Protein AF-0000000080302347 (afdb_homodimer)

Radius of gyration: 34.02 Å; Cα contacts (8 Å, |Δi|>4): 1189; chains: 2; bounding box: 83×107×114 Å

InterPro domains:
  IPR006115 6-phosphogluconate dehydrogenase, NADP-binding [PF03446] (30-168)
  IPR008927 6-phosphogluconate dehydrogenase-like, C-terminal domain superfamily [SSF48179] (193-297)
  IPR013328 6-phosphogluconate dehydrogenase, domain 2 [G3DSA:1.10.1040.10] (201-314)
  IPR015814 Phosphogluconate dehydrogenase, NAD-binding, putative, C-terminal [PF09130] (221-287)
  IPR036291 NAD(P)-binding domain superfamily [SSF51735] (30-187)
  IPR051265 HIBADH-related NP60 subfamily [PTHR43580] (25-243)

Foldseek 3Di:
DCPDDPDPPPPPPPPPPPPPPPPPPPAWAEEEEDCPPQNLLQLLLLVVLPRDHYAYEYPCCPPPPVVVVVVVSCVNSVHHYDPDLLRRQLVGQEYEYADEQVCLQVSLLVSQVNHAANGEYEYAHLHALVSQVNSQVSNPPRNYWYKQKYFQDDCVPCRQQGAMEIETDCQVVVCVNRVSSRHNYHYDYDHGRPRSNVRVVVCVCVVLVVVVLVLQLVLCVLVVCNVVVVVVVVVLCVPDPNQQSVFVCLLLLLLCLQVVLVVLVVVQVSCVVSVGDCVSSVVSSVVSVVSPVLCSNVVVVSDGDPGNVVVCVSVD/DPPDDDDPPPPPPPPPPPPPPPPPPPAWAEEEEDCPPQNLLQLLLLVVLPRDHYAYEYPCCPPPPVVVVVVVSCVNSVHHYDPDLLRRQLVGQEYEYADEQVCLQVSLLVNQVNHAANGEYEYAHLHALVSQVNSQVSNPPRNYWYKQKYFQDDCVPCRQQGAMEIETDCQVVVCVNRVSSRHNYHYDYDHGRPRSNVRVVVCVCVVLVVVVLVLQLVLCVLVVCNVVVVVVVVVLCVPDPNQQSVFVCLLLLLLCLQVVLVVLVVVQVSCVVSVGDCVSSVVSSVVSVVSPVLCSNVVVVSDGDPGNVVVCVSVD

Structure (mmCIF, N/CA/C/O backbone):
data_AF-0000000080302347-model_v1
#
loop_
_entity.id
_entity.type
_entity.pdbx_description
1 polymer '3-hydroxyisobutyrate dehydrogenase'
#
loop_
_atom_site.group_PDB
_atom_site.id
_atom_site.type_symbol
_atom_site.label_atom_id
_atom_site.label_alt_id
_atom_site.label_comp_id
_atom_site.label_asym_id
_atom_site.label_entity_id
_atom_site.label_seq_id
_atom_site.pdbx_PDB_ins_code
_atom_site.Cartn_x
_atom_site.Cartn_y
_atom_site.Cartn_z
_atom_site.occupancy
_atom_site.B_iso_or_equiv
_atom_site.auth_seq_id
_atom_site.auth_comp_id
_atom_site.auth_asym_id
_atom_site.auth_atom_id
_atom_site.pdbx_PDB_model_num
ATOM 1 N N . MET A 1 1 ? -49.906 62.062 -44.156 1 25.72 1 MET A N 1
ATOM 2 C CA . MET A 1 1 ? -49.75 62.625 -42.812 1 25.72 1 MET A CA 1
ATOM 3 C C . MET A 1 1 ? -48.531 61.969 -42.094 1 25.72 1 MET A C 1
ATOM 5 O O . MET A 1 1 ? -48.406 60.75 -42.094 1 25.72 1 MET A O 1
ATOM 9 N N . SER A 1 2 ? -47.438 62.781 -42.094 1 23.97 2 SER A N 1
ATOM 10 C CA . SER A 1 2 ? -46 62.656 -41.812 1 23.97 2 SER A CA 1
ATOM 11 C C . SER A 1 2 ? -45.781 62.312 -40.344 1 23.97 2 SER A C 1
ATOM 13 O O . SER A 1 2 ? -46.062 63.125 -39.438 1 23.97 2 SER A O 1
ATOM 15 N N . ALA A 1 3 ? -46.188 61.031 -40 1 27.58 3 ALA A N 1
ATOM 16 C CA . ALA A 1 3 ? -46.188 60.469 -38.625 1 27.58 3 ALA A CA 1
ATOM 17 C C . ALA A 1 3 ? -44.844 60.719 -37.938 1 27.58 3 ALA A C 1
ATOM 19 O O . ALA A 1 3 ? -43.812 60.344 -38.438 1 27.58 3 ALA A O 1
ATOM 20 N N . GLY A 1 4 ? -44.75 61.844 -37.25 1 22.06 4 GLY A N 1
ATOM 21 C CA . GLY A 1 4 ? -43.594 62.406 -36.562 1 22.06 4 GLY A CA 1
ATOM 22 C C . GLY A 1 4 ? -42.938 61.406 -35.625 1 22.06 4 GLY A C 1
ATOM 23 O O . GLY A 1 4 ? -43.594 60.594 -35 1 22.06 4 GLY A O 1
ATOM 24 N N . ALA A 1 5 ? -41.656 61.031 -35.938 1 30.3 5 ALA A N 1
ATOM 25 C CA . ALA A 1 5 ? -40.719 60.094 -35.281 1 30.3 5 ALA A CA 1
ATOM 26 C C . ALA A 1 5 ? -40.531 60.438 -33.812 1 30.3 5 ALA A C 1
ATOM 28 O O . ALA A 1 5 ? -40.188 61.562 -33.469 1 30.3 5 ALA A O 1
ATOM 29 N N . PRO A 1 6 ? -41.312 59.719 -32.906 1 29.38 6 PRO A N 1
ATOM 30 C CA . PRO A 1 6 ? -41.25 60.062 -31.469 1 29.38 6 PRO A CA 1
ATOM 31 C C . PRO A 1 6 ? -39.844 60.188 -30.953 1 29.38 6 PRO A C 1
ATOM 33 O O . PRO A 1 6 ? -38.906 59.656 -31.547 1 29.38 6 PRO A O 1
ATOM 36 N N . SER A 1 7 ? -39.531 61.344 -30.344 1 27.73 7 SER A N 1
ATOM 37 C CA . SER A 1 7 ? -38.281 61.781 -29.688 1 27.73 7 SER A CA 1
ATOM 38 C C . SER A 1 7 ? -37.75 60.688 -28.734 1 27.73 7 SER A C 1
ATOM 40 O O . SER A 1 7 ? -38.531 60.156 -27.938 1 27.73 7 SER A O 1
ATOM 42 N N . ILE A 1 8 ? -36.75 59.938 -29.156 1 30.17 8 ILE A N 1
ATOM 43 C CA . ILE A 1 8 ? -35.938 58.969 -28.453 1 30.17 8 ILE A CA 1
ATOM 44 C C . ILE A 1 8 ? -35.438 59.531 -27.125 1 30.17 8 ILE A C 1
ATOM 46 O O . ILE A 1 8 ? -34.719 60.531 -27.109 1 30.17 8 ILE A O 1
ATOM 50 N N . GLY A 1 9 ? -36.438 59.688 -26.156 1 27.31 9 GLY A N 1
ATOM 51 C CA . GLY A 1 9 ? -36.094 60.156 -24.812 1 27.31 9 GLY A CA 1
ATOM 52 C C . GLY A 1 9 ? -34.75 59.594 -24.328 1 27.31 9 GLY A C 1
ATOM 53 O O . GLY A 1 9 ? -34.406 58.438 -24.625 1 27.31 9 GLY A O 1
ATOM 54 N N . GLU A 1 10 ? -33.75 60.5 -24.141 1 32.5 10 GLU A N 1
ATOM 55 C CA . GLU A 1 10 ? -32.438 60.312 -23.562 1 32.5 10 GLU A CA 1
ATOM 56 C C . GLU A 1 10 ? -32.5 59.531 -22.25 1 32.5 10 GLU A C 1
ATOM 58 O O . GLU A 1 10 ? -33.219 59.938 -21.328 1 32.5 10 GLU A O 1
ATOM 63 N N . GLU A 1 11 ? -32.5 58.188 -22.344 1 32.75 11 GLU A N 1
ATOM 64 C CA . GLU A 1 11 ? -32.438 57.438 -21.109 1 32.75 11 GLU A CA 1
ATOM 65 C C . GLU A 1 11 ? -31.375 58 -20.156 1 32.75 11 GLU A C 1
ATOM 67 O O . GLU A 1 11 ? -30.266 58.312 -20.578 1 32.75 11 GLU A O 1
ATOM 72 N N . PRO A 1 12 ? -31.797 58.625 -19 1 31.72 12 PRO A N 1
ATOM 73 C CA . PRO A 1 12 ? -30.781 59.094 -18.062 1 31.72 12 PRO A CA 1
ATOM 74 C C . PRO A 1 12 ? -29.703 58.031 -17.812 1 31.72 12 PRO A C 1
ATOM 76 O O . PRO A 1 12 ? -29.984 56.844 -17.828 1 31.72 12 PRO A O 1
ATOM 79 N N . THR A 1 13 ? -28.516 58.375 -18.312 1 33.19 13 THR A N 1
ATOM 80 C CA . THR A 1 13 ? -27.344 57.594 -17.953 1 33.19 13 THR A CA 1
ATOM 81 C C . THR A 1 13 ? -27.219 57.5 -16.438 1 33.19 13 THR A C 1
ATOM 83 O O . THR A 1 13 ? -26.969 58.5 -15.75 1 33.19 13 THR A O 1
ATOM 86 N N . GLN A 1 14 ? -28.172 56.812 -15.789 1 28.58 14 GLN A N 1
ATOM 87 C CA . GLN A 1 14 ? -27.859 56.562 -14.383 1 28.58 14 GLN A CA 1
ATOM 88 C C . GLN A 1 14 ? -26.406 56.156 -14.203 1 28.58 14 GLN A C 1
ATOM 90 O O . GLN A 1 14 ? -25.984 55.125 -14.719 1 28.58 14 GLN A O 1
ATOM 95 N N . ARG A 1 15 ? -25.516 57.188 -14.055 1 30.7 15 ARG A N 1
ATOM 96 C CA . ARG A 1 15 ? -24.172 56.875 -13.562 1 30.7 15 ARG A CA 1
ATOM 97 C C . ARG A 1 15 ? -24.219 55.875 -12.422 1 30.7 15 ARG A C 1
ATOM 99 O O . ARG A 1 15 ? -24.844 56.125 -11.398 1 30.7 15 ARG A O 1
ATOM 106 N N . THR A 1 16 ? -24.109 54.688 -12.891 1 31.59 16 THR A N 1
ATOM 107 C CA . THR A 1 16 ? -23.891 53.656 -11.867 1 31.59 16 THR A CA 1
ATOM 108 C C . THR A 1 16 ? -22.906 54.156 -10.812 1 31.59 16 THR A C 1
ATOM 110 O O . THR A 1 16 ? -21.812 54.625 -11.148 1 31.59 16 THR A O 1
ATOM 113 N N . GLU A 1 17 ? -23.406 54.844 -9.805 1 34.78 17 GLU A N 1
ATOM 114 C CA . GLU A 1 17 ? -22.578 55.125 -8.633 1 34.78 17 GLU A CA 1
ATOM 115 C C . GLU A 1 17 ? -21.625 53.969 -8.375 1 34.78 17 GLU A C 1
ATOM 117 O O . GLU A 1 17 ? -22.016 52.781 -8.43 1 34.78 17 GLU A O 1
ATOM 122 N N . GLY A 1 18 ? -20.328 54.219 -8.805 1 33.59 18 GLY A N 1
ATOM 123 C CA . GLY A 1 18 ? -19.234 53.312 -8.5 1 33.59 18 GLY A CA 1
ATOM 124 C C . GLY A 1 18 ? -19.344 52.688 -7.125 1 33.59 18 GLY A C 1
ATOM 125 O O . GLY A 1 18 ? -19.922 53.281 -6.207 1 33.59 18 GLY A O 1
ATOM 126 N N . HIS A 1 19 ? -19.562 51.438 -7.098 1 34.84 19 HIS A N 1
ATOM 127 C CA . HIS A 1 19 ? -19.469 50.719 -5.84 1 34.84 19 HIS A CA 1
ATOM 128 C C . HIS A 1 19 ? -18.359 51.25 -4.961 1 34.84 19 HIS A C 1
ATOM 130 O O . HIS A 1 19 ? -17.25 51.5 -5.441 1 34.84 19 HIS A O 1
ATOM 136 N N . PRO A 1 20 ? -18.656 52.156 -3.961 1 32.03 20 PRO A N 1
ATOM 137 C CA . PRO A 1 20 ? -17.5 52.562 -3.158 1 32.03 20 PRO A CA 1
ATOM 138 C C . PRO A 1 20 ? -16.406 51.5 -3.123 1 32.03 20 PRO A C 1
ATOM 140 O O . PRO A 1 20 ? -16.688 50.312 -3.309 1 32.03 20 PRO A O 1
ATOM 143 N N . ALA A 1 21 ? -15.273 51.938 -3.578 1 38.94 21 ALA A N 1
ATOM 144 C CA . ALA A 1 21 ? -14.055 51.188 -3.326 1 38.94 21 ALA A CA 1
ATOM 145 C C . ALA A 1 21 ? -14.102 50.5 -1.957 1 38.94 21 ALA A C 1
ATOM 147 O O . ALA A 1 21 ? -14.273 51.188 -0.937 1 38.94 21 ALA A O 1
ATOM 148 N N . GLY A 1 22 ? -14.664 49.375 -1.82 1 36.47 22 GLY A N 1
ATOM 149 C CA . GLY A 1 22 ? -14.648 48.625 -0.583 1 36.47 22 GLY A CA 1
ATOM 150 C C . GLY A 1 22 ? -13.5 48.969 0.332 1 36.47 22 GLY A C 1
ATOM 151 O O . GLY A 1 22 ? -12.383 49.25 -0.135 1 36.47 22 GLY A O 1
ATOM 152 N N . THR A 1 23 ? -13.539 49.812 1.466 1 38.16 23 THR A N 1
ATOM 153 C CA . THR A 1 23 ? -12.484 50.031 2.445 1 38.16 23 THR A CA 1
ATOM 154 C C . THR A 1 23 ? -11.492 48.875 2.447 1 38.16 23 THR A C 1
ATOM 156 O O . THR A 1 23 ? -11.859 47.75 2.734 1 38.16 23 THR A O 1
ATOM 159 N N . ALA A 1 24 ? -10.547 48.812 1.585 1 49.69 24 ALA A N 1
ATOM 160 C CA . ALA A 1 24 ? -9.5 47.812 1.521 1 49.69 24 ALA A CA 1
ATOM 161 C C . ALA A 1 24 ? -9.055 47.375 2.92 1 49.69 24 ALA A C 1
ATOM 163 O O . ALA A 1 24 ? -8.539 48.188 3.688 1 49.69 24 ALA A O 1
ATOM 164 N N . ALA A 1 25 ? -9.719 46.531 3.682 1 67.5 25 ALA A N 1
ATOM 165 C CA . ALA A 1 25 ? -9.398 45.969 4.988 1 67.5 25 ALA A CA 1
ATOM 166 C C . ALA A 1 25 ? -7.891 45.938 5.215 1 67.5 25 ALA A C 1
ATOM 168 O O . ALA A 1 25 ? -7.125 45.656 4.281 1 67.5 25 ALA A O 1
ATOM 169 N N . ARG A 1 26 ? -7.281 46.656 6.312 1 84.31 26 ARG A N 1
ATOM 170 C CA . ARG A 1 26 ? -5.875 46.625 6.691 1 84.31 26 ARG A CA 1
ATOM 171 C C . ARG A 1 26 ? -5.352 45.188 6.734 1 84.31 26 ARG A C 1
ATOM 173 O O . ARG A 1 26 ? -6.09 44.281 7.078 1 84.31 26 ARG A O 1
ATOM 180 N N . PRO A 1 27 ? -4.086 45 6.188 1 93.31 27 PRO A N 1
ATOM 181 C CA . PRO A 1 27 ? -3.508 43.656 6.277 1 93.31 27 PRO A CA 1
ATOM 182 C C . PRO A 1 27 ? -3.457 43.156 7.707 1 93.31 27 PRO A C 1
ATOM 184 O O . PRO A 1 27 ? -3.219 43.906 8.641 1 93.31 27 PRO A O 1
ATOM 187 N N . PRO A 1 28 ? -3.729 41.938 7.852 1 95.94 28 PRO A N 1
ATOM 188 C CA . PRO A 1 28 ? -3.703 41.375 9.203 1 95.94 28 PRO A CA 1
ATOM 189 C C . PRO A 1 28 ? -2.291 41.281 9.781 1 95.94 28 PRO A C 1
ATOM 191 O O . PRO A 1 28 ? -1.325 41.094 9.031 1 95.94 28 PRO A O 1
ATOM 194 N N . VAL A 1 29 ? -2.172 41.438 11.062 1 97.69 29 VAL A N 1
ATOM 195 C CA . VAL A 1 29 ? -0.936 41.094 11.773 1 97.69 29 VAL A CA 1
ATOM 196 C C . VAL A 1 29 ? -0.929 39.625 12.156 1 97.69 29 VAL A C 1
ATOM 198 O O . VAL A 1 29 ? -1.836 39.156 12.844 1 97.69 29 VAL A O 1
ATOM 201 N N . LEU A 1 30 ? 0.072 38.906 11.688 1 98.56 30 LEU A N 1
ATOM 202 C CA . LEU A 1 30 ? 0.174 37.469 11.867 1 98.56 30 LEU A CA 1
ATOM 203 C C . LEU A 1 30 ? 1.229 37.125 12.906 1 98.56 30 LEU A C 1
ATOM 205 O O . LEU A 1 30 ? 2.332 37.688 12.891 1 98.56 30 LEU A O 1
ATOM 209 N N . GLY A 1 31 ? 0.897 36.312 13.859 1 98.56 31 GLY A N 1
ATOM 210 C CA . GLY A 1 31 ? 1.833 35.844 14.867 1 98.56 31 GLY A CA 1
ATOM 211 C C . GLY A 1 31 ? 2.004 34.344 14.883 1 98.56 31 GLY A C 1
ATOM 212 O O . GLY A 1 31 ? 1.02 33.594 14.891 1 98.56 31 GLY A O 1
ATOM 213 N N . PHE A 1 32 ? 3.25 33.812 14.93 1 98.75 32 PHE A N 1
ATOM 214 C CA . PHE A 1 32 ? 3.557 32.375 15 1 98.75 32 PHE A CA 1
ATOM 215 C C . PHE A 1 32 ? 3.969 32 16.406 1 98.75 32 PHE A C 1
ATOM 217 O O . PHE A 1 32 ? 4.875 32.594 16.984 1 98.75 32 PHE A O 1
ATOM 224 N N . ILE A 1 33 ? 3.211 31.047 16.938 1 98.56 33 ILE A N 1
ATOM 225 C CA . ILE A 1 33 ? 3.725 30.328 18.094 1 98.56 33 ILE A CA 1
ATOM 226 C C . ILE A 1 33 ? 4.691 29.234 17.625 1 98.56 33 ILE A C 1
ATOM 228 O O . ILE A 1 33 ? 4.273 28.25 17.031 1 98.56 33 ILE A O 1
ATOM 232 N N . GLY A 1 34 ? 5.938 29.391 17.938 1 97.12 34 GLY A N 1
ATOM 233 C CA . GLY A 1 34 ? 6.965 28.5 17.438 1 97.12 34 GLY A CA 1
ATOM 234 C C . GLY A 1 34 ? 7.555 28.953 16.109 1 97.12 34 GLY A C 1
ATOM 235 O O . GLY A 1 34 ? 6.82 29.297 15.18 1 97.12 34 GLY A O 1
ATOM 236 N N . LEU A 1 35 ? 8.844 29.031 16.078 1 96.62 35 LEU A N 1
ATOM 237 C CA . LEU A 1 35 ? 9.555 29.375 14.852 1 96.62 35 LEU A CA 1
ATOM 238 C C . LEU A 1 35 ? 10.477 28.234 14.422 1 96.62 35 LEU A C 1
ATOM 240 O O . LEU A 1 35 ? 11.672 28.438 14.195 1 96.62 35 LEU A O 1
ATOM 244 N N . GLY A 1 36 ? 9.836 27.047 14.43 1 94.06 36 GLY A N 1
ATOM 245 C CA . GLY A 1 36 ? 10.508 25.891 13.859 1 94.06 36 GLY A CA 1
ATOM 246 C C . GLY A 1 36 ? 10.562 25.922 12.344 1 94.06 36 GLY A C 1
ATOM 247 O O . GLY A 1 36 ? 10.375 26.969 11.727 1 94.06 36 GLY A O 1
ATOM 248 N N . GLU A 1 37 ? 10.852 24.797 11.727 1 91.44 37 GLU A N 1
ATOM 249 C CA . GLU A 1 37 ? 11.031 24.703 10.273 1 91.44 37 GLU A CA 1
ATOM 250 C C . GLU A 1 37 ? 9.789 25.203 9.539 1 91.44 37 GLU A C 1
ATOM 252 O O . GLU A 1 37 ? 9.898 26.016 8.617 1 91.44 37 GLU A O 1
ATOM 257 N N . ALA A 1 38 ? 8.648 24.734 9.977 1 94.44 38 ALA A N 1
ATOM 258 C CA . ALA A 1 38 ? 7.414 25.125 9.297 1 94.44 38 ALA A CA 1
ATOM 259 C C . ALA A 1 38 ? 7.137 26.625 9.484 1 94.44 38 ALA A C 1
ATOM 261 O O . ALA A 1 38 ? 6.902 27.344 8.516 1 94.44 38 ALA A O 1
ATOM 262 N N . GLY A 1 39 ? 7.176 27.047 10.773 1 96.75 39 GLY A N 1
ATOM 263 C CA . GLY A 1 39 ? 6.938 28.453 11.047 1 96.75 39 GLY A CA 1
ATOM 264 C C . GLY A 1 39 ? 7.895 29.375 10.312 1 96.75 39 GLY A C 1
ATOM 265 O O . GLY A 1 39 ? 7.48 30.391 9.75 1 96.75 39 GLY A O 1
ATOM 266 N N . PHE A 1 40 ? 9.156 29.016 10.25 1 97.31 40 PHE A N 1
ATOM 267 C CA . PHE A 1 40 ? 10.203 29.797 9.594 1 97.31 40 PHE A CA 1
ATOM 268 C C . PHE A 1 40 ? 9.922 29.922 8.102 1 97.31 40 PHE A C 1
ATOM 270 O O . PHE A 1 40 ? 9.859 31.047 7.578 1 97.31 40 PHE A O 1
ATOM 277 N N . HIS A 1 41 ? 9.664 28.812 7.395 1 97.5 41 HIS A N 1
ATOM 278 C CA . HIS A 1 41 ? 9.508 28.828 5.945 1 97.5 41 HIS A CA 1
ATOM 279 C C . HIS A 1 41 ? 8.203 29.516 5.539 1 97.5 41 HIS A C 1
ATOM 281 O O . HIS A 1 41 ? 8.164 30.234 4.539 1 97.5 41 HIS A O 1
ATOM 287 N N . ILE A 1 42 ? 7.184 29.297 6.332 1 98.06 42 ILE A N 1
ATOM 288 C CA . ILE A 1 42 ? 5.898 29.922 6.016 1 98.06 42 ILE A CA 1
ATOM 289 C C . ILE A 1 42 ? 5.973 31.422 6.262 1 98.06 42 ILE A C 1
ATOM 291 O O . ILE A 1 42 ? 5.547 32.219 5.418 1 98.06 42 ILE A O 1
ATOM 295 N N . ALA A 1 43 ? 6.57 31.859 7.391 1 98 43 ALA A N 1
ATOM 296 C CA . ALA A 1 43 ? 6.73 33.281 7.695 1 98 43 ALA A CA 1
ATOM 297 C C . ALA A 1 43 ? 7.574 33.969 6.633 1 98 43 ALA A C 1
ATOM 299 O O . ALA A 1 43 ? 7.211 35.031 6.145 1 98 43 ALA A O 1
ATOM 300 N N . ARG A 1 44 ? 8.672 33.344 6.277 1 97.81 44 ARG A N 1
ATOM 301 C CA . ARG A 1 44 ? 9.562 33.906 5.277 1 97.81 44 ARG A CA 1
ATOM 302 C C . ARG A 1 44 ? 8.859 34.062 3.938 1 97.81 44 ARG A C 1
ATOM 304 O O . ARG A 1 44 ? 8.977 35.125 3.287 1 97.81 44 ARG A O 1
ATOM 311 N N . GLY A 1 45 ? 8.156 33.062 3.545 1 98 45 GLY A N 1
ATOM 312 C CA . GLY A 1 45 ? 7.422 33.125 2.295 1 98 45 GLY A CA 1
ATOM 313 C C . GLY A 1 45 ? 6.367 34.219 2.275 1 98 45 GLY A C 1
ATOM 314 O O . GLY A 1 45 ? 6.223 34.938 1.278 1 98 45 GLY A O 1
ATOM 315 N N . LEU A 1 46 ? 5.645 34.344 3.34 1 97.94 46 LEU A N 1
ATOM 316 C CA . LEU A 1 46 ? 4.605 35.375 3.439 1 97.94 46 LEU A CA 1
ATOM 317 C C . LEU A 1 46 ? 5.211 36.781 3.42 1 97.94 46 LEU A C 1
ATOM 319 O O . LEU A 1 46 ? 4.652 37.688 2.809 1 97.94 46 LEU A O 1
ATOM 323 N N . ARG A 1 47 ? 6.305 36.906 4.09 1 97.06 47 ARG A N 1
ATOM 324 C CA . ARG A 1 47 ? 7.008 38.188 4.051 1 97.06 47 ARG A CA 1
ATOM 325 C C . ARG A 1 47 ? 7.414 38.531 2.623 1 97.06 47 ARG A C 1
ATOM 327 O O . ARG A 1 47 ? 7.215 39.656 2.18 1 97.06 47 ARG A O 1
ATOM 334 N N . GLU A 1 48 ? 7.977 37.562 1.987 1 96.81 48 GLU A N 1
ATOM 335 C CA . GLU A 1 48 ? 8.406 37.75 0.607 1 96.81 48 GLU A CA 1
ATOM 336 C C . GLU A 1 48 ? 7.223 38.062 -0.304 1 96.81 48 GLU A C 1
ATOM 338 O O . GLU A 1 48 ? 7.363 38.781 -1.301 1 96.81 48 GLU A O 1
ATOM 343 N N . ALA A 1 49 ? 6.078 37.594 0.082 1 97.19 49 ALA A N 1
ATOM 344 C CA . ALA A 1 49 ? 4.859 37.781 -0.696 1 97.19 49 ALA A CA 1
ATOM 345 C C . ALA A 1 49 ? 4.238 39.156 -0.377 1 97.19 49 ALA A C 1
ATOM 347 O O . ALA A 1 49 ? 3.244 39.562 -0.99 1 97.19 49 ALA A O 1
ATOM 348 N N . GLY A 1 50 ? 4.773 39.875 0.663 1 96.38 50 GLY A N 1
ATOM 349 C CA . GLY A 1 50 ? 4.379 41.281 0.878 1 96.38 50 GLY A CA 1
ATOM 350 C C . GLY A 1 50 ? 3.527 41.469 2.117 1 96.38 50 GLY A C 1
ATOM 351 O O . GLY A 1 50 ? 3.004 42.562 2.354 1 96.38 50 GLY A O 1
ATOM 352 N N . LEU A 1 51 ? 3.416 40.469 2.934 1 96.62 51 LEU A N 1
ATOM 353 C CA . LEU A 1 51 ? 2.686 40.656 4.184 1 96.62 51 LEU A CA 1
ATOM 354 C C . LEU A 1 51 ? 3.535 41.406 5.203 1 96.62 51 LEU A C 1
ATOM 356 O O . LEU A 1 51 ? 4.586 40.906 5.621 1 96.62 51 LEU A O 1
ATOM 360 N N . PRO A 1 52 ? 3.242 42.531 5.699 1 89.5 52 PRO A N 1
ATOM 361 C CA . PRO A 1 52 ? 4.152 43.344 6.5 1 89.5 52 PRO A CA 1
ATOM 362 C C . PRO A 1 52 ? 4.129 42.969 7.98 1 89.5 52 PRO A C 1
ATOM 364 O O . PRO A 1 52 ? 5.141 43.125 8.672 1 89.5 52 PRO A O 1
ATOM 367 N N . GLY A 1 53 ? 3.105 42.562 8.594 1 93.19 53 GLY A N 1
ATOM 368 C CA . GLY A 1 53 ? 2.885 42.344 10.016 1 93.19 53 GLY A CA 1
ATOM 369 C C . GLY A 1 53 ? 2.977 40.906 10.43 1 93.19 53 GLY A C 1
ATOM 370 O O . GLY A 1 53 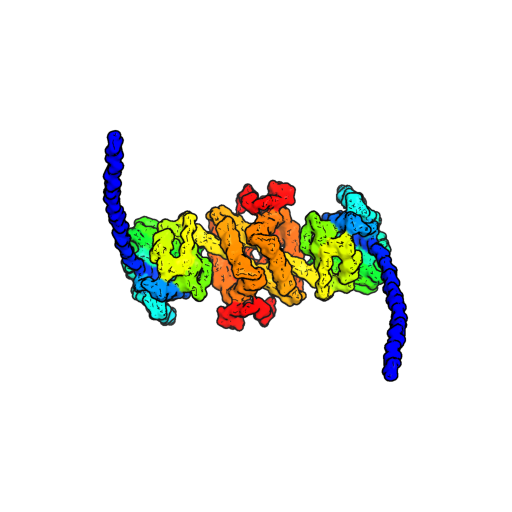? 1.957 40.25 10.695 1 93.19 53 GLY A O 1
ATOM 371 N N . ILE A 1 54 ? 4.387 40.438 10.586 1 97.94 54 ILE A N 1
ATOM 372 C CA . ILE A 1 54 ? 4.578 39.062 11.047 1 97.94 54 ILE A CA 1
ATOM 373 C C . ILE A 1 54 ? 5.449 39.062 12.297 1 97.94 54 ILE A C 1
ATOM 375 O O . ILE A 1 54 ? 6.512 39.688 12.32 1 97.94 54 ILE A O 1
ATOM 379 N N . CYS A 1 55 ? 5.023 38.531 13.336 1 97.94 55 CYS A N 1
ATOM 380 C CA . CYS A 1 55 ? 5.766 38.344 14.578 1 97.94 55 CYS A CA 1
ATOM 381 C C . CYS A 1 55 ? 5.758 36.875 15.008 1 97.94 55 CYS A C 1
ATOM 383 O O . CYS A 1 55 ? 5.074 36.062 14.406 1 97.94 55 CYS A O 1
ATOM 385 N N . ALA A 1 56 ? 6.586 36.562 16 1 98.5 56 ALA A N 1
ATOM 386 C CA . ALA A 1 56 ? 6.648 35.188 16.5 1 98.5 56 ALA A CA 1
ATOM 387 C C . ALA A 1 56 ? 7.055 35.156 17.969 1 98.5 56 ALA A C 1
ATOM 389 O O . ALA A 1 56 ? 7.645 36.125 18.484 1 98.5 56 ALA A O 1
ATOM 390 N N . PHE A 1 57 ? 6.66 34.156 18.594 1 98.19 57 PHE A N 1
ATOM 391 C CA . PHE A 1 57 ? 7.16 33.781 19.906 1 98.19 57 PHE A CA 1
ATOM 392 C C . PHE A 1 57 ? 7.645 32.312 19.906 1 98.19 57 PHE A C 1
ATOM 394 O O . PHE A 1 57 ? 6.93 31.422 19.469 1 98.19 57 PHE A O 1
ATOM 401 N N . ASP A 1 58 ? 8.812 32.094 20.312 1 97.44 58 ASP A N 1
ATOM 402 C CA . ASP A 1 58 ? 9.391 30.781 20.531 1 97.44 58 ASP A CA 1
ATOM 403 C C . ASP A 1 58 ? 9.922 30.656 21.953 1 97.44 58 ASP A C 1
ATOM 405 O O . ASP A 1 58 ? 10.688 31.5 22.422 1 97.44 58 ASP A O 1
ATOM 409 N N . ARG A 1 59 ? 9.555 29.578 22.578 1 93.94 59 ARG A N 1
ATOM 410 C CA . ARG A 1 59 ? 9.883 29.406 24 1 93.94 59 ARG A CA 1
ATOM 411 C C . ARG A 1 59 ? 11.398 29.359 24.203 1 93.94 59 ARG A C 1
ATOM 413 O O . ARG A 1 59 ? 11.883 29.656 25.297 1 93.94 59 ARG A O 1
ATOM 420 N N . TYR A 1 60 ? 12.156 29.125 23.172 1 92.75 60 TYR A N 1
ATOM 421 C CA . TYR A 1 60 ? 13.602 28.984 23.297 1 92.75 60 TYR A CA 1
ATOM 422 C C . TYR A 1 60 ? 14.305 30.25 22.812 1 92.75 60 TYR A C 1
ATOM 424 O O . TYR A 1 60 ? 15.523 30.234 22.609 1 92.75 60 TYR A O 1
ATOM 432 N N . TRP A 1 61 ? 13.547 31.266 22.609 1 89.5 61 TRP A N 1
ATOM 433 C CA . TRP A 1 61 ? 14.125 32.438 21.984 1 89.5 61 TRP A CA 1
ATOM 434 C C . TRP A 1 61 ? 15.25 33.031 22.844 1 89.5 61 TRP A C 1
ATOM 436 O O . TRP A 1 61 ? 16.156 33.688 22.344 1 89.5 61 TRP A O 1
ATOM 446 N N . ASN A 1 62 ? 15.289 32.625 24.219 1 88 62 ASN A N 1
ATOM 447 C CA . ASN A 1 62 ? 16.297 33.188 25.125 1 88 62 ASN A CA 1
ATOM 448 C C . ASN A 1 62 ? 17.016 32.062 25.891 1 88 62 ASN A C 1
ATOM 450 O O . ASN A 1 62 ? 17.484 32.312 27.016 1 88 62 ASN A O 1
ATOM 454 N N . VAL A 1 63 ? 16.938 30.844 25.375 1 90.88 63 VAL A N 1
ATOM 455 C CA . VAL A 1 63 ? 17.578 29.719 26.031 1 90.88 63 VAL A CA 1
ATOM 456 C C . VAL A 1 63 ? 18.688 29.156 25.141 1 90.88 63 VAL A C 1
ATOM 458 O O . VAL A 1 63 ? 18.422 28.516 24.125 1 90.88 63 VAL A O 1
ATOM 461 N N . ALA A 1 64 ? 19.953 29.297 25.531 1 89.25 64 ALA A N 1
ATOM 462 C CA . ALA A 1 64 ? 21.109 28.797 24.781 1 89.25 64 ALA A CA 1
ATOM 463 C C . ALA A 1 64 ? 21.234 27.281 24.938 1 89.25 64 ALA A C 1
ATOM 465 O O . ALA A 1 64 ? 20.938 26.719 26 1 89.25 64 ALA A O 1
ATOM 466 N N . PRO A 1 65 ? 21.641 26.594 23.828 1 92.25 65 PRO A N 1
ATOM 467 C CA . PRO A 1 65 ? 22.109 27.078 22.531 1 92.25 65 PRO A CA 1
ATOM 468 C C . PRO A 1 65 ? 20.984 27.188 21.5 1 92.25 65 PRO A C 1
ATOM 470 O O . PRO A 1 65 ? 21.203 27.672 20.391 1 92.25 65 PRO A O 1
ATOM 473 N N . GLN A 1 66 ? 19.75 26.922 21.891 1 89.81 66 GLN A N 1
ATOM 474 C CA . GLN A 1 66 ? 18.625 26.891 20.984 1 89.81 66 GLN A CA 1
ATOM 475 C C . GLN A 1 66 ? 18.281 28.297 20.484 1 89.81 66 GLN A C 1
ATOM 477 O O . GLN A 1 66 ? 17.766 28.453 19.375 1 89.81 66 GLN A O 1
ATOM 482 N N . SER A 1 67 ? 18.594 29.266 21.312 1 92.44 67 SER A N 1
ATOM 483 C CA . SER A 1 67 ? 18.25 30.641 20.969 1 92.44 67 SER A CA 1
ATOM 484 C C . SER A 1 67 ? 18.969 31.094 19.703 1 92.44 67 SER A C 1
ATOM 486 O O . SER A 1 67 ? 18.453 31.922 18.953 1 92.44 67 SER A O 1
ATOM 488 N N . GLU A 1 68 ? 20.094 30.531 19.469 1 94.31 68 GLU A N 1
ATOM 489 C CA . GLU A 1 68 ? 20.859 30.906 18.266 1 94.31 68 GLU A CA 1
ATOM 490 C C . GLU A 1 68 ? 20.078 30.594 17 1 94.31 68 GLU A C 1
ATOM 492 O O . GLU A 1 68 ? 19.984 31.438 16.094 1 94.31 68 GLU A O 1
ATOM 497 N N . LEU A 1 69 ? 19.484 29.484 17 1 94.56 69 LEU A N 1
ATOM 498 C CA . LEU A 1 69 ? 18.719 29.078 15.836 1 94.56 69 LEU A CA 1
ATOM 499 C C . LEU A 1 69 ? 17.453 29.922 15.688 1 94.56 69 LEU A C 1
ATOM 501 O O . LEU A 1 69 ? 17.109 30.344 14.586 1 94.56 69 LEU A O 1
ATOM 505 N N . VAL A 1 70 ? 16.766 30.172 16.766 1 96 70 VAL A N 1
ATOM 506 C CA . VAL A 1 70 ? 15.531 30.938 16.766 1 96 70 VAL A CA 1
ATOM 507 C C . VAL A 1 70 ? 15.797 32.344 16.281 1 96 70 VAL A C 1
ATOM 509 O O . VAL A 1 70 ? 15.07 32.875 15.43 1 96 70 VAL A O 1
ATOM 512 N N . LEU A 1 71 ? 16.844 32.938 16.797 1 96.06 71 LEU A N 1
ATOM 513 C CA . LEU A 1 71 ? 17.203 34.312 16.406 1 96.06 71 LEU A CA 1
ATOM 514 C C . LEU A 1 71 ? 17.625 34.375 14.945 1 96.06 71 LEU A C 1
ATOM 516 O O . LEU A 1 71 ? 17.281 35.312 14.234 1 96.06 71 LEU A O 1
ATOM 520 N N . ALA A 1 72 ? 18.375 33.375 14.5 1 96.94 72 ALA A N 1
ATOM 521 C CA . ALA A 1 72 ? 18.797 33.344 13.102 1 96.94 72 ALA A CA 1
ATOM 522 C C . ALA A 1 72 ? 17.594 33.219 12.172 1 96.94 72 ALA A C 1
ATOM 524 O O . ALA A 1 72 ? 17.516 33.906 11.148 1 96.94 72 ALA A O 1
ATOM 525 N N . ARG A 1 73 ? 16.625 32.406 12.523 1 96.94 73 ARG A N 1
ATOM 526 C CA . ARG A 1 73 ? 15.414 32.25 11.719 1 96.94 73 ARG A CA 1
ATOM 527 C C . ARG A 1 73 ? 14.586 33.5 11.695 1 96.94 73 ARG A C 1
ATOM 529 O O . ARG A 1 73 ? 14.062 33.906 10.648 1 96.94 73 ARG A O 1
ATOM 536 N N . ALA A 1 74 ? 14.5 34.156 12.859 1 97.06 74 ALA A N 1
ATOM 537 C CA . ALA A 1 74 ? 13.734 35.406 12.938 1 97.06 74 ALA A CA 1
ATOM 538 C C . ALA A 1 74 ? 14.336 36.5 12.039 1 97.06 74 ALA A C 1
ATOM 540 O O . ALA A 1 74 ? 13.617 37.188 11.312 1 97.06 74 ALA A O 1
ATOM 541 N N . ARG A 1 75 ? 15.641 36.562 12.07 1 96.5 75 ARG A N 1
ATOM 542 C CA . ARG A 1 75 ? 16.344 37.531 11.25 1 96.5 75 ARG A CA 1
ATOM 543 C C . ARG A 1 75 ? 16.172 37.219 9.766 1 96.5 75 ARG A C 1
ATOM 545 O O . ARG A 1 75 ? 15.867 38.125 8.977 1 96.5 75 ARG A O 1
ATOM 552 N N . GLU A 1 76 ? 16.328 36.031 9.438 1 97.06 76 GLU A N 1
ATOM 553 C CA . GLU A 1 76 ? 16.25 35.594 8.039 1 97.06 76 GLU A CA 1
ATOM 554 C C . GLU A 1 76 ? 14.836 35.781 7.488 1 97.06 76 GLU A C 1
ATOM 556 O O . GLU A 1 76 ? 14.664 36.188 6.332 1 97.06 76 GLU A O 1
ATOM 561 N N . ALA A 1 77 ? 13.836 35.5 8.328 1 96.44 77 ALA A N 1
ATOM 562 C CA . ALA A 1 77 ? 12.445 35.594 7.887 1 96.44 77 ALA A CA 1
ATOM 563 C C . ALA A 1 77 ? 11.914 37.031 8.016 1 96.44 77 ALA A C 1
ATOM 565 O O . ALA A 1 77 ? 10.844 37.344 7.496 1 96.44 77 ALA A O 1
ATOM 566 N N . GLY A 1 78 ? 12.68 37.875 8.711 1 94.75 78 GLY A N 1
ATOM 567 C CA . GLY A 1 78 ? 12.234 39.25 8.93 1 94.75 78 GLY A CA 1
ATOM 568 C C . GLY A 1 78 ? 11.039 39.344 9.859 1 94.75 78 GLY A C 1
ATOM 569 O O . GLY A 1 78 ? 10.125 40.156 9.625 1 94.75 78 GLY A O 1
ATOM 570 N N . VAL A 1 79 ? 11.023 38.469 10.836 1 95.56 79 VAL A N 1
ATOM 571 C CA . VAL A 1 79 ? 9.906 38.469 11.773 1 95.56 79 VAL A CA 1
ATOM 572 C C . VAL A 1 79 ? 10.344 39.062 13.109 1 95.56 79 VAL A C 1
ATOM 574 O O . VAL A 1 79 ? 11.5 38.906 13.516 1 95.56 79 VAL A O 1
ATOM 577 N N . GLU A 1 80 ? 9.461 39.75 13.734 1 96 80 GLU A N 1
ATOM 578 C CA . GLU A 1 80 ? 9.719 40.312 15.047 1 96 80 GLU A CA 1
ATOM 579 C C . GLU A 1 80 ? 9.414 39.312 16.156 1 96 80 GLU A C 1
ATOM 581 O O . GLU A 1 80 ? 8.305 38.781 16.234 1 96 80 GLU A O 1
ATOM 586 N N . LEU A 1 81 ? 10.367 39.125 17.031 1 97.31 81 LEU A N 1
ATOM 587 C CA . LEU A 1 81 ? 10.156 38.219 18.156 1 97.31 81 LEU A CA 1
ATOM 588 C C . LEU A 1 81 ? 9.477 38.938 19.312 1 97.31 81 LEU A C 1
ATOM 590 O O . LEU A 1 81 ? 9.891 40.031 19.688 1 97.31 81 LEU A O 1
ATOM 594 N N . GLN A 1 82 ? 8.398 38.344 19.734 1 97.56 82 GLN A N 1
ATOM 595 C CA . GLN A 1 82 ? 7.727 38.844 20.938 1 97.56 82 GLN A CA 1
ATOM 596 C C . GLN A 1 82 ? 8.289 38.188 22.188 1 97.56 82 GLN A C 1
ATOM 598 O O . GLN A 1 82 ? 8.711 37.031 22.156 1 97.56 82 GLN A O 1
ATOM 603 N N . PRO A 1 83 ? 8.258 38.812 23.312 1 95.94 83 PRO A N 1
ATOM 604 C CA . PRO A 1 83 ? 8.945 38.312 24.516 1 95.94 83 PRO A CA 1
ATOM 605 C C . PRO A 1 83 ? 8.141 37.281 25.266 1 95.94 83 PRO A C 1
ATOM 607 O O . PRO A 1 83 ? 8.664 36.625 26.172 1 95.94 83 PRO A O 1
ATOM 610 N N . SER A 1 84 ? 6.832 37.188 24.922 1 97.5 84 SER A N 1
ATOM 611 C CA . SER A 1 84 ? 5.973 36.219 25.594 1 97.5 84 SER A CA 1
ATOM 612 C C . SER A 1 84 ? 4.801 35.812 24.703 1 97.5 84 SER A C 1
ATOM 614 O O . SER A 1 84 ? 4.5 36.469 23.719 1 97.5 84 SER A O 1
ATOM 616 N N . LEU A 1 85 ? 4.219 34.719 25.109 1 98.31 85 LEU A N 1
ATOM 617 C CA . LEU A 1 85 ? 3.012 34.25 24.438 1 98.31 85 LEU A CA 1
ATOM 618 C C . LEU A 1 85 ? 1.901 35.281 24.547 1 98.31 85 LEU A C 1
ATOM 620 O O . LEU A 1 85 ? 1.199 35.562 23.562 1 98.31 85 LEU A O 1
ATOM 624 N N . GLN A 1 86 ? 1.773 35.875 25.703 1 98.56 86 GLN A N 1
ATOM 625 C CA . GLN A 1 86 ? 0.777 36.906 25.938 1 98.56 86 GLN A CA 1
ATOM 626 C C . GLN A 1 86 ? 0.992 38.094 24.984 1 98.56 86 GLN A C 1
ATOM 628 O O . GLN A 1 86 ? 0.051 38.562 24.344 1 98.56 86 GLN A O 1
ATOM 633 N N . ALA A 1 87 ? 2.227 38.562 24.922 1 98.5 87 ALA A N 1
ATOM 634 C CA . ALA A 1 87 ? 2.551 39.719 24.062 1 98.5 87 ALA A CA 1
ATOM 635 C C . ALA A 1 87 ? 2.223 39.406 22.609 1 98.5 87 ALA A C 1
ATOM 637 O O . ALA A 1 87 ? 1.694 40.25 21.891 1 98.5 87 ALA A O 1
ATOM 638 N N . LEU A 1 88 ? 2.506 38.188 22.156 1 98.56 88 LEU A N 1
ATOM 639 C CA . LEU A 1 88 ? 2.225 37.781 20.781 1 98.56 88 LEU A CA 1
ATOM 640 C C . LEU A 1 88 ? 0.726 37.781 20.516 1 98.56 88 LEU A C 1
ATOM 642 O O . LEU A 1 88 ? 0.281 38.406 19.531 1 98.56 88 LEU A O 1
ATOM 646 N N . VAL A 1 89 ? -0.001 37.094 21.359 1 98.75 89 VAL A N 1
ATOM 647 C CA . VAL A 1 89 ? -1.431 36.906 21.141 1 98.75 89 VAL A CA 1
ATOM 648 C C . VAL A 1 89 ? -2.139 38.25 21.141 1 98.75 89 VAL A C 1
ATOM 650 O O . VAL A 1 89 ? -2.967 38.531 20.281 1 98.75 89 VAL A O 1
ATOM 653 N N . GLU A 1 90 ? -1.756 39.125 22.031 1 98.19 90 GLU A N 1
ATOM 654 C CA . GLU A 1 90 ? -2.418 40.438 22.172 1 98.19 90 GLU A CA 1
ATOM 655 C C . GLU A 1 90 ? -2.088 41.344 21 1 98.19 90 GLU A C 1
ATOM 657 O O . GLU A 1 90 ? -2.869 42.25 20.672 1 98.19 90 GLU A O 1
ATOM 662 N N . HIS A 1 91 ? -0.978 41.094 20.375 1 97.25 91 HIS A N 1
ATOM 663 C CA . HIS A 1 91 ? -0.482 41.969 19.328 1 97.25 91 HIS A CA 1
ATOM 664 C C . HIS A 1 91 ? -1.031 41.594 17.969 1 97.25 91 HIS A C 1
ATOM 666 O O . HIS A 1 91 ? -1.016 42.375 17.031 1 97.25 91 HIS A O 1
ATOM 672 N N . CYS A 1 92 ? -1.569 40.375 17.781 1 97.75 92 CYS A N 1
ATOM 673 C CA . CYS A 1 92 ? -1.823 39.844 16.453 1 97.75 92 CYS A CA 1
ATOM 674 C C . CYS A 1 92 ? -3.318 39.75 16.188 1 97.75 92 CYS A C 1
ATOM 676 O O . CYS A 1 92 ? -4.121 39.75 17.125 1 97.75 92 CYS A O 1
ATOM 678 N N . ASP A 1 93 ? -3.676 39.75 14.898 1 98.12 93 ASP A N 1
ATOM 679 C CA . ASP A 1 93 ? -5.035 39.438 14.453 1 98.12 93 ASP A CA 1
ATOM 680 C C . ASP A 1 93 ? -5.23 37.938 14.258 1 98.12 93 ASP A C 1
ATOM 682 O O . ASP A 1 93 ? -6.324 37.406 14.484 1 98.12 93 ASP A O 1
ATOM 686 N N . ILE A 1 94 ? -4.207 37.312 13.789 1 98.69 94 ILE A N 1
ATOM 687 C CA . ILE A 1 94 ? -4.176 35.875 13.539 1 98.69 94 ILE A CA 1
ATOM 688 C C . ILE A 1 94 ? -2.996 35.25 14.273 1 98.69 94 ILE A C 1
ATOM 690 O O . ILE A 1 94 ? -1.851 35.656 14.102 1 98.69 94 ILE A O 1
ATOM 694 N N . VAL A 1 95 ? -3.299 34.312 15.102 1 98.75 95 VAL A N 1
ATOM 695 C CA . VAL A 1 95 ? -2.27 33.531 15.797 1 98.75 95 VAL A CA 1
ATOM 696 C C . VAL A 1 95 ? -2.154 32.156 15.172 1 98.75 95 VAL A C 1
ATOM 698 O O . VAL A 1 95 ? -3.143 31.406 15.094 1 98.75 95 VAL A O 1
ATOM 701 N N . VAL A 1 96 ? -0.965 31.75 14.734 1 98.81 96 VAL A N 1
ATOM 702 C CA . VAL A 1 96 ? -0.705 30.453 14.133 1 98.81 96 VAL A CA 1
ATOM 703 C C . VAL A 1 96 ? 0.162 29.609 15.07 1 98.81 96 VAL A C 1
ATOM 705 O O . VAL A 1 96 ? 1.242 30.047 15.477 1 98.81 96 VAL A O 1
ATOM 708 N N . SER A 1 97 ? -0.362 28.531 15.43 1 98.56 97 SER A N 1
ATOM 709 C CA . SER A 1 97 ? 0.434 27.578 16.188 1 98.56 97 SER A CA 1
ATOM 710 C C . SER A 1 97 ? 1.081 26.531 15.281 1 98.56 97 SER A C 1
ATOM 712 O O . SER A 1 97 ? 0.385 25.766 14.617 1 98.56 97 SER A O 1
ATOM 714 N N . ALA A 1 98 ? 2.355 26.484 15.188 1 96.44 98 ALA A N 1
ATOM 715 C CA . ALA A 1 98 ? 3.137 25.547 14.375 1 96.44 98 ALA A CA 1
ATOM 716 C C . ALA A 1 98 ? 4.262 24.922 15.195 1 96.44 98 ALA A C 1
ATOM 718 O O . ALA A 1 98 ? 5.441 25.125 14.898 1 96.44 98 ALA A O 1
ATOM 719 N N . VAL A 1 99 ? 3.902 24.172 16.172 1 95.06 99 VAL A N 1
ATOM 720 C CA . VAL A 1 99 ? 4.801 23.516 17.109 1 95.06 99 VAL A CA 1
ATOM 721 C C . VAL A 1 99 ? 4.57 22 17.078 1 95.06 99 VAL A C 1
ATOM 723 O O . VAL A 1 99 ? 4.129 21.453 16.062 1 95.06 99 VAL A O 1
ATOM 726 N N . SER A 1 100 ? 4.984 21.312 18.109 1 90.25 100 SER A N 1
ATOM 727 C CA . SER A 1 100 ? 4.762 19.875 18.156 1 90.25 100 SER A CA 1
ATOM 728 C C . SER A 1 100 ? 3.309 19.547 18.484 1 90.25 100 SER A C 1
ATOM 730 O O . SER A 1 100 ? 2.621 20.344 19.125 1 90.25 100 SER A O 1
ATOM 732 N N . ALA A 1 101 ? 2.852 18.484 18.062 1 90.31 101 ALA A N 1
ATOM 733 C CA . ALA A 1 101 ? 1.475 18.031 18.281 1 90.31 101 ALA A CA 1
ATOM 734 C C . ALA A 1 101 ? 1.131 18.016 19.766 1 90.31 101 ALA A C 1
ATOM 736 O O . ALA A 1 101 ? 0.011 18.344 20.156 1 90.31 101 ALA A O 1
ATOM 737 N N . THR A 1 102 ? 2.125 17.641 20.594 1 91 102 THR A N 1
ATOM 738 C CA . THR A 1 102 ? 1.878 17.484 22.016 1 91 102 THR A CA 1
ATOM 739 C C . THR A 1 102 ? 1.617 18.828 22.688 1 91 102 THR A C 1
ATOM 741 O O . THR A 1 102 ? 1.076 18.891 23.797 1 91 102 THR A O 1
ATOM 744 N N . LEU A 1 103 ? 1.922 19.891 22.016 1 95.38 103 LEU A N 1
ATOM 745 C CA . LEU A 1 103 ? 1.784 21.219 22.594 1 95.38 103 LEU A CA 1
ATOM 746 C C . LEU A 1 103 ? 0.542 21.938 22.062 1 95.38 103 LEU A C 1
ATOM 748 O O . LEU A 1 103 ? 0.223 23.047 22.484 1 95.38 103 LEU A O 1
ATOM 752 N N . SER A 1 104 ? -0.196 21.297 21.188 1 96.31 104 SER A N 1
ATOM 753 C CA . SER A 1 104 ? -1.356 21.922 20.562 1 96.31 104 SER A CA 1
ATOM 754 C C . SER A 1 104 ? -2.375 22.359 21.609 1 96.31 104 SER A C 1
ATOM 756 O O . SER A 1 104 ? -2.713 23.547 21.703 1 96.31 104 SER A O 1
ATOM 758 N N . VAL A 1 105 ? -2.795 21.484 22.5 1 97.94 105 VAL A N 1
ATOM 759 C CA . VAL A 1 105 ? -3.836 21.781 23.484 1 97.94 105 VAL A CA 1
ATOM 760 C C . VAL A 1 105 ? -3.273 22.672 24.578 1 97.94 105 VAL A C 1
ATOM 762 O O . VAL A 1 105 ? -3.871 23.703 24.922 1 97.94 105 VAL A O 1
ATOM 765 N N . PRO A 1 106 ? -2.107 22.359 25.094 1 98.25 106 PRO A N 1
ATOM 766 C CA . PRO A 1 106 ? -1.555 23.234 26.141 1 98.25 106 PRO A CA 1
ATOM 767 C C . PRO A 1 106 ? -1.402 24.688 25.688 1 98.25 106 PRO A C 1
ATOM 769 O O . PRO A 1 106 ? -1.729 25.609 26.438 1 98.25 106 PRO A O 1
ATOM 772 N N . LEU A 1 107 ? -0.985 24.922 24.484 1 98.44 107 LEU A N 1
ATOM 773 C CA . LEU A 1 107 ? -0.736 26.281 24.016 1 98.44 107 LEU A CA 1
ATOM 774 C C . LEU A 1 107 ? -2.043 26.984 23.672 1 98.44 107 LEU A C 1
ATOM 776 O O . LEU A 1 107 ? -2.152 28.203 23.828 1 98.44 107 LEU A O 1
ATOM 780 N N . ALA A 1 108 ? -3.021 26.25 23.203 1 98.62 108 ALA A N 1
ATOM 781 C CA . ALA A 1 108 ? -4.352 26.828 23.047 1 98.62 108 ALA A CA 1
ATOM 782 C C . ALA A 1 108 ? -4.902 27.312 24.391 1 98.62 108 ALA A C 1
ATOM 784 O O . ALA A 1 108 ? -5.387 28.438 24.5 1 98.62 108 ALA A O 1
ATOM 785 N N . LYS A 1 109 ? -4.746 26.453 25.406 1 98.5 109 LYS A N 1
ATOM 786 C CA . LYS A 1 109 ? -5.215 26.797 26.75 1 98.5 109 LYS A CA 1
ATOM 787 C C . LYS A 1 109 ? -4.473 28.016 27.297 1 98.5 109 LYS A C 1
ATOM 789 O O . LYS A 1 109 ? -5.082 28.906 27.891 1 98.5 109 LYS A O 1
ATOM 794 N N . GLU A 1 110 ? -3.229 27.984 27.094 1 98.5 110 GLU A N 1
ATOM 795 C CA . GLU A 1 110 ? -2.404 29.094 27.594 1 98.5 110 GLU A CA 1
ATOM 796 C C . GLU A 1 110 ? -2.721 30.391 26.859 1 98.5 110 GLU A C 1
ATOM 798 O O . GLU A 1 110 ? -2.613 31.469 27.438 1 98.5 110 GLU A O 1
ATOM 803 N N . SER A 1 111 ? -3.1 30.328 25.641 1 98.69 111 SER A N 1
ATOM 804 C CA . SER A 1 111 ? -3.391 31.5 24.828 1 98.69 111 SER A CA 1
ATOM 805 C C . SER A 1 111 ? -4.781 32.031 25.125 1 98.69 111 SER A C 1
ATOM 807 O O . SER A 1 111 ? -5.043 33.219 24.906 1 98.69 111 SER A O 1
ATOM 809 N N . ALA A 1 112 ? -5.676 31.234 25.578 1 98.62 112 ALA A N 1
ATOM 810 C CA . ALA A 1 112 ? -7.109 31.5 25.672 1 98.62 112 ALA A CA 1
ATOM 811 C C . ALA A 1 112 ? -7.371 32.781 26.453 1 98.62 112 ALA A C 1
ATOM 813 O O . ALA A 1 112 ? -8.133 33.656 25.984 1 98.62 112 ALA A O 1
ATOM 814 N N . PRO A 1 113 ? -6.684 33 27.578 1 98.31 113 PRO A N 1
ATOM 815 C CA . PRO A 1 113 ? -6.988 34.219 28.359 1 98.31 113 PRO A CA 1
ATOM 816 C C . PRO A 1 113 ? -6.605 35.5 27.625 1 98.31 113 PRO A C 1
ATOM 818 O O . PRO A 1 113 ? -7.051 36.594 28.016 1 98.31 113 PRO A O 1
ATOM 821 N N . PHE A 1 114 ? -5.781 35.406 26.625 1 98.62 114 PHE A N 1
ATOM 822 C CA . PHE A 1 114 ? -5.262 36.594 25.953 1 98.62 114 PHE A CA 1
ATOM 823 C C . PHE A 1 114 ? -5.973 36.812 24.625 1 98.62 114 PHE A C 1
ATOM 825 O O . PHE A 1 114 ? -5.785 37.844 23.984 1 98.62 114 PHE A O 1
ATOM 832 N N . LEU A 1 115 ? -6.781 35.844 24.172 1 98.69 115 LEU A N 1
ATOM 833 C CA . LEU A 1 115 ? -7.488 35.969 22.906 1 98.69 115 LEU A CA 1
ATOM 834 C C . LEU A 1 115 ? -8.648 36.938 23.016 1 98.69 115 LEU A C 1
ATOM 836 O O . LEU A 1 115 ? -9.25 37.094 24.078 1 98.69 115 LEU A O 1
ATOM 840 N N . ARG A 1 116 ? -8.93 37.625 21.922 1 97.31 116 ARG A N 1
ATOM 841 C CA . ARG A 1 116 ? -10.031 38.562 21.875 1 97.31 116 ARG A CA 1
ATOM 842 C C . ARG A 1 116 ? -11.016 38.219 20.766 1 97.31 116 ARG A C 1
ATOM 844 O O . ARG A 1 116 ? -10.688 37.469 19.859 1 97.31 116 ARG A O 1
ATOM 851 N N . ALA A 1 117 ? -12.148 38.812 20.844 1 97.19 117 ALA A N 1
ATOM 852 C CA . ALA A 1 117 ? -13.195 38.625 19.844 1 97.19 117 ALA A CA 1
ATOM 853 C C . ALA A 1 117 ? -12.719 39.031 18.469 1 97.19 117 ALA A C 1
ATOM 855 O O . ALA A 1 117 ? -12.07 40.062 18.312 1 97.19 117 ALA A O 1
ATOM 856 N N . GLY A 1 118 ? -12.961 38.125 17.547 1 96.5 118 GLY A N 1
ATOM 857 C CA . GLY A 1 118 ? -12.633 38.438 16.172 1 96.5 118 GLY A CA 1
ATOM 858 C C . GLY A 1 118 ? -11.289 37.906 15.727 1 96.5 118 GLY A C 1
ATOM 859 O O . GLY A 1 118 ? -11.008 37.812 14.531 1 96.5 118 GLY A O 1
ATOM 860 N N . GLN A 1 119 ? -10.438 37.469 16.625 1 98.19 119 GLN A N 1
ATOM 861 C CA . GLN A 1 119 ? -9.133 36.906 16.312 1 98.19 119 GLN A CA 1
ATOM 862 C C . GLN A 1 119 ? -9.273 35.469 15.758 1 98.19 119 GLN A C 1
ATOM 864 O O . GLN A 1 119 ? -10.312 34.844 15.93 1 98.19 119 GLN A O 1
ATOM 869 N N . LEU A 1 120 ? -8.297 35.094 15.016 1 98.62 120 LEU A N 1
ATOM 870 C CA . LEU A 1 120 ? -8.203 33.719 14.555 1 98.62 120 LEU A CA 1
ATOM 871 C C . LEU A 1 120 ? -7.07 33 15.266 1 98.62 120 LEU A C 1
ATOM 873 O O . LEU A 1 120 ? -5.984 33.562 15.445 1 98.62 120 LEU A O 1
ATOM 877 N N . PHE A 1 121 ? -7.359 31.859 15.766 1 98.81 121 PHE A N 1
ATOM 878 C CA . PHE A 1 121 ? -6.34 30.938 16.25 1 98.81 121 PHE A CA 1
ATOM 879 C C . PHE A 1 121 ? -6.203 29.75 15.305 1 98.81 121 PHE A C 1
ATOM 881 O O . PHE A 1 121 ? -7.023 28.828 15.32 1 98.81 121 PHE A O 1
ATOM 888 N N . ALA A 1 122 ? -5.168 29.75 14.5 1 98.81 122 ALA A N 1
ATOM 889 C CA . ALA A 1 122 ? -4.934 28.719 13.492 1 98.81 122 ALA A CA 1
ATOM 890 C C . ALA A 1 122 ? -3.939 27.688 13.992 1 98.81 122 ALA A C 1
ATOM 892 O O . ALA A 1 122 ? -2.754 27.984 14.156 1 98.81 122 ALA A O 1
ATOM 893 N N . ASP A 1 123 ? -4.441 26.5 14.188 1 98.62 123 ASP A N 1
ATOM 894 C CA . ASP A 1 123 ? -3.617 25.3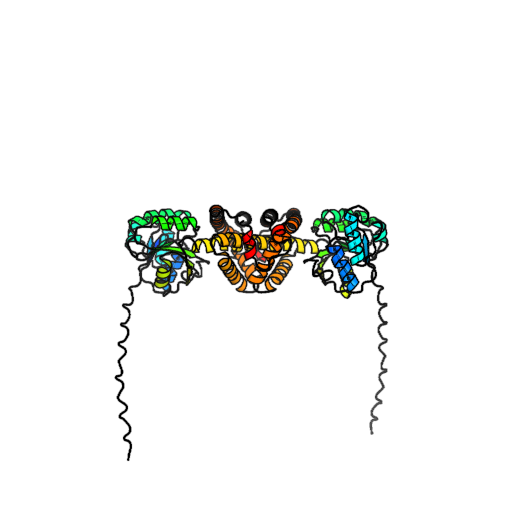75 14.617 1 98.62 123 ASP A CA 1
ATOM 895 C C . ASP A 1 123 ? -3.074 24.594 13.422 1 98.62 123 ASP A C 1
ATOM 897 O O . ASP A 1 123 ? -3.775 23.766 12.844 1 98.62 123 ASP A O 1
ATOM 901 N N . LEU A 1 124 ? -1.809 24.797 13.078 1 97.81 124 LEU A N 1
ATOM 902 C CA . LEU A 1 124 ? -1.173 24.109 11.961 1 97.81 124 LEU A CA 1
ATOM 903 C C . LEU A 1 124 ? -0.267 22.984 12.469 1 97.81 124 LEU A C 1
ATOM 905 O O . LEU A 1 124 ? 0.578 22.484 11.727 1 97.81 124 LEU A O 1
ATOM 909 N N . ASN A 1 125 ? -0.425 22.703 13.781 1 95.06 125 ASN A N 1
ATOM 910 C CA . ASN A 1 125 ? 0.323 21.594 14.344 1 95.06 125 ASN A CA 1
ATOM 911 C C . ASN A 1 125 ? -0.075 20.266 13.703 1 95.06 125 ASN A C 1
ATOM 913 O O . ASN A 1 125 ? -1.239 20.062 13.344 1 95.06 125 ASN A O 1
ATOM 917 N N . SER A 1 126 ? 0.95 19.359 13.555 1 90.88 126 SER A N 1
ATOM 918 C CA . SER A 1 126 ? 0.67 18.031 13.047 1 90.88 126 SER A CA 1
ATOM 919 C C . SER A 1 126 ? 0.015 17.156 14.117 1 90.88 126 SER A C 1
ATOM 921 O O . SER A 1 126 ? 0.575 16.141 14.523 1 90.88 126 SER A O 1
ATOM 923 N N . ALA A 1 127 ? -1.2 17.578 14.547 1 93.06 127 ALA A N 1
ATOM 924 C CA . ALA A 1 127 ? -1.939 16.906 15.609 1 93.06 127 ALA A CA 1
ATOM 925 C C . ALA A 1 127 ? -3.154 16.172 15.047 1 93.06 127 ALA A C 1
ATOM 927 O O . ALA A 1 127 ? -3.664 16.531 13.977 1 93.06 127 ALA A O 1
ATOM 928 N N . GLY A 1 128 ? -3.611 15.172 15.773 1 93.56 128 GLY A N 1
ATOM 929 C CA . GLY A 1 128 ? -4.777 14.406 15.359 1 93.56 128 GLY A CA 1
ATOM 930 C C . GLY A 1 128 ? -6.086 15.141 15.594 1 93.56 128 GLY A C 1
ATOM 931 O O . GLY A 1 128 ? -6.109 16.188 16.25 1 93.56 128 GLY A O 1
ATOM 932 N N . PRO A 1 129 ? -7.117 14.625 15.039 1 95.75 129 PRO A N 1
ATOM 933 C CA . PRO A 1 129 ? -8.422 15.289 15.086 1 95.75 129 PRO A CA 1
ATOM 934 C C . PRO A 1 129 ? -8.914 15.5 16.516 1 95.75 129 PRO A C 1
ATOM 936 O O . PRO A 1 129 ? -9.484 16.547 16.828 1 95.75 129 PRO A O 1
ATOM 939 N N . GLN A 1 130 ? -8.68 14.562 17.391 1 93.38 130 GLN A N 1
ATOM 940 C CA . GLN A 1 130 ? -9.141 14.711 18.766 1 93.38 130 GLN A CA 1
ATOM 941 C C . GLN A 1 130 ? -8.406 15.844 19.469 1 93.38 130 GLN A C 1
ATOM 943 O O . GLN A 1 130 ? -9.008 16.609 20.234 1 93.38 130 GLN A O 1
ATOM 948 N N . THR A 1 131 ? -7.156 15.883 19.203 1 95.31 131 THR A N 1
ATOM 949 C CA . THR A 1 131 ? -6.352 16.969 19.75 1 95.31 131 THR A CA 1
ATOM 950 C C . THR A 1 131 ? -6.855 18.328 19.25 1 95.31 131 THR A C 1
ATOM 952 O O . THR A 1 131 ? -6.957 19.281 20.031 1 95.31 131 THR A O 1
ATOM 955 N N . LYS A 1 132 ? -7.172 18.375 18 1 97.12 132 LYS A N 1
ATOM 956 C CA . LYS A 1 132 ? -7.68 19.609 17.406 1 97.12 132 LYS A CA 1
ATOM 957 C C . LYS A 1 132 ? -9.016 20 18.016 1 97.12 132 LYS A C 1
ATOM 959 O O . LYS A 1 132 ? -9.258 21.188 18.297 1 97.12 132 LYS A O 1
ATOM 964 N N . VAL A 1 133 ? -9.852 19.062 18.234 1 96.25 133 VAL A N 1
ATOM 965 C CA . VAL A 1 133 ? -11.156 19.312 18.844 1 96.25 133 VAL A CA 1
ATOM 966 C C . VAL A 1 133 ? -10.961 19.844 20.266 1 96.25 133 VAL A C 1
ATOM 968 O O . VAL A 1 133 ? -11.633 20.781 20.672 1 96.25 133 VAL A O 1
ATOM 971 N N . GLU A 1 134 ? -10.055 19.234 20.969 1 97.19 134 GLU A N 1
ATOM 972 C CA . GLU A 1 134 ? -9.766 19.672 22.328 1 97.19 134 GLU A CA 1
ATOM 973 C C . GLU A 1 134 ? -9.203 21.094 22.344 1 97.19 134 GLU A C 1
ATOM 975 O O . GLU A 1 134 ? -9.57 21.891 23.203 1 97.19 134 GLU A O 1
ATOM 980 N N . ALA A 1 135 ? -8.344 21.391 21.453 1 98.12 135 ALA A N 1
ATOM 981 C CA . ALA A 1 135 ? -7.773 22.719 21.359 1 98.12 135 ALA A CA 1
ATOM 982 C C . ALA A 1 135 ? -8.852 23.75 21.016 1 98.12 135 ALA A C 1
ATOM 984 O O . ALA A 1 135 ? -8.875 24.844 21.594 1 98.12 135 ALA A O 1
ATOM 985 N N . ALA A 1 136 ? -9.688 23.406 20.109 1 98 136 ALA A N 1
ATOM 986 C CA . ALA A 1 136 ? -10.805 24.281 19.766 1 98 136 ALA A CA 1
ATOM 987 C C . ALA A 1 136 ? -11.672 24.562 20.984 1 98 136 ALA A C 1
ATOM 989 O O . ALA A 1 136 ? -12.078 25.703 21.219 1 98 136 ALA A O 1
ATOM 990 N N . ALA A 1 137 ? -11.938 23.516 21.734 1 97.69 137 ALA A N 1
ATOM 991 C CA . ALA A 1 137 ? -12.75 23.656 22.953 1 97.69 137 ALA A CA 1
ATOM 992 C C . ALA A 1 137 ? -12.07 24.562 23.969 1 97.69 137 ALA A C 1
ATOM 994 O O . ALA A 1 137 ? -12.734 25.312 24.688 1 97.69 137 ALA A O 1
ATOM 995 N N . ALA A 1 138 ? -10.789 24.5 24.016 1 98.06 138 ALA A N 1
ATOM 996 C CA . ALA A 1 138 ? -10.016 25.266 24.984 1 98.06 138 ALA A CA 1
ATOM 997 C C . ALA A 1 138 ? -10.164 26.766 24.75 1 98.06 138 ALA A C 1
ATOM 999 O O . ALA A 1 138 ? -10.016 27.562 25.688 1 98.06 138 ALA A O 1
ATOM 1000 N N . ILE A 1 139 ? -10.477 27.188 23.594 1 97.38 139 ILE A N 1
ATOM 1001 C CA . ILE A 1 139 ? -10.539 28.625 23.359 1 97.38 139 ILE A CA 1
ATOM 1002 C C . ILE A 1 139 ? -11.977 29.062 23.109 1 97.38 139 ILE A C 1
ATOM 1004 O O . ILE A 1 139 ? -12.242 30.203 22.75 1 97.38 139 ILE A O 1
ATOM 1008 N N . ALA A 1 140 ? -12.742 27.938 23.328 1 94.06 140 ALA A N 1
ATOM 1009 C CA . ALA A 1 140 ? -14.164 28.25 23.172 1 94.06 140 ALA A CA 1
ATOM 1010 C C . ALA A 1 140 ? -14.602 29.344 24.125 1 94.06 140 ALA A C 1
ATOM 1012 O O . ALA A 1 140 ? -14.172 29.375 25.281 1 94.06 140 ALA A O 1
ATOM 1013 N N . GLY A 1 141 ? -15.297 30.328 23.812 1 95 141 GLY A N 1
ATOM 1014 C CA . GLY A 1 141 ? -15.812 31.375 24.688 1 95 141 GLY A CA 1
ATOM 1015 C C . GLY A 1 141 ? -15.008 32.656 24.625 1 95 141 GLY A C 1
ATOM 1016 O O . GLY A 1 141 ? -15.414 33.688 25.156 1 95 141 GLY A O 1
ATOM 1017 N N . THR A 1 142 ? -13.82 32.594 24.062 1 97.44 142 THR A N 1
ATOM 1018 C CA . THR A 1 142 ? -12.953 33.75 24.016 1 97.44 142 THR A CA 1
ATOM 1019 C C . THR A 1 142 ? -13.445 34.75 22.969 1 97.44 142 THR A C 1
ATOM 1021 O O . THR A 1 142 ? -13.016 35.906 22.953 1 97.44 142 THR A O 1
ATOM 1024 N N . GLY A 1 143 ? -14.344 34.219 22.047 1 97.38 143 GLY A N 1
ATOM 1025 C CA . GLY A 1 143 ? -14.75 35.031 20.922 1 97.38 143 GLY A CA 1
ATOM 1026 C C . GLY A 1 143 ? -13.844 34.875 19.719 1 97.38 143 GLY A C 1
ATOM 1027 O O . GLY A 1 143 ? -14.203 35.281 18.609 1 97.38 143 GLY A O 1
ATOM 1028 N N . ALA A 1 144 ? -12.672 34.344 19.906 1 98.19 144 ALA A N 1
ATOM 1029 C CA . ALA A 1 144 ? -11.797 34.031 18.781 1 98.19 144 ALA A CA 1
ATOM 1030 C C . ALA A 1 144 ? -12.289 32.781 18.031 1 98.19 144 ALA A C 1
ATOM 1032 O O . ALA A 1 144 ? -12.953 31.922 18.609 1 98.19 144 ALA A O 1
ATOM 1033 N N . ALA A 1 145 ? -12.031 32.75 16.75 1 98.12 145 ALA A N 1
ATOM 1034 C CA . ALA A 1 145 ? -12.406 31.578 15.93 1 98.12 145 ALA A CA 1
ATOM 1035 C C . ALA A 1 145 ? -11.234 30.625 15.766 1 98.12 145 ALA A C 1
ATOM 1037 O O . ALA A 1 145 ? -10.102 31.047 15.555 1 98.12 145 ALA A O 1
ATOM 1038 N N . TYR A 1 146 ? -11.484 29.359 15.93 1 98.31 146 TYR A N 1
ATOM 1039 C CA . TYR A 1 146 ? -10.484 28.312 15.781 1 98.31 146 TYR A CA 1
ATOM 1040 C C . TYR A 1 146 ? -10.414 27.828 14.336 1 98.31 146 TYR A C 1
ATOM 1042 O O . TYR A 1 146 ? -11.445 27.688 13.672 1 98.31 146 TYR A O 1
ATOM 1050 N N . VAL A 1 147 ? -9.188 27.594 13.867 1 98.62 147 VAL A N 1
ATOM 1051 C CA . VAL A 1 147 ? -8.953 27 12.555 1 98.62 147 VAL A CA 1
ATOM 1052 C C . VAL A 1 147 ? -8.141 25.719 12.695 1 98.62 147 VAL A C 1
ATOM 1054 O O . VAL A 1 147 ? -7 25.75 13.172 1 98.62 147 VAL A O 1
ATOM 1057 N N . ASP A 1 148 ? -8.742 24.594 12.352 1 98.5 148 ASP A N 1
ATOM 1058 C CA . ASP A 1 148 ? -8.047 23.328 12.172 1 98.5 148 ASP A CA 1
ATOM 1059 C C . ASP A 1 148 ? -7.336 23.281 10.82 1 98.5 148 ASP A C 1
ATOM 1061 O O . ASP A 1 148 ? -7.973 23.094 9.781 1 98.5 148 ASP A O 1
ATOM 1065 N N . GLY A 1 149 ? -6.027 23.438 10.906 1 98.12 149 GLY A N 1
ATOM 1066 C CA . GLY A 1 149 ? -5.234 23.406 9.688 1 98.12 149 GLY A CA 1
ATOM 1067 C C . GLY A 1 149 ? -4.352 22.188 9.578 1 98.12 149 GLY A C 1
ATOM 1068 O O . GLY A 1 149 ? -3.764 21.75 10.57 1 98.12 149 GLY A O 1
ATOM 1069 N N . ALA A 1 150 ? -4.348 21.609 8.438 1 96.69 150 ALA A N 1
ATOM 1070 C CA . ALA A 1 150 ? -3.498 20.453 8.133 1 96.69 150 ALA A CA 1
ATOM 1071 C C . ALA A 1 150 ? -2.596 20.734 6.938 1 96.69 150 ALA A C 1
ATOM 1073 O O . ALA A 1 150 ? -3.076 20.859 5.809 1 96.69 150 ALA A O 1
ATOM 1074 N N . ILE A 1 151 ? -1.297 20.844 7.199 1 95.38 151 ILE A N 1
ATOM 1075 C CA . ILE A 1 151 ? -0.323 21.016 6.129 1 95.38 151 ILE A CA 1
ATOM 1076 C C . ILE A 1 151 ? -0.185 19.719 5.34 1 95.38 151 ILE A C 1
ATOM 1078 O O . ILE A 1 151 ? 0.14 18.672 5.906 1 95.38 151 ILE A O 1
ATOM 1082 N N . MET A 1 152 ? -0.473 19.797 4.023 1 91.81 152 MET A N 1
ATOM 1083 C CA . MET A 1 152 ? -0.548 18.625 3.172 1 91.81 152 MET A CA 1
ATOM 1084 C C . MET A 1 152 ? 0.663 18.531 2.248 1 91.81 152 MET A C 1
ATOM 1086 O O . MET A 1 152 ? 0.515 18.344 1.039 1 91.81 152 MET A O 1
ATOM 1090 N N . GLY A 1 153 ? 1.848 18.719 2.68 1 85.94 153 GLY A N 1
ATOM 1091 C CA . GLY A 1 153 ? 3.062 18.672 1.882 1 85.94 153 GLY A CA 1
ATOM 1092 C C . GLY A 1 153 ? 4.309 19.031 2.674 1 85.94 153 GLY A C 1
ATOM 1093 O O . GLY A 1 153 ? 4.234 19.281 3.879 1 85.94 153 GLY A O 1
ATOM 1094 N N . THR A 1 154 ? 5.383 19.078 1.938 1 82.94 154 THR A N 1
ATOM 1095 C CA . THR A 1 154 ? 6.664 19.453 2.533 1 82.94 154 THR A CA 1
ATOM 1096 C C . THR A 1 154 ? 6.859 20.953 2.521 1 82.94 154 THR A C 1
ATOM 1098 O O . THR A 1 154 ? 6.844 21.578 1.458 1 82.94 154 THR A O 1
ATOM 1101 N N . VAL A 1 155 ? 7.098 21.453 3.699 1 90.94 155 VAL A N 1
ATOM 1102 C CA . VAL A 1 155 ? 7.121 22.906 3.828 1 90.94 155 VAL A CA 1
ATOM 1103 C C . VAL A 1 155 ? 8.406 23.453 3.219 1 90.94 155 VAL A C 1
ATOM 1105 O O . VAL A 1 155 ? 8.375 24.406 2.434 1 90.94 155 VAL A O 1
ATOM 1108 N N . PRO A 1 156 ? 9.523 22.75 3.537 1 86 156 PRO A N 1
ATOM 1109 C CA . PRO A 1 156 ? 10.703 23.25 2.836 1 86 156 PRO A CA 1
ATOM 1110 C C . PRO A 1 156 ? 10.586 23.141 1.318 1 86 156 PRO A C 1
ATOM 1112 O O . PRO A 1 156 ? 10.18 22.094 0.803 1 86 156 PRO A O 1
ATOM 1115 N N . GLY A 1 157 ? 10.805 24.094 0.62 1 85.81 157 GLY A N 1
ATOM 1116 C CA . GLY A 1 157 ? 10.641 24.141 -0.825 1 85.81 157 GLY A CA 1
ATOM 1117 C C . GLY A 1 157 ? 9.398 24.891 -1.263 1 85.81 157 GLY A C 1
ATOM 1118 O O . GLY A 1 157 ? 9.477 25.812 -2.08 1 85.81 157 GLY A O 1
ATOM 1119 N N . LEU A 1 158 ? 8.25 24.531 -0.612 1 92.75 158 LEU A N 1
ATOM 1120 C CA . LEU A 1 158 ? 6.996 25.172 -0.993 1 92.75 158 LEU A CA 1
ATOM 1121 C C . LEU A 1 158 ? 6.723 26.391 -0.129 1 92.75 158 LEU A C 1
ATOM 1123 O O . LEU A 1 158 ? 5.984 27.297 -0.537 1 92.75 158 LEU A O 1
ATOM 1127 N N . ALA A 1 159 ? 7.289 26.406 1.144 1 96.25 159 ALA A N 1
ATOM 1128 C CA . ALA A 1 159 ? 7.129 27.516 2.082 1 96.25 159 ALA A CA 1
ATOM 1129 C C . ALA A 1 159 ? 5.652 27.812 2.328 1 96.25 159 ALA A C 1
ATOM 1131 O O . ALA A 1 159 ? 4.875 26.922 2.656 1 96.25 159 ALA A O 1
ATOM 1132 N N . HIS A 1 160 ? 5.215 29.062 2.115 1 97.38 160 HIS A N 1
ATOM 1133 C CA . HIS A 1 160 ? 3.85 29.469 2.428 1 97.38 160 HIS A CA 1
ATOM 1134 C C . HIS A 1 160 ? 2.865 28.953 1.383 1 97.38 160 HIS A C 1
ATOM 1136 O O . HIS A 1 160 ? 1.651 29 1.596 1 97.38 160 HIS A O 1
ATOM 1142 N N . ARG A 1 161 ? 3.385 28.391 0.317 1 97.56 161 ARG A N 1
ATOM 1143 C CA . ARG A 1 161 ? 2.516 27.922 -0.754 1 97.56 161 ARG A CA 1
ATOM 1144 C C . ARG A 1 161 ? 2.223 26.422 -0.599 1 97.56 161 ARG A C 1
ATOM 1146 O O . ARG A 1 161 ? 1.57 25.828 -1.454 1 97.56 161 ARG A O 1
ATOM 1153 N N . VAL A 1 162 ? 2.652 25.812 0.489 1 96.12 162 VAL A N 1
ATOM 1154 C CA . VAL A 1 162 ? 2.361 24.406 0.73 1 96.12 162 VAL A CA 1
ATOM 1155 C C . VAL A 1 162 ? 0.853 24.203 0.84 1 96.12 162 VAL A C 1
ATOM 1157 O O . VAL A 1 162 ? 0.168 24.953 1.539 1 96.12 162 VAL A O 1
ATOM 1160 N N . PRO A 1 163 ? 0.334 23.219 0.111 1 95.44 163 PRO A N 1
ATOM 1161 C CA . PRO A 1 163 ? -1.105 22.969 0.236 1 95.44 163 PRO A CA 1
ATOM 1162 C C . PRO A 1 163 ? -1.533 22.688 1.675 1 95.44 163 PRO A C 1
ATOM 1164 O O . PRO A 1 163 ? -0.874 21.922 2.379 1 95.44 163 PRO A O 1
ATOM 1167 N N . THR A 1 164 ? -2.574 23.406 2.105 1 97.44 164 THR A N 1
ATOM 1168 C CA . THR A 1 164 ? -3.062 23.281 3.475 1 97.44 164 THR A CA 1
ATOM 1169 C C . THR A 1 164 ? -4.586 23.156 3.498 1 97.44 164 THR A C 1
ATOM 1171 O O . THR A 1 164 ? -5.285 23.938 2.834 1 97.44 164 THR A O 1
ATOM 1174 N N . LEU A 1 165 ? -5.055 22.188 4.215 1 96.81 165 LEU A N 1
ATOM 1175 C CA . LEU A 1 165 ? -6.484 22.016 4.414 1 96.81 165 LEU A CA 1
ATOM 1176 C C . LEU A 1 165 ? -6.949 22.703 5.691 1 96.81 165 LEU A C 1
ATOM 1178 O O . LEU A 1 165 ? -6.277 22.625 6.723 1 96.81 165 LEU A O 1
ATOM 1182 N N . LEU A 1 166 ? -8.086 23.391 5.574 1 98.06 166 LEU A N 1
ATOM 1183 C CA . LEU A 1 166 ? -8.633 24.109 6.719 1 98.06 166 LEU A CA 1
ATOM 1184 C C . LEU A 1 166 ? -10.055 23.656 7.031 1 98.06 166 LEU A C 1
ATOM 1186 O O . LEU A 1 166 ? -10.828 23.375 6.117 1 98.06 166 LEU A O 1
ATOM 1190 N N . CYS A 1 167 ? -10.328 23.609 8.312 1 96.88 167 CYS A N 1
ATOM 1191 C CA . CYS A 1 167 ? -11.688 23.406 8.805 1 96.88 167 CYS A CA 1
ATOM 1192 C C . CYS A 1 167 ? -11.945 24.219 10.062 1 96.88 167 CYS A C 1
ATOM 1194 O O . CYS A 1 167 ? -11.008 24.719 10.688 1 96.88 167 CYS A O 1
ATOM 1196 N N . GLY A 1 168 ? -13.242 24.359 10.375 1 95 168 GLY A N 1
ATOM 1197 C CA . GLY A 1 168 ? -13.625 25.094 11.57 1 95 168 GLY A CA 1
ATOM 1198 C C . GLY A 1 168 ? -14.219 26.469 11.273 1 95 168 GLY A C 1
ATOM 1199 O O . GLY A 1 168 ? -14.211 26.906 10.117 1 95 168 GLY A O 1
ATOM 1200 N N . ASP A 1 169 ? -14.555 27.141 12.297 1 92.88 169 ASP A N 1
ATOM 1201 C CA . ASP A 1 169 ? -15.336 28.359 12.18 1 92.88 169 ASP A CA 1
ATOM 1202 C C . ASP A 1 169 ? -14.492 29.484 11.578 1 92.88 169 ASP A C 1
ATOM 1204 O O . ASP A 1 169 ? -15.031 30.391 10.938 1 92.88 169 ASP A O 1
ATOM 1208 N N . GLY A 1 170 ? -13.258 29.438 11.719 1 97.12 170 GLY A N 1
ATOM 1209 C CA . GLY A 1 170 ? -12.375 30.484 11.242 1 97.12 170 GLY A CA 1
ATOM 1210 C C . GLY A 1 170 ? -11.734 30.172 9.906 1 97.12 170 GLY A C 1
ATOM 1211 O O . GLY A 1 170 ? -10.992 30.984 9.359 1 97.12 170 GLY A O 1
ATOM 1212 N N . ALA A 1 171 ? -12.055 29.031 9.352 1 98.25 171 ALA A N 1
ATOM 1213 C CA . ALA A 1 171 ? -11.32 28.516 8.195 1 98.25 171 ALA A CA 1
ATOM 1214 C C . ALA A 1 171 ? -11.438 29.453 7.008 1 98.25 171 ALA A C 1
ATOM 1216 O O . ALA A 1 171 ? -10.43 29.859 6.422 1 98.25 171 ALA A O 1
ATOM 1217 N N . GLN A 1 172 ? -12.648 29.859 6.676 1 97.88 172 GLN A N 1
ATOM 1218 C CA . GLN A 1 172 ? -12.844 30.734 5.523 1 97.88 172 GLN A CA 1
ATOM 1219 C C . GLN A 1 172 ? -12.188 32.094 5.742 1 97.88 172 GLN A C 1
ATOM 1221 O O . GLN A 1 172 ? -11.586 32.656 4.82 1 97.88 172 GLN A O 1
ATOM 1226 N N . ARG A 1 173 ? -12.289 32.625 6.922 1 97.81 173 ARG A N 1
ATOM 1227 C CA . ARG A 1 173 ? -11.672 33.906 7.238 1 97.81 173 ARG A CA 1
ATOM 1228 C C . ARG A 1 173 ? -10.156 33.844 7.07 1 97.81 173 ARG A C 1
ATOM 1230 O O . ARG A 1 173 ? -9.539 34.781 6.586 1 97.81 173 ARG A O 1
ATOM 1237 N N . LEU A 1 174 ? -9.586 32.719 7.547 1 98.5 174 LEU A N 1
ATOM 1238 C CA . LEU A 1 174 ? -8.148 32.562 7.375 1 98.5 174 LEU A CA 1
ATOM 1239 C C . LEU A 1 174 ? -7.777 32.531 5.898 1 98.5 174 LEU A C 1
ATOM 1241 O O . LEU A 1 174 ? -6.828 33.188 5.469 1 98.5 174 LEU A O 1
ATOM 1245 N N . ALA A 1 175 ? -8.555 31.75 5.16 1 98.44 175 ALA A N 1
ATOM 1246 C CA . ALA A 1 175 ? -8.312 31.641 3.723 1 98.44 175 ALA A CA 1
ATOM 1247 C C . ALA A 1 175 ? -8.414 33 3.045 1 98.44 175 ALA A C 1
ATOM 1249 O O . ALA A 1 175 ? -7.578 33.344 2.207 1 98.44 175 ALA A O 1
ATOM 1250 N N . ASP A 1 176 ? -9.391 33.781 3.395 1 97.62 176 ASP A N 1
ATOM 1251 C CA . ASP A 1 176 ? -9.594 35.094 2.818 1 97.62 176 ASP A CA 1
ATOM 1252 C C . ASP A 1 176 ? -8.445 36.062 3.18 1 97.62 176 ASP A C 1
ATOM 1254 O O . ASP A 1 176 ? -8.055 36.906 2.375 1 97.62 176 ASP A O 1
ATOM 1258 N N . ALA A 1 177 ? -7.984 35.906 4.352 1 97.44 177 ALA A N 1
ATOM 1259 C CA . ALA A 1 177 ? -6.973 36.812 4.867 1 97.44 177 ALA A CA 1
ATOM 1260 C C . ALA A 1 177 ? -5.605 36.531 4.25 1 97.44 177 ALA A C 1
ATOM 1262 O O . ALA A 1 177 ? -4.84 37.438 3.971 1 97.44 177 ALA A O 1
ATOM 1263 N N . LEU A 1 178 ? -5.305 35.219 4.02 1 98.12 178 LEU A N 1
ATOM 1264 C CA . LEU A 1 178 ? -3.928 34.906 3.672 1 98.12 178 LEU A CA 1
ATOM 1265 C C . LEU A 1 178 ? -3.834 34.406 2.225 1 98.12 178 LEU A C 1
ATOM 1267 O O . LEU A 1 178 ? -2.744 34.375 1.651 1 98.12 178 LEU A O 1
ATOM 1271 N N . GLY A 1 179 ? -4.926 34.062 1.622 1 97.69 179 GLY A N 1
ATOM 1272 C CA . GLY A 1 179 ? -4.969 33.656 0.223 1 97.69 179 GLY A CA 1
ATOM 1273 C C . GLY A 1 179 ? -4.32 34.688 -0.702 1 97.69 179 GLY A C 1
ATOM 1274 O O . GLY A 1 179 ? -3.562 34.312 -1.601 1 97.69 179 GLY A O 1
ATOM 1275 N N . PRO A 1 180 ? -4.629 35.969 -0.525 1 96.94 180 PRO A N 1
ATOM 1276 C CA . PRO A 1 180 ? -4.07 37 -1.392 1 96.94 180 PRO A CA 1
ATOM 1277 C C . PRO A 1 180 ? -2.545 37.031 -1.366 1 96.94 180 PRO A C 1
ATOM 1279 O O . PRO A 1 180 ? -1.923 37.625 -2.254 1 96.94 180 PRO A O 1
ATOM 1282 N N . TYR A 1 181 ? -1.973 36.438 -0.419 1 97.44 181 TYR A N 1
ATOM 1283 C CA . TYR A 1 181 ? -0.519 36.438 -0.311 1 97.44 181 TYR A CA 1
ATOM 1284 C C . TYR A 1 181 ? 0.058 35.125 -0.858 1 97.44 181 TYR A C 1
ATOM 1286 O O . TYR A 1 181 ? 1.231 34.844 -0.637 1 97.44 181 TYR A O 1
ATOM 1294 N N . GLY A 1 182 ? -0.763 34.312 -1.464 1 97.69 182 GLY A N 1
ATOM 1295 C CA . GLY A 1 182 ? -0.259 33.188 -2.217 1 97.69 182 GLY A CA 1
ATOM 1296 C C . GLY A 1 182 ? -0.407 31.859 -1.48 1 97.69 182 GLY A C 1
ATOM 1297 O O . GLY A 1 182 ? -0.007 30.812 -1.987 1 97.69 182 GLY A O 1
ATOM 1298 N N . MET A 1 183 ? -0.928 31.844 -0.242 1 97.94 183 MET A N 1
ATOM 1299 C CA . MET A 1 183 ? -1.134 30.562 0.438 1 97.94 183 MET A CA 1
ATOM 1300 C C . MET A 1 183 ? -2.168 29.719 -0.296 1 97.94 183 MET A C 1
ATOM 1302 O O . MET A 1 183 ? -3.182 30.234 -0.765 1 97.94 183 MET A O 1
ATOM 1306 N N . GLN A 1 184 ? -1.854 28.406 -0.443 1 97.69 184 GLN A N 1
ATOM 1307 C CA . GLN A 1 184 ? -2.773 27.453 -1.043 1 97.69 184 GLN A CA 1
ATOM 1308 C C . GLN A 1 184 ? -3.629 26.766 0.021 1 97.69 184 GLN A C 1
ATOM 1310 O O . GLN A 1 184 ? -3.301 25.672 0.485 1 97.69 184 GLN A O 1
ATOM 1315 N N . LEU A 1 185 ? -4.746 27.469 0.28 1 98.06 185 LEU A N 1
ATOM 1316 C CA . LEU A 1 185 ? -5.621 27.047 1.372 1 98.06 185 LEU A CA 1
ATOM 1317 C C . LEU A 1 185 ? -6.934 26.484 0.836 1 98.06 185 LEU A C 1
ATOM 1319 O O . LEU A 1 185 ? -7.633 27.156 0.073 1 98.06 185 LEU A O 1
ATOM 1323 N N . THR A 1 186 ? -7.238 25.25 1.18 1 96.44 186 THR A N 1
ATOM 1324 C CA . THR A 1 186 ? -8.508 24.625 0.825 1 96.44 186 THR A CA 1
ATOM 1325 C C . THR A 1 186 ? -9.406 24.484 2.055 1 96.44 186 THR A C 1
ATOM 1327 O O . THR A 1 186 ? -9.016 23.859 3.041 1 96.44 186 THR A O 1
ATOM 1330 N N . VAL A 1 187 ? -10.602 25.078 1.979 1 97.31 187 VAL A N 1
ATOM 1331 C CA . VAL A 1 187 ? -11.531 25.031 3.102 1 97.31 187 VAL A CA 1
ATOM 1332 C C . VAL A 1 187 ? -12.469 23.844 2.945 1 97.31 187 VAL A C 1
ATOM 1334 O O . VAL A 1 187 ? -13.156 23.719 1.927 1 97.31 187 VAL A O 1
ATOM 1337 N N . LEU A 1 188 ? -12.383 22.969 3.926 1 92.5 188 LEU A N 1
ATOM 1338 C CA . LEU A 1 188 ? -13.32 21.844 4.016 1 92.5 188 LEU A CA 1
ATOM 1339 C C . LEU A 1 188 ? -14.484 22.203 4.938 1 92.5 188 LEU A C 1
ATOM 1341 O O . LEU A 1 188 ? -14.281 22.719 6.035 1 92.5 188 LEU A O 1
ATOM 1345 N N . ASP A 1 189 ? -15.648 21.891 4.461 1 89.5 189 ASP A N 1
ATOM 1346 C CA . ASP A 1 189 ? -16.812 22.125 5.316 1 89.5 189 ASP A CA 1
ATOM 1347 C C . ASP A 1 189 ? -16.812 21.172 6.512 1 89.5 189 ASP A C 1
ATOM 1349 O O . ASP A 1 189 ? -16.453 20 6.383 1 89.5 189 ASP A O 1
ATOM 1353 N N . GLY A 1 190 ? -17.109 21.703 7.672 1 89.38 190 GLY A N 1
ATOM 1354 C CA . GLY A 1 190 ? -17.219 20.859 8.852 1 89.38 190 GLY A CA 1
ATOM 1355 C C . GLY A 1 190 ? -16.531 21.438 10.07 1 89.38 190 GLY A C 1
ATOM 1356 O O . GLY A 1 190 ? -15.914 22.5 9.992 1 89.38 190 GLY A O 1
ATOM 1357 N N . PRO A 1 191 ? -16.719 20.781 11.141 1 92.19 191 PRO A N 1
ATOM 1358 C CA . PRO A 1 191 ? -16.125 21.25 12.398 1 92.19 191 PRO A CA 1
ATOM 1359 C C . PRO A 1 191 ? -14.625 21 12.477 1 92.19 191 PRO A C 1
ATOM 1361 O O . PRO A 1 191 ? -14.062 20.297 11.633 1 92.19 191 PRO A O 1
ATOM 1364 N N . ALA A 1 192 ? -14 21.641 13.5 1 95 192 ALA A N 1
ATOM 1365 C CA . ALA A 1 192 ? -12.602 21.344 13.789 1 95 192 ALA A CA 1
ATOM 1366 C C . ALA A 1 192 ? -12.367 19.844 13.945 1 95 192 ALA A C 1
ATOM 1368 O O . ALA A 1 192 ? -13.203 19.141 14.516 1 95 192 ALA A O 1
ATOM 1369 N N . GLY A 1 193 ? -11.273 19.406 13.445 1 95 193 GLY A N 1
ATOM 1370 C CA . GLY A 1 193 ? -10.938 18 13.484 1 95 193 GLY A CA 1
ATOM 1371 C C . GLY A 1 193 ? -10.977 17.344 12.125 1 95 193 GLY A C 1
ATOM 1372 O O . GLY A 1 193 ? -10.25 16.375 11.875 1 95 193 GLY A O 1
ATOM 1373 N N . ARG A 1 194 ? -11.695 17.859 11.211 1 94 194 ARG A N 1
ATOM 1374 C CA . ARG A 1 194 ? -11.898 17.203 9.922 1 94 194 ARG A CA 1
ATOM 1375 C C . ARG A 1 194 ? -10.672 17.344 9.031 1 94 194 ARG A C 1
ATOM 1377 O O . ARG A 1 194 ? -10.289 16.406 8.336 1 94 194 ARG A O 1
ATOM 1384 N N . ALA A 1 195 ? -10.078 18.516 8.992 1 95.94 195 ALA A N 1
ATOM 1385 C CA . ALA A 1 195 ? -8.867 18.703 8.195 1 95.94 195 ALA A CA 1
ATOM 1386 C C . ALA A 1 195 ? -7.738 17.812 8.688 1 95.94 195 ALA A C 1
ATOM 1388 O O . ALA A 1 195 ? -7.074 17.141 7.895 1 95.94 195 ALA A O 1
ATOM 1389 N N . SER A 1 196 ? -7.574 17.812 9.969 1 96.31 196 SER A N 1
ATOM 1390 C CA . SER A 1 196 ? -6.539 16.984 10.562 1 96.31 196 SER A CA 1
ATOM 1391 C C . SER A 1 196 ? -6.828 15.5 10.344 1 96.31 196 SER A C 1
ATOM 1393 O O . SER A 1 196 ? -5.914 14.711 10.117 1 96.31 196 SER A O 1
ATOM 1395 N N . ALA A 1 197 ? -8.102 15.141 10.398 1 95.25 197 ALA A N 1
ATOM 1396 C CA . ALA A 1 197 ? -8.477 13.758 10.109 1 95.25 197 ALA A CA 1
ATOM 1397 C C . ALA A 1 197 ? -8.102 13.383 8.68 1 95.25 197 ALA A C 1
ATOM 1399 O O . ALA A 1 197 ? -7.582 12.289 8.438 1 95.25 197 ALA A O 1
ATOM 1400 N N . SER A 1 198 ? -8.375 14.281 7.793 1 94.94 198 SER A N 1
ATOM 1401 C CA . SER A 1 198 ? -8.039 14.023 6.395 1 94.94 198 SER A CA 1
ATOM 1402 C C . SER A 1 198 ? -6.555 13.734 6.227 1 94.94 198 SER A C 1
ATOM 1404 O O . SER A 1 198 ? -6.18 12.781 5.539 1 94.94 198 SER A O 1
ATOM 1406 N N . LYS A 1 199 ? -5.754 14.5 6.82 1 94.75 199 LYS A N 1
ATOM 1407 C CA . LYS A 1 199 ? -4.309 14.305 6.727 1 94.75 199 LYS A CA 1
ATOM 1408 C C . LYS A 1 199 ? -3.889 12.984 7.363 1 94.75 199 LYS A C 1
ATOM 1410 O O . LYS A 1 199 ? -3.115 12.227 6.777 1 94.75 199 LYS A O 1
ATOM 1415 N N . MET A 1 200 ? -4.352 12.781 8.602 1 95.5 200 MET A N 1
ATOM 1416 C CA . MET A 1 200 ? -3.957 11.578 9.32 1 95.5 200 MET A CA 1
ATOM 1417 C C . MET A 1 200 ? -4.383 10.32 8.562 1 95.5 200 MET A C 1
ATOM 1419 O O . MET A 1 200 ? -3.586 9.398 8.391 1 95.5 200 MET A O 1
ATOM 1423 N N . LEU A 1 201 ? -5.594 10.352 8.125 1 96.69 201 LEU A N 1
ATOM 1424 C CA . LEU A 1 201 ? -6.137 9.148 7.492 1 96.69 201 LEU A CA 1
ATOM 1425 C C . LEU A 1 201 ? -5.508 8.922 6.121 1 96.69 201 LEU A C 1
ATOM 1427 O O . LEU A 1 201 ? -5.309 7.777 5.707 1 96.69 201 LEU A O 1
ATOM 1431 N N . ARG A 1 202 ? -5.188 10.016 5.41 1 96.69 202 ARG A N 1
ATOM 1432 C CA . ARG A 1 202 ? -4.438 9.898 4.164 1 96.69 202 ARG A CA 1
ATOM 1433 C C . ARG A 1 202 ? -3.084 9.234 4.402 1 96.69 202 ARG A C 1
ATOM 1435 O O . ARG A 1 202 ? -2.594 8.492 3.549 1 96.69 202 ARG A O 1
ATOM 1442 N N . SER A 1 203 ? -2.535 9.516 5.531 1 96.94 203 SER A N 1
ATOM 1443 C CA . SER A 1 203 ? -1.208 9.016 5.871 1 96.94 203 SER A CA 1
ATOM 1444 C C . SER A 1 203 ? -1.219 7.504 6.055 1 96.94 203 SER A C 1
ATOM 1446 O O . SER A 1 203 ? -0.186 6.848 5.902 1 96.94 203 SER A O 1
ATOM 1448 N N . ILE A 1 204 ? -2.42 6.922 6.387 1 98.25 204 ILE A N 1
ATOM 1449 C CA . ILE A 1 204 ? -2.52 5.469 6.434 1 98.25 204 ILE A CA 1
ATOM 1450 C C . ILE A 1 204 ? -2.012 4.871 5.121 1 98.25 204 ILE A C 1
ATOM 1452 O O . ILE A 1 204 ? -1.105 4.035 5.125 1 98.25 204 ILE A O 1
ATOM 1456 N N . PHE A 1 205 ? -2.566 5.41 4.039 1 98.56 205 PHE A N 1
ATOM 1457 C CA . PHE A 1 205 ? -2.215 4.863 2.732 1 98.56 205 PHE A CA 1
ATOM 1458 C C . PHE A 1 205 ? -0.853 5.375 2.279 1 98.56 205 PHE A C 1
ATOM 1460 O O . PHE A 1 205 ? -0.001 4.59 1.854 1 98.56 205 PHE A O 1
ATOM 1467 N N . MET A 1 206 ? -0.574 6.625 2.383 1 97.88 206 MET A N 1
ATOM 1468 C CA . MET A 1 206 ? 0.592 7.234 1.75 1 97.88 206 MET A CA 1
ATOM 1469 C C . MET A 1 206 ? 1.88 6.785 2.434 1 97.88 206 MET A C 1
ATOM 1471 O O . MET A 1 206 ? 2.914 6.637 1.783 1 97.88 206 MET A O 1
ATOM 1475 N N . LYS A 1 207 ? 1.855 6.641 3.742 1 98.06 207 LYS A N 1
ATOM 1476 C CA . LYS A 1 207 ? 3.039 6.105 4.41 1 98.06 207 LYS A CA 1
ATOM 1477 C C . LYS A 1 207 ? 3.119 4.59 4.258 1 98.06 207 LYS A C 1
ATOM 1479 O O . LYS A 1 207 ? 4.211 4.031 4.117 1 98.06 207 LYS A O 1
ATOM 1484 N N . GLY A 1 208 ? 1.959 3.955 4.25 1 98.75 208 GLY A N 1
ATOM 1485 C CA . GLY A 1 208 ? 1.917 2.51 4.098 1 98.75 208 GLY A CA 1
ATOM 1486 C C . GLY A 1 208 ? 2.404 2.037 2.742 1 98.75 208 GLY A C 1
ATOM 1487 O O . GLY A 1 208 ? 3.125 1.041 2.648 1 98.75 208 GLY A O 1
ATOM 1488 N N . VAL A 1 209 ? 2.023 2.758 1.691 1 98.75 209 VAL A N 1
ATOM 1489 C CA . VAL A 1 209 ? 2.391 2.334 0.344 1 98.75 209 VAL A CA 1
ATOM 1490 C C . VAL A 1 209 ? 3.904 2.422 0.169 1 98.75 209 VAL A C 1
ATOM 1492 O O . VAL A 1 209 ? 4.504 1.602 -0.528 1 98.75 209 VAL A O 1
ATOM 1495 N N . VAL A 1 210 ? 4.555 3.344 0.832 1 98.5 210 VAL A N 1
ATOM 1496 C CA . VAL A 1 210 ? 6.008 3.492 0.778 1 98.5 210 VAL A CA 1
ATOM 1497 C C . VAL A 1 210 ? 6.676 2.264 1.392 1 98.5 210 VAL A C 1
ATOM 1499 O O . VAL A 1 210 ? 7.602 1.695 0.807 1 98.5 210 VAL A O 1
ATOM 1502 N N . THR A 1 211 ? 6.176 1.859 2.553 1 98.62 211 THR A N 1
ATOM 1503 C CA . THR A 1 211 ? 6.789 0.722 3.229 1 98.62 211 THR A CA 1
ATOM 1504 C C . THR A 1 211 ? 6.52 -0.571 2.463 1 98.62 211 THR A C 1
ATOM 1506 O O . THR A 1 211 ? 7.367 -1.466 2.428 1 98.62 211 THR A O 1
ATOM 1509 N N . LEU A 1 212 ? 5.375 -0.677 1.79 1 98.69 212 LEU A N 1
ATOM 1510 C CA . LEU A 1 212 ? 5.094 -1.826 0.936 1 98.69 212 LEU A CA 1
ATOM 1511 C C . LEU A 1 212 ? 6.043 -1.862 -0.256 1 98.69 212 LEU A C 1
ATOM 1513 O O . LEU A 1 212 ? 6.582 -2.918 -0.593 1 98.69 212 LEU A O 1
ATOM 1517 N N . LEU A 1 213 ? 6.207 -0.708 -0.889 1 98.62 213 LEU A N 1
ATOM 1518 C CA . LEU A 1 213 ? 7.117 -0.614 -2.023 1 98.62 213 LEU A CA 1
ATOM 1519 C C . LEU A 1 213 ? 8.531 -1.021 -1.621 1 98.62 213 LEU A C 1
ATOM 1521 O O . LEU A 1 213 ? 9.172 -1.817 -2.309 1 98.62 213 LEU A O 1
ATOM 1525 N N . LEU A 1 214 ? 8.961 -0.527 -0.513 1 97.94 214 LEU A N 1
ATOM 1526 C CA . LEU A 1 214 ? 10.32 -0.796 -0.067 1 97.94 214 LEU A CA 1
ATOM 1527 C C . LEU A 1 214 ? 10.492 -2.27 0.282 1 97.94 214 LEU A C 1
ATOM 1529 O O . LEU A 1 214 ? 11.5 -2.883 -0.081 1 97.94 214 LEU A O 1
ATOM 1533 N N . GLU A 1 215 ? 9.508 -2.844 0.961 1 98 215 GLU A N 1
ATOM 1534 C CA . GLU A 1 215 ? 9.602 -4.273 1.242 1 98 215 GLU A CA 1
ATOM 1535 C C . GLU A 1 215 ? 9.633 -5.09 -0.047 1 98 215 GLU A C 1
ATOM 1537 O O . GLU A 1 215 ? 10.391 -6.059 -0.154 1 98 215 GLU A O 1
ATOM 1542 N N . THR A 1 216 ? 8.867 -4.656 -1.029 1 98.19 216 THR A N 1
ATOM 1543 C CA . THR A 1 216 ? 8.781 -5.352 -2.309 1 98.19 216 THR A CA 1
ATOM 1544 C C . THR A 1 216 ? 10.109 -5.27 -3.057 1 98.19 216 THR A C 1
ATOM 1546 O O . THR A 1 216 ? 10.648 -6.289 -3.488 1 98.19 216 THR A O 1
ATOM 1549 N N . VAL A 1 217 ? 10.719 -4.098 -3.162 1 97.62 217 VAL A N 1
ATOM 1550 C CA . VAL A 1 217 ? 11.898 -3.947 -4.008 1 97.62 217 VAL A CA 1
ATOM 1551 C C . VAL A 1 217 ? 13.125 -4.512 -3.293 1 97.62 217 VAL A C 1
ATOM 1553 O O . VAL A 1 217 ? 14.031 -5.043 -3.934 1 97.62 217 VAL A O 1
ATOM 1556 N N . LEU A 1 218 ? 13.141 -4.402 -1.955 1 96.06 218 LEU A N 1
ATOM 1557 C CA . LEU A 1 218 ? 14.242 -5.016 -1.22 1 96.06 218 LEU A CA 1
ATOM 1558 C C . LEU A 1 218 ? 14.203 -6.535 -1.35 1 96.06 218 LEU A C 1
ATOM 1560 O O . LEU A 1 218 ? 15.234 -7.172 -1.571 1 96.06 218 LEU A O 1
ATOM 1564 N N . ALA A 1 219 ? 13.008 -7.113 -1.246 1 96.12 219 ALA A N 1
ATOM 1565 C CA . ALA A 1 219 ? 12.852 -8.547 -1.484 1 96.12 219 ALA A CA 1
ATOM 1566 C C . ALA A 1 219 ? 13.195 -8.906 -2.928 1 96.12 219 ALA A C 1
ATOM 1568 O O . ALA A 1 219 ? 13.891 -9.891 -3.18 1 96.12 219 ALA A O 1
ATOM 1569 N N . GLY A 1 220 ? 12.664 -8.07 -3.869 1 96.06 220 GLY A N 1
ATOM 1570 C CA . GLY A 1 220 ? 12.945 -8.297 -5.277 1 96.06 220 GLY A CA 1
ATOM 1571 C C . GLY A 1 220 ? 14.422 -8.266 -5.602 1 96.06 220 GLY A C 1
ATOM 1572 O O . GLY A 1 220 ? 14.898 -9.031 -6.445 1 96.06 220 GLY A O 1
ATOM 1573 N N . HIS A 1 221 ? 15.125 -7.402 -4.914 1 95.19 221 HIS A N 1
ATOM 1574 C CA . HIS A 1 221 ? 16.562 -7.266 -5.145 1 95.19 221 HIS A CA 1
ATOM 1575 C C . HIS A 1 221 ? 17.297 -8.562 -4.816 1 95.19 221 HIS A C 1
ATOM 1577 O O . HIS A 1 221 ? 18.25 -8.93 -5.508 1 95.19 221 HIS A O 1
ATOM 1583 N N . ALA A 1 222 ? 16.859 -9.258 -3.824 1 90.62 222 ALA A N 1
ATOM 1584 C CA . ALA A 1 222 ? 17.453 -10.523 -3.436 1 90.62 222 ALA A CA 1
ATOM 1585 C C . ALA A 1 222 ? 17.312 -11.562 -4.543 1 90.62 222 ALA A C 1
ATOM 1587 O O . ALA A 1 222 ? 18.109 -12.508 -4.625 1 90.62 222 ALA A O 1
ATOM 1588 N N . TYR A 1 223 ? 16.328 -11.359 -5.422 1 88.5 223 TYR A N 1
ATOM 1589 C CA . TYR A 1 223 ? 16.047 -12.328 -6.48 1 88.5 223 TYR A CA 1
ATOM 1590 C C . TYR A 1 223 ? 16.328 -11.719 -7.852 1 88.5 223 TYR A C 1
ATOM 1592 O O . TYR A 1 223 ? 16.047 -12.336 -8.883 1 88.5 223 TYR A O 1
ATOM 1600 N N . GLY A 1 224 ? 16.891 -10.453 -7.852 1 91.31 224 GLY A N 1
ATOM 1601 C CA . GLY A 1 224 ? 17.141 -9.766 -9.109 1 91.31 224 GLY A CA 1
ATOM 1602 C C . GLY A 1 224 ? 15.859 -9.422 -9.859 1 91.31 224 GLY A C 1
ATOM 1603 O O . GLY A 1 224 ? 15.828 -9.477 -11.086 1 91.31 224 GLY A O 1
ATOM 1604 N N . LEU A 1 225 ? 14.773 -9.141 -9.117 1 95.06 225 LEU A N 1
ATOM 1605 C CA . LEU A 1 225 ? 13.461 -8.992 -9.742 1 95.06 225 LEU A CA 1
ATOM 1606 C C . LEU A 1 225 ? 12.867 -7.621 -9.438 1 95.06 225 LEU A C 1
ATOM 1608 O O . LEU A 1 225 ? 11.695 -7.367 -9.742 1 95.06 225 LEU A O 1
ATOM 1612 N N . GLU A 1 226 ? 13.609 -6.688 -8.773 1 96.69 226 GLU A N 1
ATOM 1613 C CA . GLU A 1 226 ? 13.016 -5.449 -8.273 1 96.69 226 GLU A CA 1
ATOM 1614 C C . GLU A 1 226 ? 12.383 -4.645 -9.398 1 96.69 226 GLU A C 1
ATOM 1616 O O . GLU A 1 226 ? 11.289 -4.094 -9.234 1 96.69 226 GLU A O 1
ATOM 1621 N N . ASP A 1 227 ? 13.016 -4.594 -10.578 1 96.31 227 ASP A N 1
ATOM 1622 C CA . ASP A 1 227 ? 12.469 -3.822 -11.695 1 96.31 227 ASP A CA 1
ATOM 1623 C C . ASP A 1 227 ? 11.266 -4.527 -12.312 1 96.31 227 ASP A C 1
ATOM 1625 O O . ASP A 1 227 ? 10.258 -3.887 -12.633 1 96.31 227 ASP A O 1
ATOM 1629 N N . ASP A 1 228 ? 11.328 -5.867 -12.422 1 92.81 228 ASP A N 1
ATOM 1630 C CA . ASP A 1 228 ? 10.219 -6.652 -12.953 1 92.81 228 ASP A CA 1
ATOM 1631 C C . ASP A 1 228 ? 8.969 -6.484 -12.094 1 92.81 228 ASP A C 1
ATOM 1633 O O . ASP A 1 228 ? 7.859 -6.371 -12.617 1 92.81 228 ASP A O 1
ATOM 1637 N N . LEU A 1 229 ? 9.18 -6.484 -10.852 1 95.94 229 LEU A N 1
ATOM 1638 C CA . LEU A 1 229 ? 8.07 -6.34 -9.914 1 95.94 229 LEU A CA 1
ATOM 1639 C C . LEU A 1 229 ? 7.402 -4.977 -10.062 1 95.94 229 LEU A C 1
ATOM 1641 O O . LEU A 1 229 ? 6.176 -4.887 -10.148 1 95.94 229 LEU A O 1
ATOM 1645 N N . LEU A 1 230 ? 8.219 -3.916 -10.156 1 97.31 230 LEU A N 1
ATOM 1646 C CA . LEU A 1 230 ? 7.668 -2.574 -10.297 1 97.31 230 LEU A CA 1
ATOM 1647 C C . LEU A 1 230 ? 6.926 -2.424 -11.617 1 97.31 230 LEU A C 1
ATOM 1649 O O . LEU A 1 230 ? 5.879 -1.775 -11.68 1 97.31 230 LEU A O 1
ATOM 1653 N N . ASP A 1 231 ? 7.477 -3.027 -12.617 1 94.44 231 ASP A N 1
ATOM 1654 C CA . ASP A 1 231 ? 6.816 -2.984 -13.922 1 94.44 231 ASP A CA 1
ATOM 1655 C C . ASP A 1 231 ? 5.457 -3.68 -13.867 1 94.44 231 ASP A C 1
ATOM 1657 O O . ASP A 1 231 ? 4.477 -3.178 -14.422 1 94.44 231 ASP A O 1
ATOM 1661 N N . SER A 1 232 ? 5.461 -4.77 -13.289 1 93.25 232 SER A N 1
ATOM 1662 C CA . SER A 1 232 ? 4.223 -5.527 -13.156 1 93.25 232 SER A CA 1
ATOM 1663 C C . SER A 1 232 ? 3.178 -4.75 -12.367 1 93.25 232 SER A C 1
ATOM 1665 O O . SER A 1 232 ? 2.008 -4.695 -12.75 1 93.25 232 SER A O 1
ATOM 1667 N N . ILE A 1 233 ? 3.566 -4.137 -11.273 1 96.31 233 ILE A N 1
ATOM 1668 C CA . ILE A 1 233 ? 2.676 -3.33 -10.445 1 96.31 233 ILE A CA 1
ATOM 1669 C C . ILE A 1 233 ? 2.176 -2.127 -11.234 1 96.31 233 ILE A C 1
ATOM 1671 O O . ILE A 1 233 ? 0.987 -1.8 -11.195 1 96.31 233 ILE A O 1
ATOM 1675 N N . ALA A 1 234 ? 3.096 -1.523 -11.984 1 96.25 234 ALA A N 1
ATOM 1676 C CA . ALA A 1 234 ? 2.738 -0.384 -12.828 1 96.25 234 ALA A CA 1
ATOM 1677 C C . ALA A 1 234 ? 1.652 -0.764 -13.828 1 96.25 234 ALA A C 1
ATOM 1679 O O . ALA A 1 234 ? 0.736 0.021 -14.086 1 96.25 234 ALA A O 1
ATOM 1680 N N . GLU A 1 235 ? 1.737 -1.949 -14.367 1 92.31 235 GLU A N 1
ATOM 1681 C CA . GLU A 1 235 ? 0.75 -2.422 -15.336 1 92.31 235 GLU A CA 1
ATOM 1682 C C . GLU A 1 235 ? -0.637 -2.518 -14.703 1 92.31 235 GLU A C 1
ATOM 1684 O O . GLU A 1 235 ? -1.637 -2.168 -15.336 1 92.31 235 GLU A O 1
ATOM 1689 N N . THR A 1 236 ? -0.68 -2.949 -13.531 1 92.38 236 THR A N 1
ATOM 1690 C CA . THR A 1 236 ? -1.953 -3.055 -12.828 1 92.38 236 THR A CA 1
ATOM 1691 C C . THR A 1 236 ? -2.586 -1.677 -12.641 1 92.38 236 THR A C 1
ATOM 1693 O O . THR A 1 236 ? -3.773 -1.492 -12.922 1 92.38 236 THR A O 1
ATOM 1696 N N . PHE A 1 237 ? -1.83 -0.684 -12.266 1 94.12 237 PHE A N 1
ATOM 1697 C CA . PHE A 1 237 ? -2.361 0.638 -11.961 1 94.12 237 PHE A CA 1
ATOM 1698 C C . PHE A 1 237 ? -2.57 1.446 -13.234 1 94.12 237 PHE A C 1
ATOM 1700 O O . PHE A 1 237 ? -3.225 2.492 -13.211 1 94.12 237 PHE A O 1
ATOM 1707 N N . ALA A 1 238 ? -2.074 0.927 -14.391 1 92.19 238 ALA A N 1
ATOM 1708 C CA . ALA A 1 238 ? -2.291 1.572 -15.68 1 92.19 238 ALA A CA 1
ATOM 1709 C C . ALA A 1 238 ? -3.58 1.08 -16.328 1 92.19 238 ALA A C 1
ATOM 1711 O O . ALA A 1 238 ? -3.984 1.583 -17.375 1 92.19 238 ALA A O 1
ATOM 1712 N N . ALA A 1 239 ? -4.23 0.137 -15.719 1 90.75 239 ALA A N 1
ATOM 1713 C CA . ALA A 1 239 ? -5.398 -0.497 -16.312 1 90.75 239 ALA A CA 1
ATOM 1714 C C . ALA A 1 239 ? -6.578 0.471 -16.375 1 90.75 239 ALA A C 1
ATOM 1716 O O . ALA A 1 239 ? -7.555 0.224 -17.094 1 90.75 239 ALA A O 1
ATOM 1717 N N . GLY A 1 240 ? -6.578 1.603 -15.633 1 92.5 240 GLY A N 1
ATOM 1718 C CA . GLY A 1 240 ? -7.617 2.617 -15.586 1 92.5 240 GLY A CA 1
ATOM 1719 C C . GLY A 1 240 ? -7.34 3.707 -14.562 1 92.5 240 GLY A C 1
ATOM 1720 O O . GLY A 1 240 ? -6.254 3.762 -13.984 1 92.5 240 GLY A O 1
ATOM 1721 N N . PRO A 1 241 ? -8.391 4.562 -14.414 1 94.38 241 PRO A N 1
ATOM 1722 C CA . PRO A 1 241 ? -8.25 5.566 -13.359 1 94.38 241 PRO A CA 1
ATOM 1723 C C . PRO A 1 241 ? -8.062 4.945 -11.977 1 94.38 241 PRO A C 1
ATOM 1725 O O . PRO A 1 241 ? -8.664 3.91 -11.68 1 94.38 241 PRO A O 1
ATOM 1728 N N . PHE A 1 242 ? -7.309 5.559 -11.188 1 96.06 242 PHE A N 1
ATOM 1729 C CA . PHE A 1 242 ? -6.938 5.02 -9.883 1 96.06 242 PHE A CA 1
ATOM 1730 C C . PHE A 1 242 ? -8.18 4.613 -9.094 1 96.06 242 PHE A C 1
ATOM 1732 O O . PHE A 1 242 ? -8.203 3.543 -8.484 1 96.06 242 PHE A O 1
ATOM 1739 N N . ARG A 1 243 ? -9.195 5.445 -9.07 1 96.12 243 ARG A N 1
ATOM 1740 C CA . ARG A 1 243 ? -10.398 5.172 -8.281 1 96.12 243 ARG A CA 1
ATOM 1741 C C . ARG A 1 243 ? -11.047 3.863 -8.719 1 96.12 243 ARG A C 1
ATOM 1743 O O . ARG A 1 243 ? -11.562 3.113 -7.891 1 96.12 243 ARG A O 1
ATOM 1750 N N . GLU A 1 244 ? -11.047 3.66 -10.016 1 96.31 244 GLU A N 1
ATOM 1751 C CA . GLU A 1 244 ? -11.641 2.436 -10.539 1 96.31 244 GLU A CA 1
ATOM 1752 C C . GLU A 1 244 ? -10.797 1.215 -10.18 1 96.31 244 GLU A C 1
ATOM 1754 O O . GLU A 1 244 ? -11.336 0.18 -9.781 1 96.31 244 GLU A O 1
ATOM 1759 N N . VAL A 1 245 ? -9.484 1.349 -10.336 1 96.81 245 VAL A N 1
ATOM 1760 C CA . VAL A 1 245 ? -8.578 0.263 -9.977 1 96.81 245 VAL A CA 1
ATOM 1761 C C . VAL A 1 245 ? -8.703 -0.042 -8.484 1 96.81 245 VAL A C 1
ATOM 1763 O O . VAL A 1 245 ? -8.852 -1.202 -8.094 1 96.81 245 VAL A O 1
ATOM 1766 N N . ALA A 1 246 ? -8.719 1.039 -7.645 1 98 246 ALA A N 1
ATOM 1767 C CA . ALA A 1 246 ? -8.836 0.888 -6.199 1 98 246 ALA A CA 1
ATOM 1768 C C . ALA A 1 246 ? -10.148 0.206 -5.824 1 98 246 ALA A C 1
ATOM 1770 O O . ALA A 1 246 ? -10.172 -0.675 -4.961 1 98 246 ALA A O 1
ATOM 1771 N N . ASN A 1 247 ? -11.25 0.632 -6.492 1 97.94 247 ASN A N 1
ATOM 1772 C CA . ASN A 1 247 ? -12.555 0.012 -6.246 1 97.94 247 ASN A CA 1
ATOM 1773 C C . ASN A 1 247 ? -12.516 -1.491 -6.508 1 97.94 247 ASN A C 1
ATOM 1775 O O . ASN A 1 247 ? -12.961 -2.281 -5.68 1 97.94 247 ASN A O 1
ATOM 1779 N N . GLY A 1 248 ? -11.977 -1.881 -7.617 1 96.5 248 GLY A N 1
ATOM 1780 C CA . GLY A 1 248 ? -11.867 -3.293 -7.953 1 96.5 248 GLY A CA 1
ATOM 1781 C C . GLY A 1 248 ? -11.023 -4.078 -6.965 1 96.5 248 GLY A C 1
ATOM 1782 O O . GLY A 1 248 ? -11.398 -5.18 -6.559 1 96.5 248 GLY A O 1
ATOM 1783 N N . LEU A 1 249 ? -9.93 -3.535 -6.594 1 97.06 249 LEU A N 1
ATOM 1784 C CA . LEU A 1 249 ? -9.039 -4.176 -5.633 1 97.06 249 LEU A CA 1
ATOM 1785 C C . LEU A 1 249 ? -9.742 -4.402 -4.301 1 97.06 249 LEU A C 1
ATOM 1787 O O . LEU A 1 249 ? -9.68 -5.5 -3.74 1 97.06 249 LEU A O 1
ATOM 1791 N N . MET A 1 250 ? -10.438 -3.381 -3.816 1 98 250 MET A N 1
ATOM 1792 C CA . MET A 1 250 ? -11.086 -3.471 -2.51 1 98 250 MET A CA 1
ATOM 1793 C C . MET A 1 250 ? -12.242 -4.461 -2.545 1 98 250 MET A C 1
ATOM 1795 O O . MET A 1 250 ? -12.359 -5.316 -1.667 1 98 250 MET A O 1
ATOM 1799 N N . THR A 1 251 ? -13.078 -4.391 -3.592 1 97.44 251 THR A N 1
ATOM 1800 C CA . THR A 1 251 ? -14.289 -5.199 -3.645 1 97.44 251 THR A CA 1
ATOM 1801 C C . THR A 1 251 ? -13.945 -6.676 -3.82 1 97.44 251 THR A C 1
ATOM 1803 O O . THR A 1 251 ? -14.562 -7.543 -3.191 1 97.44 251 THR A O 1
ATOM 1806 N N . ARG A 1 252 ? -12.93 -6.969 -4.59 1 94.5 252 ARG A N 1
ATOM 1807 C CA . ARG A 1 252 ? -12.469 -8.352 -4.715 1 94.5 252 ARG A CA 1
ATOM 1808 C C . ARG A 1 252 ? -11.727 -8.797 -3.465 1 94.5 252 ARG A C 1
ATOM 1810 O O . ARG A 1 252 ? -11.781 -9.961 -3.082 1 94.5 252 ARG A O 1
ATOM 1817 N N . GLY A 1 253 ? -11.062 -7.832 -2.887 1 95.75 253 GLY A N 1
ATOM 1818 C CA . GLY A 1 253 ? -10.25 -8.109 -1.717 1 95.75 253 GLY A CA 1
ATOM 1819 C C . GLY A 1 253 ? -11.047 -8.648 -0.544 1 95.75 253 GLY A C 1
ATOM 1820 O O . GLY A 1 253 ? -10.641 -9.602 0.113 1 95.75 253 GLY A O 1
ATOM 1821 N N . VAL A 1 254 ? -12.227 -8.078 -0.312 1 96.75 254 VAL A N 1
ATOM 1822 C CA . VAL A 1 254 ? -13 -8.484 0.854 1 96.75 254 VAL A CA 1
ATOM 1823 C C . VAL A 1 254 ? -13.602 -9.867 0.616 1 96.75 254 VAL A C 1
ATOM 1825 O O . VAL A 1 254 ? -13.852 -10.617 1.564 1 96.75 254 VAL A O 1
ATOM 1828 N N . ILE A 1 255 ? -13.828 -10.242 -0.629 1 95.31 255 ILE A N 1
ATOM 1829 C CA . ILE A 1 255 ? -14.414 -11.539 -0.972 1 95.31 255 ILE A CA 1
ATOM 1830 C C . ILE A 1 255 ? -13.352 -12.625 -0.846 1 95.31 255 ILE A C 1
ATOM 1832 O O . ILE A 1 255 ? -13.617 -13.703 -0.313 1 95.31 255 ILE A O 1
ATOM 1836 N N . HIS A 1 256 ? -12.109 -12.32 -1.224 1 93.06 256 HIS A N 1
ATOM 1837 C CA . HIS A 1 256 ? -11.078 -13.344 -1.334 1 93.06 256 HIS A CA 1
ATOM 1838 C C . HIS A 1 256 ? -10.078 -13.242 -0.186 1 93.06 256 HIS A C 1
ATOM 1840 O O . HIS A 1 256 ? -8.953 -13.734 -0.292 1 93.06 256 HIS A O 1
ATOM 1846 N N . ALA A 1 257 ? -10.492 -12.617 0.885 1 96.62 257 ALA A N 1
ATOM 1847 C CA . ALA A 1 257 ? -9.586 -12.289 1.985 1 96.62 257 ALA A CA 1
ATOM 1848 C C . ALA A 1 257 ? -8.938 -13.547 2.559 1 96.62 257 ALA A C 1
ATOM 1850 O O . ALA A 1 257 ? -7.727 -13.578 2.785 1 96.62 257 ALA A O 1
ATOM 1851 N N . GLU A 1 258 ? -9.688 -14.617 2.746 1 94.62 258 GLU A N 1
ATOM 1852 C CA . GLU A 1 258 ? -9.156 -15.828 3.355 1 94.62 258 GLU A CA 1
ATOM 1853 C C . GLU A 1 258 ? -8.094 -16.484 2.467 1 94.62 258 GLU A C 1
ATOM 1855 O O . GLU A 1 258 ? -6.996 -16.797 2.93 1 94.62 258 GLU A O 1
ATOM 1860 N N . ARG A 1 259 ? -8.391 -16.688 1.244 1 88.25 259 ARG A N 1
ATOM 1861 C CA . ARG A 1 259 ? -7.449 -17.281 0.302 1 88.25 259 ARG A CA 1
ATOM 1862 C C . ARG A 1 259 ? -6.184 -16.438 0.191 1 88.25 259 ARG A C 1
ATOM 1864 O O . ARG A 1 259 ? -5.078 -16.969 0.122 1 88.25 259 ARG A O 1
ATOM 1871 N N . ARG A 1 260 ? -6.332 -15.148 0.14 1 93.12 260 ARG A N 1
ATOM 1872 C CA . ARG A 1 260 ? -5.191 -14.242 0.024 1 93.12 260 ARG A CA 1
ATOM 1873 C C . ARG A 1 260 ? -4.332 -14.28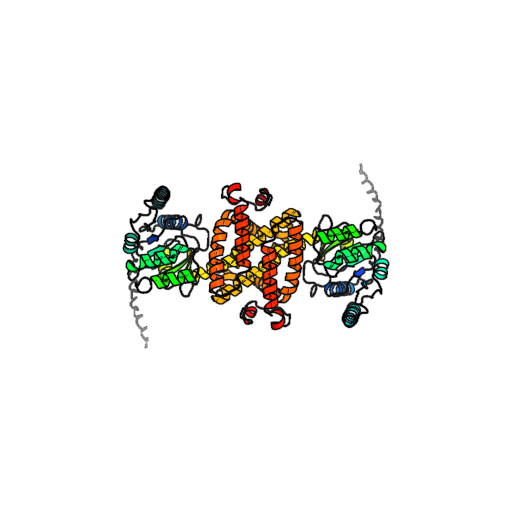1 1.282 1 93.12 260 ARG A C 1
ATOM 1875 O O . ARG A 1 260 ? -3.109 -14.133 1.209 1 93.12 260 ARG A O 1
ATOM 1882 N N . ALA A 1 261 ? -5.027 -14.469 2.459 1 96 261 ALA A N 1
ATOM 1883 C CA . ALA A 1 261 ? -4.258 -14.625 3.691 1 96 261 ALA A CA 1
ATOM 1884 C C . ALA A 1 261 ? -3.354 -15.852 3.625 1 96 261 ALA A C 1
ATOM 1886 O O . ALA A 1 261 ? -2.195 -15.797 4.047 1 96 261 ALA A O 1
ATOM 1887 N N . HIS A 1 262 ? -3.838 -16.906 3.035 1 89.56 262 HIS A N 1
ATOM 1888 C CA . HIS A 1 262 ? -3.035 -18.109 2.875 1 89.56 262 HIS A CA 1
ATOM 1889 C C . HIS A 1 262 ? -1.879 -17.875 1.909 1 89.56 262 HIS A C 1
ATOM 1891 O O . HIS A 1 262 ? -0.776 -18.391 2.121 1 89.56 262 HIS A O 1
ATOM 1897 N N . GLU A 1 263 ? -2.143 -17.188 0.869 1 89.38 263 GLU A N 1
ATOM 1898 C CA . GLU A 1 263 ? -1.073 -16.812 -0.055 1 89.38 263 GLU A CA 1
ATOM 1899 C C . GLU A 1 263 ? 0.017 -16.016 0.652 1 89.38 263 GLU A C 1
ATOM 1901 O O . GLU A 1 263 ? 1.204 -16.188 0.365 1 89.38 263 GLU A O 1
ATOM 1906 N N . MET A 1 264 ? -0.374 -15.164 1.584 1 96.19 264 MET A N 1
ATOM 1907 C CA . MET A 1 264 ? 0.601 -14.344 2.297 1 96.19 264 MET A CA 1
ATOM 1908 C C . MET A 1 264 ? 1.489 -15.203 3.188 1 96.19 264 MET A C 1
ATOM 1910 O O . MET A 1 264 ? 2.646 -14.859 3.434 1 96.19 264 MET A O 1
ATOM 1914 N N . ASP A 1 265 ? 0.922 -16.328 3.633 1 94.5 265 ASP A N 1
ATOM 1915 C CA . ASP A 1 265 ? 1.78 -17.25 4.371 1 94.5 265 ASP A CA 1
ATOM 1916 C C . ASP A 1 265 ? 2.963 -17.703 3.518 1 94.5 265 ASP A C 1
ATOM 1918 O O . ASP A 1 265 ? 4.09 -17.797 4.008 1 94.5 265 ASP A O 1
ATOM 1922 N N . GLU A 1 266 ? 2.723 -17.969 2.242 1 91.69 266 GLU A N 1
ATOM 1923 C CA . GLU A 1 266 ? 3.785 -18.344 1.317 1 91.69 266 GLU A CA 1
ATOM 1924 C C . GLU A 1 266 ? 4.746 -17.188 1.073 1 91.69 266 GLU A C 1
ATOM 1926 O O . GLU A 1 266 ? 5.953 -17.391 0.931 1 91.69 266 GLU A O 1
ATOM 1931 N N . VAL A 1 267 ? 4.23 -16 0.998 1 96.44 267 VAL A N 1
ATOM 1932 C CA . VAL A 1 267 ? 5.047 -14.805 0.826 1 96.44 267 VAL A CA 1
ATOM 1933 C C . VAL A 1 267 ? 5.992 -14.648 2.014 1 96.44 267 VAL A C 1
ATOM 1935 O O . VAL A 1 267 ? 7.199 -14.461 1.834 1 96.44 267 VAL A O 1
ATOM 1938 N N . ILE A 1 268 ? 5.434 -14.773 3.225 1 97.62 268 ILE A N 1
ATOM 1939 C CA . ILE A 1 268 ? 6.203 -14.625 4.457 1 97.62 268 ILE A CA 1
ATOM 1940 C C . ILE A 1 268 ? 7.297 -15.688 4.516 1 97.62 268 ILE A C 1
ATOM 1942 O O . ILE A 1 268 ? 8.453 -15.375 4.828 1 97.62 268 ILE A O 1
ATOM 1946 N N . ALA A 1 269 ? 6.945 -16.891 4.109 1 94.25 269 ALA A N 1
ATOM 1947 C CA . ALA A 1 269 ? 7.941 -17.953 4.066 1 94.25 269 ALA A CA 1
ATOM 1948 C C . ALA A 1 269 ? 9.062 -17.625 3.084 1 94.25 269 ALA A C 1
ATOM 1950 O O . ALA A 1 269 ? 10.234 -17.859 3.371 1 94.25 269 ALA A O 1
ATOM 1951 N N . THR A 1 270 ? 8.711 -17.109 1.945 1 94.62 270 THR A N 1
ATOM 1952 C CA . THR A 1 270 ? 9.68 -16.719 0.926 1 94.62 270 THR A CA 1
ATOM 1953 C C . THR A 1 270 ? 10.617 -15.633 1.45 1 94.62 270 THR A C 1
ATOM 1955 O O . THR A 1 270 ? 11.828 -15.719 1.272 1 94.62 270 THR A O 1
ATOM 1958 N N . LEU A 1 271 ? 10.086 -14.641 2.129 1 96.5 271 LEU A N 1
ATOM 1959 C CA . LEU A 1 271 ? 10.875 -13.539 2.674 1 96.5 271 LEU A CA 1
ATOM 1960 C C . LEU A 1 271 ? 11.812 -14.031 3.771 1 96.5 271 LEU A C 1
ATOM 1962 O O . LEU A 1 271 ? 12.984 -13.656 3.805 1 96.5 271 LEU A O 1
ATOM 1966 N N . GLN A 1 272 ? 11.305 -14.898 4.641 1 95.31 272 GLN A N 1
ATOM 1967 C CA . GLN A 1 272 ? 12.109 -15.453 5.727 1 95.31 272 GLN A CA 1
ATOM 1968 C C . GLN A 1 272 ? 13.258 -16.297 5.188 1 95.31 272 GLN A C 1
ATOM 1970 O O . GLN A 1 272 ? 14.391 -16.188 5.672 1 95.31 272 GLN A O 1
ATOM 1975 N N . ALA A 1 273 ? 12.953 -17.062 4.141 1 90.81 273 ALA A N 1
ATOM 1976 C CA . ALA A 1 273 ? 13.992 -17.875 3.516 1 90.81 273 ALA A CA 1
ATOM 1977 C C . ALA A 1 273 ? 15.078 -17.016 2.9 1 90.81 273 ALA A C 1
ATOM 1979 O O . ALA A 1 273 ? 16.25 -17.391 2.887 1 90.81 273 ALA A O 1
ATOM 1980 N N . ALA A 1 274 ? 14.75 -15.852 2.426 1 90.56 274 ALA A N 1
ATOM 1981 C CA . ALA A 1 274 ? 15.695 -14.945 1.783 1 90.56 274 ALA A CA 1
ATOM 1982 C C . ALA A 1 274 ? 16.344 -14.016 2.805 1 90.56 274 ALA A C 1
ATOM 1984 O O . ALA A 1 274 ? 17.25 -13.242 2.467 1 90.56 274 ALA A O 1
ATOM 1985 N N . GLY A 1 275 ? 15.883 -14.031 4.066 1 92.56 275 GLY A N 1
ATOM 1986 C CA . GLY A 1 275 ? 16.422 -13.172 5.109 1 92.56 275 GLY A CA 1
ATOM 1987 C C . GLY A 1 275 ? 16 -11.727 4.961 1 92.56 275 GLY A C 1
ATOM 1988 O O . GLY A 1 275 ? 16.766 -10.812 5.32 1 92.56 275 GLY A O 1
ATOM 1989 N N . VAL A 1 276 ? 14.875 -11.492 4.352 1 93.62 276 VAL A N 1
ATOM 1990 C CA . VAL A 1 276 ? 14.375 -10.141 4.125 1 93.62 276 VAL A CA 1
ATOM 1991 C C . VAL A 1 276 ? 13.242 -9.836 5.109 1 93.62 276 VAL A C 1
ATOM 1993 O O . VAL A 1 276 ? 12.484 -10.734 5.488 1 93.62 276 VAL A O 1
ATOM 1996 N N . ASP A 1 277 ? 13.148 -8.641 5.539 1 95.62 277 ASP A N 1
ATOM 1997 C CA . ASP A 1 277 ? 12.117 -8.195 6.477 1 95.62 277 ASP A CA 1
ATOM 1998 C C . ASP A 1 277 ? 10.719 -8.438 5.91 1 95.62 277 ASP A C 1
ATOM 2000 O O . ASP A 1 277 ? 10.477 -8.211 4.723 1 95.62 277 ASP A O 1
ATOM 2004 N N . ASP A 1 278 ? 9.852 -8.969 6.75 1 98.06 278 ASP A N 1
ATOM 2005 C CA . ASP A 1 278 ? 8.516 -9.336 6.297 1 98.06 278 ASP A CA 1
ATOM 2006 C C . ASP A 1 278 ? 7.441 -8.594 7.098 1 98.06 278 ASP A C 1
ATOM 2008 O O . ASP A 1 278 ? 6.32 -9.086 7.25 1 98.06 278 ASP A O 1
ATOM 2012 N N . THR A 1 279 ? 7.742 -7.422 7.695 1 98.62 279 THR A N 1
ATOM 2013 C CA . THR A 1 279 ? 6.875 -6.672 8.594 1 98.62 279 THR A CA 1
ATOM 2014 C C . THR A 1 279 ? 5.535 -6.371 7.93 1 98.62 279 THR A C 1
ATOM 2016 O O . THR A 1 279 ? 4.477 -6.676 8.484 1 98.62 279 THR A O 1
ATOM 2019 N N . MET A 1 280 ? 5.535 -5.816 6.75 1 98.81 280 MET A N 1
ATOM 2020 C CA . MET A 1 280 ? 4.305 -5.43 6.066 1 98.81 280 MET A CA 1
ATOM 2021 C C . MET A 1 280 ? 3.525 -6.656 5.609 1 98.81 280 MET A C 1
ATOM 2023 O O . MET A 1 280 ? 2.295 -6.672 5.668 1 98.81 280 MET A O 1
ATOM 2027 N N . SER A 1 281 ? 4.242 -7.672 5.164 1 98.81 281 SER A N 1
ATOM 2028 C CA . SER A 1 281 ? 3.588 -8.898 4.711 1 98.81 281 SER A CA 1
ATOM 2029 C C . SER A 1 281 ? 2.838 -9.578 5.852 1 98.81 281 SER A C 1
ATOM 2031 O O . SER A 1 281 ? 1.724 -10.07 5.66 1 98.81 281 SER A O 1
ATOM 2033 N N . ARG A 1 282 ? 3.422 -9.609 7.043 1 98.81 282 ARG A N 1
ATOM 2034 C CA . ARG A 1 282 ? 2.746 -10.188 8.203 1 98.81 282 ARG A CA 1
ATOM 2035 C C . ARG A 1 282 ? 1.485 -9.406 8.547 1 98.81 282 ARG A C 1
ATOM 2037 O O . ARG A 1 282 ? 0.439 -9.992 8.828 1 98.81 282 ARG A O 1
ATOM 2044 N N . ALA A 1 283 ? 1.581 -8.086 8.523 1 98.88 283 ALA A N 1
ATOM 2045 C CA . ALA A 1 283 ? 0.421 -7.242 8.812 1 98.88 283 ALA A CA 1
ATOM 2046 C C . ALA A 1 283 ? -0.682 -7.457 7.777 1 98.88 283 ALA A C 1
ATOM 2048 O O . ALA A 1 283 ? -1.865 -7.492 8.125 1 98.88 283 ALA A O 1
ATOM 2049 N N . THR A 1 284 ? -0.269 -7.57 6.504 1 98.88 284 THR A N 1
ATOM 2050 C CA . THR A 1 284 ? -1.234 -7.828 5.441 1 98.88 284 THR A CA 1
ATOM 2051 C C . THR A 1 284 ? -1.984 -9.133 5.695 1 98.88 284 THR A C 1
ATOM 2053 O O . THR A 1 284 ? -3.213 -9.18 5.602 1 98.88 284 THR A O 1
ATOM 2056 N N . ARG A 1 285 ? -1.237 -10.172 6.051 1 98.69 285 ARG A N 1
ATOM 2057 C CA . ARG A 1 285 ? -1.856 -11.453 6.363 1 98.69 285 ARG A CA 1
ATOM 2058 C C . ARG A 1 285 ? -2.861 -11.312 7.5 1 98.69 285 ARG A C 1
ATOM 2060 O O . ARG A 1 285 ? -3.994 -11.789 7.398 1 98.69 285 ARG A O 1
ATOM 2067 N N . ASP A 1 286 ? -2.461 -10.633 8.555 1 98.62 286 ASP A N 1
ATOM 2068 C CA . ASP A 1 286 ? -3.316 -10.461 9.727 1 98.62 286 ASP A CA 1
ATOM 2069 C C . ASP A 1 286 ? -4.57 -9.664 9.375 1 98.62 286 ASP A C 1
ATOM 2071 O O . ASP A 1 286 ? -5.672 -10.008 9.812 1 98.62 286 ASP A O 1
ATOM 2075 N N . LYS A 1 287 ? -4.395 -8.609 8.617 1 98.44 287 LYS A N 1
ATOM 2076 C CA . LYS A 1 287 ? -5.535 -7.793 8.219 1 98.44 287 LYS A CA 1
ATOM 2077 C C . LYS A 1 287 ? -6.496 -8.578 7.336 1 98.44 287 LYS A C 1
ATOM 2079 O O . LYS A 1 287 ? -7.715 -8.445 7.453 1 98.44 287 LYS A O 1
ATOM 2084 N N . LEU A 1 288 ? -5.957 -9.367 6.457 1 98.06 288 LEU A N 1
ATOM 2085 C CA . LEU A 1 288 ? -6.789 -10.188 5.586 1 98.06 288 LEU A CA 1
ATOM 2086 C C . LEU A 1 288 ? -7.59 -11.203 6.398 1 98.06 288 LEU A C 1
ATOM 2088 O O . LEU A 1 288 ? -8.758 -11.453 6.098 1 98.06 288 LEU A O 1
ATOM 2092 N N . LEU A 1 289 ? -6.969 -11.766 7.406 1 98 289 LEU A N 1
ATOM 2093 C CA . LEU A 1 289 ? -7.684 -12.703 8.273 1 98 289 LEU A CA 1
ATOM 2094 C C . LEU A 1 289 ? -8.82 -12 9.008 1 98 289 LEU A C 1
ATOM 2096 O O . LEU A 1 289 ? -9.906 -12.562 9.164 1 98 289 LEU A O 1
ATOM 2100 N N . GLN A 1 290 ? -8.594 -10.789 9.438 1 96.88 290 GLN A N 1
ATOM 2101 C CA . GLN A 1 290 ? -9.641 -9.992 10.07 1 96.88 290 GLN A CA 1
ATOM 2102 C C . GLN A 1 290 ? -10.789 -9.734 9.102 1 96.88 290 GLN A C 1
ATOM 2104 O O . GLN A 1 290 ? -11.961 -9.82 9.484 1 96.88 290 GLN A O 1
ATOM 2109 N N . LEU A 1 291 ? -10.438 -9.43 7.891 1 96.25 291 LEU A N 1
ATOM 2110 C CA . LEU A 1 291 ? -11.453 -9.164 6.875 1 96.25 291 LEU A CA 1
ATOM 2111 C C . LEU A 1 291 ? -12.258 -10.422 6.574 1 96.25 291 LEU A C 1
ATOM 2113 O O . LEU A 1 291 ? -13.477 -10.359 6.402 1 96.25 291 LEU A O 1
ATOM 2117 N N . ALA A 1 292 ? -11.57 -11.539 6.551 1 96.38 292 ALA A N 1
ATOM 2118 C CA . ALA A 1 292 ? -12.25 -12.812 6.332 1 96.38 292 ALA A CA 1
ATOM 2119 C C . ALA A 1 292 ? -13.258 -13.094 7.445 1 96.38 292 ALA A C 1
ATOM 2121 O O . ALA A 1 292 ? -14.375 -13.539 7.184 1 96.38 292 ALA A O 1
ATOM 2122 N N . ALA A 1 293 ? -12.898 -12.742 8.664 1 96.12 293 ALA A N 1
ATOM 2123 C CA . ALA A 1 293 ? -13.734 -13 9.836 1 96.12 293 ALA A CA 1
ATOM 2124 C C . ALA A 1 293 ? -14.906 -12.031 9.898 1 96.12 293 ALA A C 1
ATOM 2126 O O . ALA A 1 293 ? -15.914 -12.312 10.555 1 96.12 293 ALA A O 1
ATOM 2127 N N . ALA A 1 294 ? -14.836 -10.898 9.227 1 94.56 294 ALA A N 1
ATOM 2128 C CA . ALA A 1 294 ? -15.859 -9.859 9.289 1 94.56 294 ALA A CA 1
ATOM 2129 C C . ALA A 1 294 ? -17.109 -10.281 8.539 1 94.56 294 ALA A C 1
ATOM 2131 O O . ALA A 1 294 ? -18.172 -9.68 8.703 1 94.56 294 ALA A O 1
ATOM 2132 N N . GLY A 1 295 ? -17.047 -11.312 7.602 1 93.88 295 GLY A N 1
ATOM 2133 C CA . GLY A 1 295 ? -18.234 -11.914 7.031 1 93.88 295 GLY A CA 1
ATOM 2134 C C . GLY A 1 295 ? -18.609 -11.32 5.684 1 93.88 295 GLY A C 1
ATOM 2135 O O . GLY A 1 295 ? -19.734 -11.5 5.219 1 93.88 295 GLY A O 1
ATOM 2136 N N . TYR A 1 296 ? -17.719 -10.664 5.027 1 95.94 296 TYR A N 1
ATOM 2137 C CA . TYR A 1 296 ? -18.016 -10.031 3.744 1 95.94 296 TYR A CA 1
ATOM 2138 C C . TYR A 1 296 ? -18.391 -11.07 2.695 1 95.94 296 TYR A C 1
ATOM 2140 O O . TYR A 1 296 ? -19.328 -10.867 1.929 1 95.94 296 TYR A O 1
ATOM 2148 N N . LYS A 1 297 ? -17.672 -12.172 2.662 1 95.25 297 LYS A N 1
ATOM 2149 C CA . LYS A 1 297 ? -17.953 -13.203 1.67 1 95.25 297 LYS A CA 1
ATOM 2150 C C . LYS A 1 297 ? -19.375 -13.727 1.798 1 95.25 297 LYS A C 1
ATOM 2152 O O . LYS A 1 297 ? -20.078 -13.875 0.797 1 95.25 297 LYS A O 1
ATOM 2157 N N . ALA A 1 298 ? -19.797 -13.953 3.01 1 95.38 298 ALA A N 1
ATOM 2158 C CA . ALA A 1 298 ? -21.172 -14.406 3.252 1 95.38 298 ALA A CA 1
ATOM 2159 C C . ALA A 1 298 ? -22.188 -13.32 2.9 1 95.38 298 ALA A C 1
ATOM 2161 O O . ALA A 1 298 ? -23.188 -13.594 2.25 1 95.38 298 ALA A O 1
ATOM 2162 N N . HIS A 1 299 ? -21.922 -12.117 3.307 1 95.81 299 HIS A N 1
ATOM 2163 C CA . HIS A 1 299 ? -22.828 -11 3.084 1 95.81 299 HIS A CA 1
ATOM 2164 C C . HIS A 1 299 ? -23.078 -10.773 1.596 1 95.81 299 HIS A C 1
ATOM 2166 O O . HIS A 1 299 ? -24.203 -10.523 1.176 1 95.81 299 HIS A O 1
ATOM 2172 N N . PHE A 1 300 ? -22.016 -10.938 0.838 1 96.12 300 PHE A N 1
ATOM 2173 C CA . PHE A 1 300 ? -22.109 -10.648 -0.587 1 96.12 300 PHE A CA 1
ATOM 2174 C C . PHE A 1 300 ? -22.266 -11.93 -1.39 1 96.12 300 PHE A C 1
ATOM 2176 O O . PHE A 1 300 ? -22.125 -11.93 -2.613 1 96.12 300 PHE A O 1
ATOM 2183 N N . ARG A 1 301 ? -22.406 -13.094 -0.753 1 94.69 301 ARG A N 1
ATOM 2184 C CA . ARG A 1 301 ? -22.641 -14.391 -1.378 1 94.69 301 ARG A CA 1
ATOM 2185 C C . ARG A 1 301 ? -21.5 -14.758 -2.33 1 94.69 301 ARG A C 1
ATOM 2187 O O . ARG A 1 301 ? -21.734 -15.258 -3.43 1 94.69 301 ARG A O 1
ATOM 2194 N N . GLY A 1 302 ? -20.328 -14.242 -1.973 1 93.69 302 GLY A N 1
ATOM 2195 C CA . GLY A 1 302 ? -19.125 -14.625 -2.693 1 93.69 302 GLY A CA 1
ATOM 2196 C C . GLY A 1 302 ? -18.891 -13.805 -3.947 1 93.69 302 GLY A C 1
ATOM 2197 O O . GLY A 1 302 ? -17.953 -14.062 -4.699 1 93.69 302 GLY A O 1
ATOM 2198 N N . VAL A 1 303 ? -19.75 -12.812 -4.172 1 94.06 303 VAL A N 1
ATOM 2199 C CA . VAL A 1 303 ? -19.641 -11.969 -5.359 1 94.06 303 VAL A CA 1
ATOM 2200 C C . VAL A 1 303 ? -19.188 -10.562 -4.961 1 94.06 303 VAL A C 1
ATOM 2202 O O . VAL A 1 303 ? -19.797 -9.93 -4.094 1 94.06 303 VAL A O 1
ATOM 2205 N N . PRO A 1 304 ? -18.141 -10.125 -5.57 1 95.44 304 PRO A N 1
ATOM 2206 C CA . PRO A 1 304 ? -17.703 -8.766 -5.234 1 95.44 304 PRO A CA 1
ATOM 2207 C C . PRO A 1 304 ? -18.781 -7.723 -5.508 1 95.44 304 PRO A C 1
ATOM 2209 O O . PRO A 1 304 ? -19.438 -7.762 -6.551 1 95.44 304 PRO A O 1
ATOM 2212 N N . PRO A 1 305 ? -19.031 -6.855 -4.539 1 96.69 305 PRO A N 1
ATOM 2213 C CA . PRO A 1 305 ? -19.938 -5.746 -4.848 1 96.69 305 PRO A CA 1
ATOM 2214 C C . PRO A 1 305 ? -19.406 -4.84 -5.953 1 96.69 305 PRO A C 1
ATOM 2216 O O . PRO A 1 305 ? -18.203 -4.859 -6.25 1 96.69 305 PRO A O 1
ATOM 2219 N N . SER A 1 306 ? -20.25 -4.074 -6.602 1 96.31 306 SER A N 1
ATOM 2220 C CA . SER A 1 306 ? -19.859 -3.199 -7.703 1 96.31 306 SER A CA 1
ATOM 2221 C C . SER A 1 306 ? -19.109 -1.969 -7.199 1 96.31 306 SER A C 1
ATOM 2223 O O . SER A 1 306 ? -18.297 -1.392 -7.918 1 96.31 306 SER A O 1
ATOM 2225 N N . ASP A 1 307 ? -19.453 -1.611 -5.945 1 97.62 307 ASP A N 1
ATOM 2226 C CA . ASP A 1 307 ? -18.922 -0.382 -5.363 1 97.62 307 ASP A CA 1
ATOM 2227 C C . ASP A 1 307 ? -18.422 -0.621 -3.939 1 97.62 307 ASP A C 1
ATOM 2229 O O . ASP A 1 307 ? -19.109 -1.246 -3.131 1 97.62 307 ASP A O 1
ATOM 2233 N N . PHE A 1 308 ? -17.25 -0.041 -3.656 1 97.62 308 PHE A N 1
ATOM 2234 C CA . PHE A 1 308 ? -16.641 -0.304 -2.355 1 97.62 308 PHE A CA 1
ATOM 2235 C C . PHE A 1 308 ? -17.5 0.271 -1.234 1 97.62 308 PHE A C 1
ATOM 2237 O O . PHE A 1 308 ? -17.406 -0.165 -0.085 1 97.62 308 PHE A O 1
ATOM 2244 N N . HIS A 1 309 ? -18.359 1.285 -1.504 1 97.75 309 HIS A N 1
ATOM 2245 C CA . HIS A 1 309 ? -19.234 1.857 -0.479 1 97.75 309 HIS A CA 1
ATOM 2246 C C . HIS A 1 309 ? -20.109 0.789 0.152 1 97.75 309 HIS A C 1
ATOM 2248 O O . HIS A 1 309 ? -20.547 0.935 1.297 1 97.75 309 HIS A O 1
ATOM 2254 N N . GLU A 1 310 ? -20.359 -0.309 -0.567 1 97.25 310 GLU A N 1
ATOM 2255 C CA . GLU A 1 310 ? -21.234 -1.371 -0.076 1 97.25 310 GLU A CA 1
ATOM 2256 C C . GLU A 1 310 ? -20.562 -2.154 1.053 1 97.25 310 GLU A C 1
ATOM 2258 O O . GLU A 1 310 ? -21.234 -2.879 1.792 1 97.25 310 GLU A O 1
ATOM 2263 N N . ILE A 1 311 ? -19.297 -2.006 1.194 1 96.38 311 ILE A N 1
ATOM 2264 C CA . ILE A 1 311 ? -18.578 -2.744 2.225 1 96.38 311 ILE A CA 1
ATOM 2265 C C . ILE A 1 311 ? -18.922 -2.18 3.602 1 96.38 311 ILE A C 1
ATOM 2267 O O . ILE A 1 311 ? -18.766 -2.863 4.617 1 96.38 311 ILE A O 1
ATOM 2271 N N . PHE A 1 312 ? -19.391 -0.929 3.68 1 95.56 312 PHE A N 1
ATOM 2272 C CA . PHE A 1 312 ? -19.656 -0.269 4.953 1 95.56 312 PHE A CA 1
ATOM 2273 C C . PHE A 1 312 ? -20.906 -0.848 5.605 1 95.56 312 PHE A C 1
ATOM 2275 O O . PHE A 1 312 ? -21.172 -0.6 6.785 1 95.56 312 PHE A O 1
ATOM 2282 N N . ALA A 1 313 ? -21.672 -1.62 4.871 1 90.44 313 ALA A N 1
ATOM 2283 C CA . ALA A 1 313 ? -22.922 -2.18 5.359 1 90.44 313 ALA A CA 1
ATOM 2284 C C . ALA A 1 313 ? -22.688 -3.092 6.559 1 90.44 313 ALA A C 1
ATOM 2286 O O . ALA A 1 313 ? -23.594 -3.275 7.391 1 90.44 313 ALA A O 1
ATOM 2287 N N . LEU A 1 314 ? -21.547 -3.693 6.688 1 86.38 314 LEU A N 1
ATOM 2288 C CA . LEU A 1 314 ? -21.281 -4.621 7.785 1 86.38 314 LEU A CA 1
ATOM 2289 C C . LEU A 1 314 ? -20.766 -3.883 9.016 1 86.38 314 LEU A C 1
ATOM 2291 O O . LEU A 1 314 ? -20.625 -4.473 10.086 1 86.38 314 LEU A O 1
ATOM 2295 N N . GLY A 1 315 ? -20.734 -2.656 9.062 1 67.12 315 GLY A N 1
ATOM 2296 C CA . GLY A 1 315 ? -20.516 -1.817 10.234 1 67.12 315 GLY A CA 1
ATOM 2297 C C . GLY A 1 315 ? -19.141 -2.01 10.852 1 67.12 315 GLY A C 1
ATOM 2298 O O . GLY A 1 315 ? -18.969 -1.879 12.062 1 67.12 315 GLY A O 1
ATOM 2299 N N . HIS A 1 316 ? -18.078 -2.377 10.141 1 63.22 316 HIS A N 1
ATOM 2300 C CA . HIS A 1 316 ? -16.828 -2.557 10.867 1 63.22 316 HIS A CA 1
ATOM 2301 C C . HIS A 1 316 ? -15.969 -1.295 10.812 1 63.22 316 HIS A C 1
ATOM 2303 O O . HIS A 1 316 ? -16.094 -0.495 9.883 1 63.22 316 HIS A O 1
ATOM 2309 N N . MET B 1 1 ? 33.125 -2.348 -86.25 1 25.25 1 MET B N 1
ATOM 2310 C CA . MET B 1 1 ? 33.062 -3.721 -85.75 1 25.25 1 MET B CA 1
ATOM 2311 C C . MET B 1 1 ? 32 -3.861 -84.688 1 25.25 1 MET B C 1
ATOM 2313 O O . MET B 1 1 ? 32.031 -3.123 -83.688 1 25.25 1 MET B O 1
ATOM 2317 N N . SER B 1 2 ? 30.766 -4.184 -85.125 1 23.05 2 SER B N 1
ATOM 2318 C CA . SER B 1 2 ? 29.438 -4.254 -84.562 1 23.05 2 SER B CA 1
ATOM 2319 C C . SER B 1 2 ? 29.391 -5.293 -83.438 1 23.05 2 SER B C 1
ATOM 2321 O O . SER B 1 2 ? 29.438 -6.496 -83.688 1 23.05 2 SER B O 1
ATOM 2323 N N . ALA B 1 3 ? 30.188 -4.938 -82.312 1 30.23 3 ALA B N 1
ATOM 2324 C CA . ALA B 1 3 ? 30.469 -5.738 -81.125 1 30.23 3 ALA B CA 1
ATOM 2325 C C . ALA B 1 3 ? 29.172 -6.281 -80.562 1 30.23 3 ALA B C 1
ATOM 2327 O O . ALA B 1 3 ? 28.234 -5.52 -80.312 1 30.23 3 ALA B O 1
ATOM 2328 N N . GLY B 1 4 ? 28.828 -7.602 -80.75 1 21.95 4 GLY B N 1
ATOM 2329 C CA . GLY B 1 4 ? 27.703 -8.492 -80.5 1 21.95 4 GLY B CA 1
ATOM 2330 C C . GLY B 1 4 ? 27.297 -8.5 -79 1 21.95 4 GLY B C 1
ATOM 2331 O O . GLY B 1 4 ? 28.156 -8.469 -78.125 1 21.95 4 GLY B O 1
ATOM 2332 N N . ALA B 1 5 ? 26.078 -7.953 -78.688 1 31.97 5 ALA B N 1
ATOM 2333 C CA . ALA B 1 5 ? 25.453 -7.82 -77.375 1 31.97 5 ALA B CA 1
ATOM 2334 C C . ALA B 1 5 ? 25.344 -9.172 -76.688 1 31.97 5 ALA B C 1
ATOM 2336 O O . ALA B 1 5 ? 24.719 -10.102 -77.25 1 31.97 5 ALA B O 1
ATOM 2337 N N . PRO B 1 6 ? 26.359 -9.508 -75.75 1 28.11 6 PRO B N 1
ATOM 2338 C CA . PRO B 1 6 ? 26.406 -10.844 -75.188 1 28.11 6 PRO B CA 1
ATOM 2339 C C . PRO B 1 6 ? 25.047 -11.289 -74.625 1 28.11 6 PRO B C 1
ATOM 2341 O O . PRO B 1 6 ? 24.172 -10.453 -74.375 1 28.11 6 PRO B O 1
ATOM 2344 N N . SER B 1 7 ? 24.656 -12.555 -74.875 1 26.36 7 SER B N 1
ATOM 2345 C CA . SER B 1 7 ? 23.516 -13.398 -74.562 1 26.36 7 SER B CA 1
ATOM 2346 C C . SER B 1 7 ? 23.219 -13.367 -73.062 1 26.36 7 SER B C 1
ATOM 2348 O O . SER B 1 7 ? 24.141 -13.375 -72.25 1 26.36 7 SER B O 1
ATOM 2350 N N . ILE B 1 8 ? 22.078 -12.812 -72.688 1 30.2 8 ILE B N 1
ATOM 2351 C CA . ILE B 1 8 ? 21.312 -12.719 -71.438 1 30.2 8 ILE B CA 1
ATOM 2352 C C . ILE B 1 8 ? 21.188 -14.109 -70.812 1 30.2 8 ILE B C 1
ATOM 2354 O O . ILE B 1 8 ? 20.516 -14.984 -71.312 1 30.2 8 ILE B O 1
ATOM 2358 N N . GLY B 1 9 ? 22.391 -14.758 -70.438 1 26.34 9 GLY B N 1
ATOM 2359 C CA . GLY B 1 9 ? 22.281 -16.062 -69.75 1 26.34 9 GLY B CA 1
ATOM 2360 C C . GLY B 1 9 ? 21.188 -16.125 -68.75 1 26.34 9 GLY B C 1
ATOM 2361 O O . GLY B 1 9 ? 21.016 -15.18 -67.938 1 26.34 9 GLY B O 1
ATOM 2362 N N . GLU B 1 10 ? 20.062 -16.828 -69.062 1 31.95 10 GLU B N 1
ATOM 2363 C CA . GLU B 1 10 ? 18.938 -17.141 -68.188 1 31.95 10 GLU B CA 1
ATOM 2364 C C . GLU B 1 10 ? 19.422 -17.75 -66.875 1 31.95 10 GLU B C 1
ATOM 2366 O O . GLU B 1 10 ? 20.172 -18.719 -66.875 1 31.95 10 GLU B O 1
ATOM 2371 N N . GLU B 1 11 ? 19.719 -16.906 -65.875 1 32.59 11 GLU B N 1
ATOM 2372 C CA . GLU B 1 11 ? 20.031 -17.422 -64.562 1 32.59 11 GLU B CA 1
ATOM 2373 C C . GLU B 1 11 ? 19.031 -18.484 -64.125 1 32.59 11 GLU B C 1
ATOM 2375 O O . GLU B 1 11 ? 17.828 -18.312 -64.312 1 32.59 11 GLU B O 1
ATOM 2380 N N . PRO B 1 12 ? 19.453 -19.844 -64.125 1 32.47 12 PRO B N 1
ATOM 2381 C CA . PRO B 1 12 ? 18.516 -20.859 -63.594 1 32.47 12 PRO B CA 1
ATOM 2382 C C . PRO B 1 12 ? 17.812 -20.422 -62.312 1 32.47 12 PRO B C 1
ATOM 2384 O O . PRO B 1 12 ? 18.391 -19.703 -61.5 1 32.47 12 PRO B O 1
ATOM 2387 N N . THR B 1 13 ? 16.516 -20.156 -62.469 1 32.12 13 THR B N 1
ATOM 2388 C CA . THR B 1 13 ? 15.664 -19.984 -61.312 1 32.12 13 THR B CA 1
ATOM 2389 C C . THR B 1 13 ? 15.812 -21.156 -60.344 1 32.12 13 THR B C 1
ATOM 2391 O O . THR B 1 13 ? 15.445 -22.281 -60.688 1 32.12 13 THR B O 1
ATOM 2394 N N . GLN B 1 14 ? 16.969 -21.281 -59.688 1 27.64 14 GLN B N 1
ATOM 2395 C CA . GLN B 1 14 ? 16.969 -22.266 -58.625 1 27.64 14 GLN B CA 1
ATOM 2396 C C . GLN B 1 14 ? 15.68 -22.203 -57.812 1 27.64 14 GLN B C 1
ATOM 2398 O O . GLN B 1 14 ? 15.383 -21.172 -57.188 1 27.64 14 GLN B O 1
ATOM 2403 N N . ARG B 1 15 ? 14.688 -23 -58.219 1 31.02 15 ARG B N 1
ATOM 2404 C CA . ARG B 1 15 ? 13.539 -23.266 -57.344 1 31.02 15 ARG B CA 1
ATOM 2405 C C . ARG B 1 15 ? 13.977 -23.547 -55.906 1 31.02 15 ARG B C 1
ATOM 2407 O O . ARG B 1 15 ? 14.75 -24.484 -55.656 1 31.02 15 ARG B O 1
ATOM 2414 N N . THR B 1 16 ? 13.977 -22.469 -55.219 1 31.33 16 THR B N 1
ATOM 2415 C CA . THR B 1 16 ? 14.156 -22.672 -53.781 1 31.33 16 THR B CA 1
ATOM 2416 C C . THR B 1 16 ? 13.336 -23.859 -53.281 1 31.33 16 THR B C 1
ATOM 2418 O O . THR B 1 16 ? 12.141 -23.953 -53.562 1 31.33 16 THR B O 1
ATOM 2421 N N . GLU B 1 17 ? 13.891 -25.062 -53.344 1 35.16 17 GLU B N 1
ATOM 2422 C CA . GLU B 1 17 ? 13.289 -26.203 -52.656 1 35.16 17 GLU B CA 1
ATOM 2423 C C . GLU B 1 17 ? 12.586 -25.75 -51.375 1 35.16 17 GLU B C 1
ATOM 2425 O O . GLU B 1 17 ? 13.133 -24.953 -50.625 1 35.16 17 GLU B O 1
ATOM 2430 N N . GLY B 1 18 ? 11.203 -25.703 -51.5 1 33.84 18 GLY B N 1
ATOM 2431 C CA . GLY B 1 18 ? 10.336 -25.484 -50.344 1 33.84 18 GLY B CA 1
ATOM 2432 C C . GLY B 1 18 ? 10.836 -26.156 -49.094 1 33.84 18 GLY B C 1
ATOM 2433 O O . GLY B 1 18 ? 11.484 -27.203 -49.156 1 33.84 18 GLY B O 1
ATOM 2434 N N . HIS B 1 19 ? 11.242 -25.406 -48.156 1 34.66 19 HIS B N 1
ATOM 2435 C CA . HIS B 1 19 ? 11.516 -25.953 -46.844 1 34.66 19 HIS B CA 1
ATOM 2436 C C . HIS B 1 19 ? 10.531 -27.062 -46.469 1 34.66 19 HIS B C 1
ATOM 2438 O O . HIS B 1 19 ? 9.328 -26.906 -46.688 1 34.66 19 HIS B O 1
ATOM 2444 N N . PRO B 1 20 ? 10.883 -28.375 -46.656 1 32.03 20 PRO B N 1
ATOM 2445 C CA . PRO B 1 20 ? 9.875 -29.344 -46.25 1 32.03 20 PRO B CA 1
ATOM 2446 C C . PRO B 1 20 ? 8.969 -28.812 -45.125 1 32.03 20 PRO B C 1
ATOM 2448 O O . PRO B 1 20 ? 9.359 -27.906 -44.406 1 32.03 20 PRO B O 1
ATOM 2451 N N . ALA B 1 21 ? 7.719 -28.875 -45.438 1 39.16 21 ALA B N 1
ATOM 2452 C CA . ALA B 1 21 ? 6.699 -28.719 -44.406 1 39.16 21 ALA B CA 1
ATOM 2453 C C . ALA B 1 21 ? 7.16 -29.328 -43.094 1 39.16 21 ALA B C 1
ATOM 2455 O O . ALA B 1 21 ? 7.512 -30.516 -43.031 1 39.16 21 ALA B O 1
ATOM 2456 N N . GLY B 1 22 ? 7.875 -28.672 -42.281 1 36.56 22 GLY B N 1
ATOM 2457 C CA . GLY B 1 22 ? 8.25 -29.125 -40.938 1 36.56 22 GLY B CA 1
ATOM 2458 C C . GLY B 1 22 ? 7.32 -30.188 -40.406 1 36.56 22 GLY B C 1
ATOM 2459 O O . GLY B 1 22 ? 6.109 -30.141 -40.625 1 36.56 22 GLY B O 1
ATOM 2460 N N . THR B 1 23 ? 7.543 -31.578 -40.375 1 38 23 THR B N 1
ATOM 2461 C CA . THR B 1 23 ? 6.738 -32.594 -39.688 1 38 23 THR B CA 1
ATOM 2462 C C . THR B 1 23 ? 5.926 -31.953 -38.562 1 38 23 THR B C 1
ATOM 2464 O O . THR B 1 23 ? 6.488 -31.375 -37.625 1 38 23 THR B O 1
ATOM 2467 N N . ALA B 1 24 ? 4.816 -31.359 -38.812 1 49.91 24 ALA B N 1
ATOM 2468 C CA . ALA B 1 24 ? 3.912 -30.781 -37.812 1 49.91 24 ALA B CA 1
ATOM 2469 C C . ALA B 1 24 ? 3.885 -31.609 -36.531 1 49.91 24 ALA B C 1
ATOM 2471 O O . ALA B 1 24 ? 3.492 -32.781 -36.562 1 49.91 24 ALA B O 1
ATOM 2472 N N . ALA B 1 25 ? 4.801 -31.547 -35.625 1 67.56 25 ALA B N 1
ATOM 2473 C CA . ALA B 1 25 ? 4.91 -32.219 -34.344 1 67.56 25 ALA B CA 1
ATOM 2474 C C . ALA B 1 25 ? 3.531 -32.562 -33.781 1 67.56 25 ALA B C 1
ATOM 2476 O O . ALA B 1 25 ? 2.58 -31.781 -33.938 1 67.56 25 ALA B O 1
ATOM 2477 N N . ARG B 1 26 ? 3.139 -33.938 -33.5 1 84.38 26 ARG B N 1
ATOM 2478 C CA . ARG B 1 26 ? 1.896 -34.406 -32.906 1 84.38 26 ARG B CA 1
ATOM 2479 C C . ARG B 1 26 ? 1.581 -33.562 -31.656 1 84.38 26 ARG B C 1
ATOM 2481 O O . ARG B 1 26 ? 2.49 -33.156 -30.938 1 84.38 26 ARG B O 1
ATOM 2488 N N . PRO B 1 27 ? 0.253 -33.188 -31.531 1 93.44 27 PRO B N 1
ATOM 2489 C CA . PRO B 1 27 ? -0.112 -32.469 -30.312 1 93.44 27 PRO B CA 1
ATOM 2490 C C . PRO B 1 27 ? 0.269 -33.219 -29.031 1 93.44 27 PRO B C 1
ATOM 2492 O O . PRO B 1 27 ? 0.184 -34.438 -28.984 1 93.44 27 PRO B O 1
ATOM 2495 N N . PRO B 1 28 ? 0.718 -32.5 -28.094 1 96.06 28 PRO B N 1
ATOM 2496 C CA . PRO B 1 28 ? 1.106 -33.188 -26.859 1 96.06 28 PRO B CA 1
ATOM 2497 C C . PRO B 1 28 ? -0.09 -33.719 -26.078 1 96.06 28 PRO B C 1
ATOM 2499 O O . PRO B 1 28 ? -1.187 -33.156 -26.156 1 96.06 28 PRO B O 1
ATOM 2502 N N . VAL B 1 29 ? 0.112 -34.812 -25.391 1 97.69 29 VAL B N 1
ATOM 2503 C CA . VAL B 1 29 ? -0.852 -35.281 -24.406 1 97.69 29 VAL B CA 1
ATOM 2504 C C . VAL B 1 29 ? -0.576 -34.625 -23.047 1 97.69 29 VAL B C 1
ATOM 2506 O O . VAL B 1 29 ? 0.531 -34.719 -22.516 1 97.69 29 VAL B O 1
ATOM 2509 N N . LEU B 1 30 ? -1.566 -33.938 -22.531 1 98.56 30 LEU B N 1
ATOM 2510 C CA . LEU B 1 30 ? -1.437 -33.156 -21.312 1 98.56 30 LEU B CA 1
ATOM 2511 C C . LEU B 1 30 ? -2.141 -33.844 -20.156 1 98.56 30 LEU B C 1
ATOM 2513 O O . LEU B 1 30 ? -3.27 -34.312 -20.297 1 98.56 30 LEU B O 1
ATOM 2517 N N . GLY B 1 31 ? -1.484 -34 -19.047 1 98.62 31 GLY B N 1
ATOM 2518 C CA . GLY B 1 31 ? -2.068 -34.562 -17.844 1 98.62 31 GLY B CA 1
ATOM 2519 C C . GLY B 1 31 ? -2.039 -33.625 -16.656 1 98.62 31 GLY B C 1
ATOM 2520 O O . GLY B 1 31 ? -1 -33.031 -16.344 1 98.62 31 GLY B O 1
ATOM 2521 N N . PHE B 1 32 ? -3.158 -33.469 -15.914 1 98.75 32 PHE B N 1
ATOM 2522 C CA . PHE B 1 32 ? -3.258 -32.656 -14.711 1 98.75 32 PHE B CA 1
ATOM 2523 C C . PHE B 1 32 ? -3.24 -33.531 -13.461 1 98.75 32 PHE B C 1
ATOM 2525 O O . PHE B 1 32 ? -4.035 -34.469 -13.328 1 98.75 32 PHE B O 1
ATOM 2532 N N . ILE B 1 33 ? -2.268 -33.219 -12.625 1 98.56 33 ILE B N 1
ATOM 2533 C CA . ILE B 1 33 ? -2.375 -33.688 -11.25 1 98.56 33 ILE B CA 1
ATOM 2534 C C . ILE B 1 33 ? -3.283 -32.75 -10.453 1 98.56 33 ILE B C 1
ATOM 2536 O O . ILE B 1 33 ? -2.91 -31.625 -10.164 1 98.56 33 ILE B O 1
ATOM 2540 N N . GLY B 1 34 ? -4.418 -33.25 -10.062 1 97.19 34 GLY B N 1
ATOM 2541 C CA . GLY B 1 34 ? -5.422 -32.406 -9.422 1 97.19 34 GLY B CA 1
ATOM 2542 C C . GLY B 1 34 ? -6.383 -31.766 -10.406 1 97.19 34 GLY B C 1
ATOM 2543 O O . GLY B 1 34 ? -5.961 -31.203 -11.414 1 97.19 34 GLY B O 1
ATOM 2544 N N . LEU B 1 35 ? -7.637 -31.938 -10.156 1 96.69 35 LEU B N 1
ATOM 2545 C CA . LEU B 1 35 ? -8.68 -31.312 -10.969 1 96.69 35 LEU B CA 1
ATOM 2546 C C . LEU B 1 35 ? -9.523 -30.359 -10.133 1 96.69 35 LEU B C 1
ATOM 2548 O O . LEU B 1 35 ? -10.75 -30.469 -10.117 1 96.69 35 LEU B O 1
ATOM 2552 N N . GLY B 1 36 ? -8.758 -29.531 -9.383 1 94.06 36 GLY B N 1
ATOM 2553 C CA . GLY B 1 36 ? -9.406 -28.438 -8.672 1 94.06 36 GLY B CA 1
ATOM 2554 C C . GLY B 1 36 ? -9.844 -27.312 -9.586 1 94.06 36 GLY B C 1
ATOM 2555 O O . GLY B 1 36 ? -9.961 -27.5 -10.805 1 94.06 36 GLY B O 1
ATOM 2556 N N . GLU B 1 37 ? -10.141 -26.172 -9.047 1 91.38 37 GLU B N 1
ATOM 2557 C CA . GLU B 1 37 ? -10.672 -25.031 -9.797 1 91.38 37 GLU B CA 1
ATOM 2558 C C . GLU B 1 37 ? -9.734 -24.641 -10.938 1 91.38 37 GLU B C 1
ATOM 2560 O O . GLU B 1 37 ? -10.172 -24.469 -12.078 1 91.38 37 GLU B O 1
ATOM 2565 N N . ALA B 1 38 ? -8.461 -24.531 -10.609 1 94.31 38 ALA B N 1
ATOM 2566 C CA . ALA B 1 38 ? -7.504 -24.125 -11.633 1 94.31 38 ALA B CA 1
ATOM 2567 C C . ALA B 1 38 ? -7.375 -25.203 -12.719 1 94.31 38 ALA B C 1
ATOM 2569 O O . ALA B 1 38 ? -7.488 -24.891 -13.906 1 94.31 38 ALA B O 1
ATOM 2570 N N . GLY B 1 39 ? -7.125 -26.453 -12.273 1 96.81 39 GLY B N 1
ATOM 2571 C CA . GLY B 1 39 ? -7 -27.531 -13.234 1 96.81 39 GLY B CA 1
ATOM 2572 C C . GLY B 1 39 ? -8.219 -27.672 -14.125 1 96.81 39 GLY B C 1
ATOM 2573 O O . GLY B 1 39 ? -8.086 -27.844 -15.344 1 96.81 39 GLY B O 1
ATOM 2574 N N . PHE B 1 40 ? -9.398 -27.531 -13.539 1 97.25 40 PHE B N 1
ATOM 2575 C CA . PHE B 1 40 ? -10.656 -27.672 -14.258 1 97.25 40 PHE B CA 1
ATOM 2576 C C . PHE B 1 40 ? -10.789 -26.594 -15.328 1 97.25 40 PHE B C 1
ATOM 2578 O O . PHE B 1 40 ? -11 -26.891 -16.5 1 97.25 40 PHE B O 1
ATOM 2585 N N . HIS B 1 41 ? -10.586 -25.328 -14.969 1 97.56 41 HIS B N 1
ATOM 2586 C CA . HIS B 1 41 ? -10.805 -24.219 -15.891 1 97.56 41 HIS B CA 1
ATOM 2587 C C . HIS B 1 41 ? -9.75 -24.203 -17 1 97.56 41 HIS B C 1
ATOM 2589 O O . HIS B 1 41 ? -10.062 -23.906 -18.156 1 97.56 41 HIS B O 1
ATOM 2595 N N . ILE B 1 42 ? -8.547 -24.531 -16.625 1 98.12 42 ILE B N 1
ATOM 2596 C CA . ILE B 1 42 ? -7.473 -24.531 -17.625 1 98.12 42 ILE B CA 1
ATOM 2597 C C . ILE B 1 42 ? -7.672 -25.703 -18.594 1 98.12 42 ILE B C 1
ATOM 2599 O O . ILE B 1 42 ? -7.578 -25.516 -19.812 1 98.12 42 ILE B O 1
ATOM 2603 N N . ALA B 1 43 ? -8.008 -26.906 -18.078 1 98.06 43 ALA B N 1
ATOM 2604 C CA . ALA B 1 43 ? -8.266 -28.062 -18.938 1 98.06 43 ALA B CA 1
ATOM 2605 C C . ALA B 1 43 ? -9.43 -27.797 -19.875 1 98.06 43 ALA B C 1
ATOM 2607 O O . ALA B 1 43 ? -9.336 -28.078 -21.078 1 98.06 43 ALA B O 1
ATOM 2608 N N . ARG B 1 44 ? -10.492 -27.25 -19.344 1 97.88 44 ARG B N 1
ATOM 2609 C CA . ARG B 1 44 ? -11.672 -26.969 -20.156 1 97.88 44 ARG B CA 1
ATOM 2610 C C . ARG B 1 44 ? -11.352 -25.984 -21.266 1 97.88 44 ARG B C 1
ATOM 2612 O O . ARG B 1 44 ? -11.758 -26.172 -22.406 1 97.88 44 ARG B O 1
ATOM 2619 N N . GLY B 1 45 ? -10.656 -24.953 -20.906 1 98 45 GLY B N 1
ATOM 2620 C CA . GLY B 1 45 ? -10.273 -23.953 -21.891 1 98 45 GLY B CA 1
ATOM 2621 C C . GLY B 1 45 ? -9.406 -24.516 -23 1 98 45 GLY B C 1
ATOM 2622 O O . GLY B 1 45 ? -9.602 -24.203 -24.172 1 98 45 GLY B O 1
ATOM 2623 N N . LEU B 1 46 ? -8.461 -25.328 -22.656 1 98 46 LEU B N 1
ATOM 2624 C CA . LEU B 1 46 ? -7.562 -25.922 -23.625 1 98 46 LEU B CA 1
ATOM 2625 C C . LEU B 1 46 ? -8.32 -26.875 -24.547 1 98 46 LEU B C 1
ATOM 2627 O O . LEU B 1 46 ? -8.055 -26.938 -25.75 1 98 46 LEU B O 1
ATOM 2631 N N . ARG B 1 47 ? -9.211 -27.609 -23.953 1 97.12 47 ARG B N 1
ATOM 2632 C CA . ARG B 1 47 ? -10.055 -28.469 -24.766 1 97.12 47 ARG B CA 1
ATOM 2633 C C . ARG B 1 47 ? -10.844 -27.672 -25.797 1 97.12 47 ARG B C 1
ATOM 2635 O O . ARG B 1 47 ? -10.906 -28.031 -26.969 1 97.12 47 ARG B O 1
ATOM 2642 N N . GLU B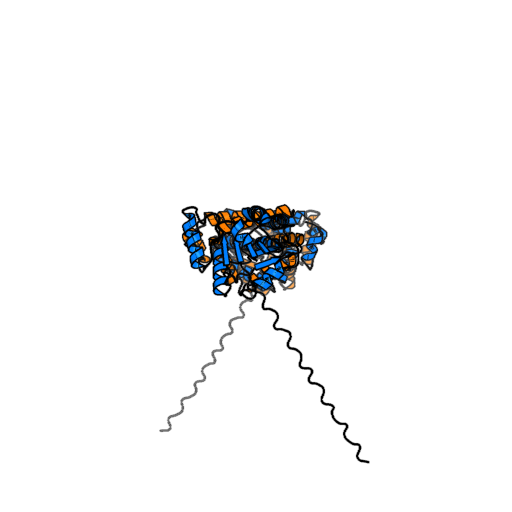 1 48 ? -11.43 -26.625 -25.297 1 96.88 48 GLU B N 1
ATOM 2643 C CA . GLU B 1 48 ? -12.219 -25.766 -26.172 1 96.88 48 GLU B CA 1
ATOM 2644 C C . GLU B 1 48 ? -11.352 -25.125 -27.25 1 96.88 48 GLU B C 1
ATOM 2646 O O . GLU B 1 48 ? -11.828 -24.844 -28.344 1 96.88 48 GLU B O 1
ATOM 2651 N N . ALA B 1 49 ? -10.094 -24.984 -26.953 1 97.19 49 ALA B N 1
ATOM 2652 C CA . ALA B 1 49 ? -9.148 -24.391 -27.891 1 97.19 49 ALA B CA 1
ATOM 2653 C C . ALA B 1 49 ? -8.641 -25.422 -28.891 1 97.19 49 ALA B C 1
ATOM 2655 O O . ALA B 1 49 ? -7.887 -25.094 -29.812 1 97.19 49 ALA B O 1
ATOM 2656 N N . GLY B 1 50 ? -8.992 -26.75 -28.672 1 96.44 50 GLY B N 1
ATOM 2657 C CA . GLY B 1 50 ? -8.734 -27.75 -29.703 1 96.44 50 GLY B CA 1
ATOM 2658 C C . GLY B 1 50 ? -7.621 -28.719 -29.312 1 96.44 50 GLY B C 1
ATOM 2659 O O . GLY B 1 50 ? -7.191 -29.531 -30.141 1 96.44 50 GLY B O 1
ATOM 2660 N N . LEU B 1 51 ? -7.18 -28.672 -28.094 1 96.69 51 LEU B N 1
ATOM 2661 C CA . LEU B 1 51 ? -6.188 -29.656 -27.672 1 96.69 51 LEU B CA 1
ATOM 2662 C C . LEU B 1 51 ? -6.836 -31.016 -27.406 1 96.69 51 LEU B C 1
ATOM 2664 O O . LEU B 1 51 ? -7.68 -31.141 -26.516 1 96.69 51 LEU B O 1
ATOM 2668 N N . PRO B 1 52 ? -6.574 -32.062 -28.047 1 89.75 52 PRO B N 1
ATOM 2669 C CA . PRO B 1 52 ? -7.348 -33.312 -27.953 1 89.75 52 PRO B CA 1
ATOM 2670 C C . PRO B 1 52 ? -6.906 -34.188 -26.797 1 89.75 52 PRO B C 1
ATOM 2672 O O . PRO B 1 52 ? -7.715 -34.938 -26.25 1 89.75 52 PRO B O 1
ATOM 2675 N N . GLY B 1 53 ? -5.707 -34.25 -26.375 1 93.19 53 GLY B N 1
ATOM 2676 C CA . GLY B 1 53 ? -5.117 -35.188 -25.406 1 93.19 53 GLY B CA 1
ATOM 2677 C C . GLY B 1 53 ? -4.918 -34.562 -24.031 1 93.19 53 GLY B C 1
ATOM 2678 O O . GLY B 1 53 ? -3.797 -34.219 -23.656 1 93.19 53 GLY B O 1
ATOM 2679 N N . ILE B 1 54 ? -6.176 -34.562 -23.234 1 97.94 54 ILE B N 1
ATOM 2680 C CA . ILE B 1 54 ? -6.07 -34.062 -21.875 1 97.94 54 ILE B CA 1
ATOM 2681 C C . ILE B 1 54 ? -6.59 -35.125 -20.891 1 97.94 54 ILE B C 1
ATOM 2683 O O . ILE B 1 54 ? -7.684 -35.656 -21.078 1 97.94 54 ILE B O 1
ATOM 2687 N N . CYS B 1 55 ? -5.848 -35.5 -19.969 1 97.94 55 CYS B N 1
ATOM 2688 C CA . CYS B 1 55 ? -6.223 -36.406 -18.891 1 97.94 55 CYS B CA 1
ATOM 2689 C C . CYS B 1 55 ? -5.926 -35.781 -17.531 1 97.94 55 CYS B C 1
ATOM 2691 O O . CYS B 1 55 ? -5.32 -34.719 -17.438 1 97.94 55 CYS B O 1
ATOM 2693 N N . ALA B 1 56 ? -6.43 -36.438 -16.484 1 98.5 56 ALA B N 1
ATOM 2694 C CA . ALA B 1 56 ? -6.188 -35.938 -15.125 1 98.5 56 ALA B CA 1
ATOM 2695 C C . ALA B 1 56 ? -6.207 -37.094 -14.117 1 98.5 56 ALA B C 1
ATOM 2697 O O . ALA B 1 56 ? -6.762 -38.156 -14.391 1 98.5 56 ALA B O 1
ATOM 2698 N N . PHE B 1 57 ? -5.539 -36.875 -13.078 1 98.25 57 PHE B N 1
ATOM 26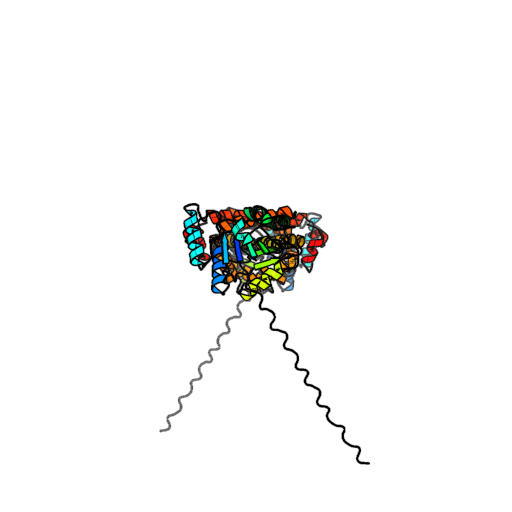99 C CA . PHE B 1 57 ? -5.641 -37.688 -11.875 1 98.25 57 PHE B CA 1
ATOM 2700 C C . PHE B 1 57 ? -5.922 -36.812 -10.656 1 98.25 57 PHE B C 1
ATOM 2702 O O . PHE B 1 57 ? -5.23 -35.812 -10.414 1 98.25 57 PHE B O 1
ATOM 2709 N N . ASP B 1 58 ? -6.918 -37.125 -9.953 1 97.56 58 ASP B N 1
ATOM 2710 C CA . ASP B 1 58 ? -7.246 -36.5 -8.672 1 97.56 58 ASP B CA 1
ATOM 2711 C C . ASP B 1 58 ? -7.375 -37.562 -7.574 1 97.56 58 ASP B C 1
ATOM 2713 O O . ASP B 1 58 ? -8.094 -38.562 -7.738 1 97.56 58 ASP B O 1
ATOM 2717 N N . ARG B 1 59 ? -6.723 -37.281 -6.469 1 94.12 59 ARG B N 1
ATOM 2718 C CA . ARG B 1 59 ? -6.66 -38.281 -5.41 1 94.12 59 ARG B CA 1
ATOM 2719 C C . ARG B 1 59 ? -8.047 -38.625 -4.871 1 94.12 59 ARG B C 1
ATOM 2721 O O . ARG B 1 59 ? -8.273 -39.688 -4.309 1 94.12 59 ARG B O 1
ATOM 2728 N N . TYR B 1 60 ? -9.016 -37.75 -5.109 1 93 60 TYR B N 1
ATOM 2729 C CA . TYR B 1 60 ? -10.359 -37.938 -4.562 1 93 60 TYR B CA 1
ATOM 2730 C C . TYR B 1 60 ? -11.312 -38.469 -5.629 1 93 60 TYR B C 1
ATOM 2732 O O . TYR B 1 60 ? -12.531 -38.469 -5.434 1 93 60 TYR B O 1
ATOM 2740 N N . TRP B 1 61 ? -10.766 -38.875 -6.723 1 90.06 61 TRP B N 1
ATOM 2741 C CA . TRP B 1 61 ? -11.625 -39.25 -7.844 1 90.06 61 TRP B CA 1
ATOM 2742 C C . TRP B 1 61 ? -12.555 -40.406 -7.473 1 90.06 61 TRP B C 1
ATOM 2744 O O . TRP B 1 61 ? -13.633 -40.531 -8.055 1 90.06 61 TRP B O 1
ATOM 2754 N N . ASN B 1 62 ? -12.195 -41.188 -6.348 1 88.5 62 ASN B N 1
ATOM 2755 C CA . ASN B 1 62 ? -13 -42.344 -5.961 1 88.5 62 ASN B CA 1
ATOM 2756 C C . ASN B 1 62 ? -13.352 -42.312 -4.477 1 88.5 62 ASN B C 1
ATOM 2758 O O . ASN B 1 62 ? -13.562 -43.344 -3.859 1 88.5 62 ASN B O 1
ATOM 2762 N N . VAL B 1 63 ? -13.273 -41.125 -3.883 1 91.38 63 VAL B N 1
ATOM 2763 C CA . VAL B 1 63 ? -13.578 -40.969 -2.465 1 91.38 63 VAL B CA 1
ATOM 2764 C C . VAL B 1 63 ? -14.805 -40.062 -2.293 1 91.38 63 VAL B C 1
ATOM 2766 O O . VAL B 1 63 ? -14.727 -38.844 -2.471 1 91.38 63 VAL B O 1
ATOM 2769 N N . ALA B 1 64 ? -15.953 -40.625 -1.846 1 89.56 64 ALA B N 1
ATOM 2770 C CA . ALA B 1 64 ? -17.172 -39.844 -1.618 1 89.56 64 ALA B CA 1
ATOM 2771 C C . ALA B 1 64 ? -17.078 -39 -0.346 1 89.56 64 ALA B C 1
ATOM 2773 O O . ALA B 1 64 ? -16.469 -39.438 0.637 1 89.56 64 ALA B O 1
ATOM 2774 N N . PRO B 1 65 ? -17.641 -37.781 -0.36 1 92.25 65 PRO B N 1
ATOM 2775 C CA . PRO B 1 65 ? -18.469 -37.156 -1.387 1 92.25 65 PRO B CA 1
ATOM 2776 C C . PRO B 1 65 ? -17.672 -36.312 -2.375 1 92.25 65 PRO B C 1
ATOM 2778 O O . PRO B 1 65 ? -18.219 -35.812 -3.35 1 92.25 65 PRO B O 1
ATOM 2781 N N . GLN B 1 66 ? -16.359 -36.312 -2.254 1 89.88 66 GLN B N 1
ATOM 2782 C CA . GLN B 1 66 ? -15.5 -35.438 -3.072 1 89.88 66 GLN B CA 1
ATOM 2783 C C . GLN B 1 66 ? -15.477 -35.938 -4.523 1 89.88 66 GLN B C 1
ATOM 2785 O O . GLN B 1 66 ? -15.281 -35.125 -5.441 1 89.88 66 GLN B O 1
ATOM 2790 N N . SER B 1 67 ? -15.695 -37.219 -4.68 1 92.69 67 SER B N 1
ATOM 2791 C CA . SER B 1 67 ? -15.617 -37.781 -6.02 1 92.69 67 SER B CA 1
ATOM 2792 C C . SER B 1 67 ? -16.688 -37.188 -6.934 1 92.69 67 SER B C 1
ATOM 2794 O O . SER B 1 67 ? -16.5 -37.094 -8.148 1 92.69 67 SER B O 1
ATOM 2796 N N . GLU B 1 68 ? -17.75 -36.781 -6.355 1 94.44 68 GLU B N 1
ATOM 2797 C CA . GLU B 1 68 ? -18.828 -36.219 -7.16 1 94.44 68 GLU B CA 1
ATOM 2798 C C . GLU B 1 68 ? -18.359 -34.969 -7.895 1 94.44 68 GLU B C 1
ATOM 2800 O O . GLU B 1 68 ? -18.609 -34.812 -9.094 1 94.44 68 GLU B O 1
ATOM 2805 N N . LEU B 1 69 ? -17.672 -34.188 -7.211 1 94.56 69 LEU B N 1
ATOM 2806 C CA . LEU B 1 69 ? -17.172 -32.938 -7.805 1 94.56 69 LEU B CA 1
ATOM 2807 C C . LEU B 1 69 ? -16.109 -33.219 -8.852 1 94.56 69 LEU B C 1
ATOM 2809 O O . LEU B 1 69 ? -16.109 -32.625 -9.922 1 94.56 69 LEU B O 1
ATOM 2813 N N . VAL B 1 70 ? -15.211 -34.125 -8.562 1 96.06 70 VAL B N 1
ATOM 2814 C CA . VAL B 1 70 ? -14.117 -34.469 -9.469 1 96.06 70 VAL B CA 1
ATOM 2815 C C . VAL B 1 70 ? -14.68 -35.031 -10.766 1 96.06 70 VAL B C 1
ATOM 2817 O O . VAL B 1 70 ? -14.266 -34.656 -11.859 1 96.06 70 VAL B O 1
ATOM 2820 N N . LEU B 1 71 ? -15.617 -35.938 -10.633 1 96.19 71 LEU B N 1
ATOM 2821 C CA . LEU B 1 71 ? -16.234 -36.562 -11.797 1 96.19 71 LEU B CA 1
ATOM 2822 C C . LEU B 1 71 ? -17.016 -35.531 -12.617 1 96.19 71 LEU B C 1
ATOM 2824 O O . LEU B 1 71 ? -16.969 -35.562 -13.852 1 96.19 71 LEU B O 1
ATOM 2828 N N . ALA B 1 72 ? -17.703 -34.656 -11.953 1 96.94 72 ALA B N 1
ATOM 2829 C CA . ALA B 1 72 ? -18.453 -33.625 -12.641 1 96.94 72 ALA B CA 1
ATOM 2830 C C . ALA B 1 72 ? -17.531 -32.719 -13.43 1 96.94 72 ALA B C 1
ATOM 2832 O O . ALA B 1 72 ? -17.812 -32.375 -14.586 1 96.94 72 ALA B O 1
ATOM 2833 N N . ARG B 1 73 ? -16.422 -32.344 -12.844 1 97 73 ARG B N 1
ATOM 2834 C CA . ARG B 1 73 ? -15.445 -31.469 -13.5 1 97 73 ARG B CA 1
ATOM 2835 C C . ARG B 1 73 ? -14.812 -32.188 -14.695 1 97 73 ARG B C 1
ATOM 2837 O O . ARG B 1 73 ? -14.625 -31.562 -15.758 1 97 73 ARG B O 1
ATOM 2844 N N . ALA B 1 74 ? -14.516 -33.469 -14.523 1 97.19 74 ALA B N 1
ATOM 2845 C CA . ALA B 1 74 ? -13.922 -34.219 -15.609 1 97.19 74 ALA B CA 1
ATOM 2846 C C . ALA B 1 74 ? -14.859 -34.312 -16.812 1 97.19 74 ALA B C 1
ATOM 2848 O O . ALA B 1 74 ? -14.438 -34.094 -17.953 1 97.19 74 ALA B O 1
ATOM 2849 N N . ARG B 1 75 ? -16.094 -34.531 -16.516 1 96.56 75 ARG B N 1
ATOM 2850 C CA . ARG B 1 75 ? -17.109 -34.625 -17.562 1 96.56 75 ARG B CA 1
ATOM 2851 C C . ARG B 1 75 ? -17.281 -33.281 -18.266 1 96.56 75 ARG B C 1
ATOM 2853 O O . ARG B 1 75 ? -17.297 -33.219 -19.5 1 96.56 75 ARG B O 1
ATOM 2860 N N . GLU B 1 76 ? -17.359 -32.25 -17.5 1 97.12 76 GLU B N 1
ATOM 2861 C CA . GLU B 1 76 ? -17.594 -30.922 -18.047 1 97.12 76 GLU B CA 1
ATOM 2862 C C . GLU B 1 76 ? -16.406 -30.453 -18.875 1 97.12 76 GLU B C 1
ATOM 2864 O O . GLU B 1 76 ? -16.578 -29.812 -19.906 1 97.12 76 GLU B O 1
ATOM 2869 N N . ALA B 1 77 ? -15.195 -30.797 -18.422 1 96.5 77 ALA B N 1
ATOM 2870 C CA . ALA B 1 77 ? -13.984 -30.359 -19.109 1 96.5 77 ALA B CA 1
ATOM 2871 C C . ALA B 1 77 ? -13.617 -31.297 -20.25 1 96.5 77 ALA B C 1
ATOM 2873 O O . ALA B 1 77 ? -12.766 -30.984 -21.078 1 96.5 77 ALA B O 1
ATOM 2874 N N . GLY B 1 78 ? -14.289 -32.469 -20.281 1 94.75 78 GLY B N 1
ATOM 2875 C CA . GLY B 1 78 ? -13.977 -33.469 -21.312 1 94.75 78 GLY B CA 1
ATOM 2876 C C . GLY B 1 78 ? -12.609 -34.094 -21.141 1 94.75 78 GLY B C 1
ATOM 2877 O O . GLY B 1 78 ? -11.891 -34.312 -22.125 1 94.75 78 GLY B O 1
ATOM 2878 N N . VAL B 1 79 ? -12.227 -34.281 -19.891 1 95.5 79 VAL B N 1
ATOM 2879 C CA . VAL B 1 79 ? -10.914 -34.844 -19.625 1 95.5 79 VAL B CA 1
ATOM 2880 C C . VAL B 1 79 ? -11.078 -36.281 -19.156 1 95.5 79 VAL B C 1
ATOM 2882 O O . VAL B 1 79 ? -12.062 -36.625 -18.5 1 95.5 79 VAL B O 1
ATOM 2885 N N . GLU B 1 80 ? -10.156 -37.125 -19.516 1 96.06 80 GLU B N 1
ATOM 2886 C CA . GLU B 1 80 ? -10.141 -38.5 -19.109 1 96.06 80 GLU B CA 1
ATOM 2887 C C . GLU B 1 80 ? -9.445 -38.688 -17.75 1 96.06 80 GLU B C 1
ATOM 2889 O O . GLU B 1 80 ? -8.289 -38.281 -17.594 1 96.06 80 GLU B O 1
ATOM 2894 N N . LEU B 1 81 ? -10.117 -39.312 -16.828 1 97.38 81 LEU B N 1
ATOM 2895 C CA . LEU B 1 81 ? -9.508 -39.562 -15.523 1 97.38 81 LEU B CA 1
ATOM 2896 C C . LEU B 1 81 ? -8.656 -40.812 -15.547 1 97.38 81 LEU B C 1
ATOM 2898 O O . LEU B 1 81 ? -9.086 -41.844 -16.047 1 97.38 81 LEU B O 1
ATOM 2902 N N . GLN B 1 82 ? -7.438 -40.656 -15.125 1 97.56 82 GLN B N 1
ATOM 2903 C CA . GLN B 1 82 ? -6.551 -41.781 -14.953 1 97.56 82 GLN B CA 1
ATOM 2904 C C . GLN B 1 82 ? -6.684 -42.375 -13.555 1 97.56 82 GLN B C 1
ATOM 2906 O O . GLN B 1 82 ? -6.945 -41.656 -12.586 1 97.56 82 GLN B O 1
ATOM 2911 N N . PRO B 1 83 ? -6.457 -43.625 -13.352 1 95.94 83 PRO B N 1
ATOM 2912 C CA . PRO B 1 83 ? -6.75 -44.312 -12.086 1 95.94 83 PRO B CA 1
ATOM 2913 C C . PRO B 1 83 ? -5.648 -44.094 -11.047 1 95.94 83 PRO B C 1
ATOM 2915 O O . PRO B 1 83 ? -5.836 -44.438 -9.875 1 95.94 83 PRO B O 1
ATOM 2918 N N . SER B 1 84 ? -4.465 -43.625 -11.523 1 97.56 84 SER B N 1
ATOM 2919 C CA . SER B 1 84 ? -3.352 -43.406 -10.602 1 97.56 84 SER B CA 1
ATOM 2920 C C . SER B 1 84 ? -2.396 -42.344 -11.133 1 97.56 84 SER B C 1
ATOM 2922 O O . SER B 1 84 ? -2.443 -42 -12.312 1 97.56 84 SER B O 1
ATOM 2924 N N . LEU B 1 85 ? -1.601 -41.906 -10.211 1 98.38 85 LEU B N 1
ATOM 2925 C CA . LEU B 1 85 ? -0.561 -40.938 -10.586 1 98.38 85 LEU B CA 1
ATOM 2926 C C . LEU B 1 85 ? 0.404 -41.562 -11.594 1 98.38 85 LEU B C 1
ATOM 2928 O O . LEU B 1 85 ? 0.793 -40.906 -12.562 1 98.38 85 LEU B O 1
ATOM 2932 N N . GLN B 1 86 ? 0.745 -42.812 -11.375 1 98.62 86 GLN B N 1
ATOM 2933 C CA . GLN B 1 86 ? 1.626 -43.531 -12.281 1 98.62 86 GLN B CA 1
ATOM 2934 C C . GLN B 1 86 ? 1.03 -43.594 -13.688 1 98.62 86 GLN B C 1
ATOM 2936 O O . GLN B 1 86 ? 1.709 -43.281 -14.672 1 98.62 86 GLN B O 1
ATOM 2941 N N . ALA B 1 87 ? -0.23 -44 -13.766 1 98.5 87 ALA B N 1
ATOM 2942 C CA . ALA B 1 87 ? -0.904 -44.094 -15.055 1 98.5 87 ALA B CA 1
ATOM 2943 C C . ALA B 1 87 ? -0.92 -42.75 -15.781 1 98.5 87 ALA B C 1
ATOM 2945 O O . ALA B 1 87 ? -0.701 -42.719 -17 1 98.5 87 ALA B O 1
ATOM 2946 N N . LEU B 1 88 ? -1.149 -41.688 -15.047 1 98.56 88 LEU B N 1
ATOM 2947 C CA . LEU B 1 88 ? -1.178 -40.344 -15.633 1 98.56 88 LEU B CA 1
ATOM 2948 C C . LEU B 1 88 ? 0.186 -39.969 -16.203 1 98.56 88 LEU B C 1
ATOM 2950 O O . LEU B 1 88 ? 0.289 -39.562 -17.375 1 98.56 88 LEU B O 1
ATOM 2954 N N . VAL B 1 89 ? 1.189 -40.094 -15.359 1 98.75 89 VAL B N 1
ATOM 2955 C CA . VAL B 1 89 ? 2.527 -39.625 -15.719 1 98.75 89 VAL B CA 1
ATOM 2956 C C . VAL B 1 89 ? 3.039 -40.438 -16.922 1 98.75 89 VAL B C 1
ATOM 2958 O O . VAL B 1 89 ? 3.576 -39.844 -17.875 1 98.75 89 VAL B O 1
ATOM 2961 N N . GLU B 1 90 ? 2.779 -41.688 -16.953 1 98.25 90 GLU B N 1
ATOM 2962 C CA . GLU B 1 90 ? 3.291 -42.562 -18.016 1 98.25 90 GLU B CA 1
ATOM 2963 C C . GLU B 1 90 ? 2.559 -42.312 -19.328 1 98.25 90 GLU B C 1
ATOM 2965 O O . GLU B 1 90 ? 3.107 -42.531 -20.406 1 98.25 90 GLU B O 1
ATOM 2970 N N . HIS B 1 91 ? 1.383 -41.781 -19.219 1 97.25 91 HIS B N 1
ATOM 2971 C CA . HIS B 1 91 ? 0.53 -41.625 -20.391 1 97.25 91 HIS B CA 1
ATOM 2972 C C . HIS B 1 91 ? 0.758 -40.281 -21.062 1 97.25 91 HIS B C 1
ATOM 2974 O O . HIS B 1 91 ? 0.409 -40.094 -22.234 1 97.25 91 HIS B O 1
ATOM 2980 N N . CYS B 1 92 ? 1.368 -39.312 -20.406 1 97.69 92 CYS B N 1
ATOM 2981 C CA . CYS B 1 92 ? 1.341 -37.938 -20.859 1 97.69 92 CYS B CA 1
ATOM 2982 C C . CYS B 1 92 ? 2.723 -37.469 -21.328 1 97.69 92 CYS B C 1
ATOM 2984 O O . CYS B 1 92 ? 3.73 -38.094 -20.969 1 97.69 92 CYS B O 1
ATOM 2986 N N . ASP B 1 93 ? 2.73 -36.469 -22.188 1 98.19 93 ASP B N 1
ATOM 2987 C CA . ASP B 1 93 ? 3.959 -35.781 -22.578 1 98.19 93 ASP B CA 1
ATOM 2988 C C . ASP B 1 93 ? 4.285 -34.625 -21.609 1 98.19 93 ASP B C 1
ATOM 2990 O O . ASP B 1 93 ? 5.457 -34.344 -21.359 1 98.19 93 ASP B O 1
ATOM 2994 N N . ILE B 1 94 ? 3.268 -34 -21.156 1 98.69 94 ILE B N 1
ATOM 2995 C CA . ILE B 1 94 ? 3.354 -32.875 -20.203 1 98.69 94 ILE B CA 1
ATOM 2996 C C . ILE B 1 94 ? 2.48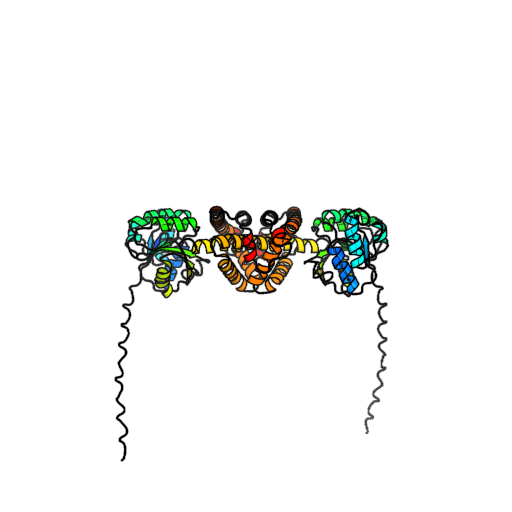6 -33.188 -18.984 1 98.69 94 ILE B C 1
ATOM 2998 O O . ILE B 1 94 ? 1.289 -33.438 -19.109 1 98.69 94 ILE B O 1
ATOM 3002 N N . VAL B 1 95 ? 3.105 -33.156 -17.859 1 98.75 95 VAL B N 1
ATOM 3003 C CA . VAL B 1 95 ? 2.391 -33.312 -16.594 1 98.75 95 VAL B CA 1
ATOM 3004 C C . VAL B 1 95 ? 2.297 -31.969 -15.891 1 98.75 95 VAL B C 1
ATOM 3006 O O . VAL B 1 95 ? 3.316 -31.328 -15.633 1 98.75 95 VAL B O 1
ATOM 3009 N N . VAL B 1 96 ? 1.093 -31.531 -15.547 1 98.81 96 VAL B N 1
ATOM 3010 C CA . VAL B 1 96 ? 0.854 -30.266 -14.859 1 98.81 96 VAL B CA 1
ATOM 3011 C C . VAL B 1 96 ? 0.363 -30.531 -13.438 1 98.81 96 VAL B C 1
ATOM 3013 O O . VAL B 1 96 ? -0.625 -31.25 -13.242 1 98.81 96 VAL B O 1
ATOM 3016 N N . SER B 1 97 ? 1.098 -30.047 -12.531 1 98.56 97 SER B N 1
ATOM 3017 C CA . SER B 1 97 ? 0.645 -30.109 -11.141 1 98.56 97 SER B CA 1
ATOM 3018 C C . SER B 1 97 ? -0.083 -28.828 -10.75 1 98.56 97 SER B C 1
ATOM 3020 O O . SER B 1 97 ? 0.508 -27.75 -10.75 1 98.56 97 SER B O 1
ATOM 3022 N N . ALA B 1 98 ? -1.317 -28.875 -10.438 1 96.5 98 ALA B N 1
ATOM 3023 C CA . ALA B 1 98 ? -2.16 -27.75 -10.023 1 96.5 98 ALA B CA 1
ATOM 3024 C C . ALA B 1 98 ? -2.949 -28.109 -8.758 1 96.5 98 ALA B C 1
ATOM 3026 O O . ALA B 1 98 ? -4.18 -28.141 -8.781 1 96.5 98 ALA B O 1
ATOM 3027 N N . VAL B 1 99 ? -2.26 -28.328 -7.695 1 95.06 99 VAL B N 1
ATOM 3028 C CA . VAL B 1 99 ? -2.797 -28.719 -6.398 1 95.06 99 VAL B CA 1
ATOM 3029 C C . VAL B 1 99 ? -2.4 -27.703 -5.34 1 95.06 99 VAL B C 1
ATOM 3031 O O . VAL B 1 99 ? -2.17 -26.531 -5.652 1 95.06 99 VAL B O 1
ATOM 3034 N N . SER B 1 100 ? -2.451 -28.078 -4.094 1 90.19 100 SER B N 1
ATOM 3035 C CA . SER B 1 100 ? -2.043 -27.172 -3.025 1 90.19 100 SER B CA 1
ATOM 3036 C C . SER B 1 100 ? -0.524 -27.031 -2.961 1 90.19 100 SER B C 1
ATOM 3038 O O . SER B 1 100 ? 0.199 -27.953 -3.355 1 90.19 100 SER B O 1
ATOM 3040 N N . ALA B 1 101 ? -0.06 -25.969 -2.527 1 90.31 101 ALA B N 1
ATOM 3041 C CA . ALA B 1 101 ? 1.369 -25.688 -2.424 1 90.31 101 ALA B CA 1
ATOM 3042 C C . ALA B 1 101 ? 2.082 -26.75 -1.597 1 90.31 101 ALA B C 1
ATOM 3044 O O . ALA B 1 101 ? 3.215 -27.141 -1.904 1 90.31 101 ALA B O 1
ATOM 3045 N N . THR B 1 102 ? 1.382 -27.266 -0.559 1 90.94 102 THR B N 1
ATOM 3046 C CA . THR B 1 102 ? 2.004 -28.203 0.361 1 90.94 102 THR B CA 1
ATOM 3047 C C . THR B 1 102 ? 2.254 -29.547 -0.328 1 90.94 102 THR B C 1
ATOM 3049 O O . THR B 1 102 ? 3.051 -30.359 0.15 1 90.94 102 THR B O 1
ATOM 3052 N N . LEU B 1 103 ? 1.653 -29.766 -1.464 1 95.38 103 LEU B N 1
ATOM 3053 C CA . LEU B 1 103 ? 1.769 -31.047 -2.148 1 95.38 103 LEU B CA 1
ATOM 3054 C C . LEU B 1 103 ? 2.74 -30.953 -3.32 1 95.38 103 LEU B C 1
ATOM 3056 O O . LEU B 1 103 ? 3.016 -31.953 -3.986 1 95.38 103 LEU B O 1
ATOM 3060 N N . SER B 1 104 ? 3.301 -29.797 -3.561 1 96.31 104 SER B N 1
ATOM 3061 C CA . SER B 1 104 ? 4.18 -29.594 -4.707 1 96.31 104 SER B CA 1
ATOM 3062 C C . SER B 1 104 ? 5.367 -30.547 -4.672 1 96.31 104 SER B C 1
ATOM 3064 O O . SER B 1 104 ? 5.562 -31.344 -5.598 1 96.31 104 SER B O 1
ATOM 3066 N N . VAL B 1 105 ? 6.105 -30.609 -3.586 1 97.94 105 VAL B N 1
ATOM 3067 C CA . VAL B 1 105 ? 7.316 -31.406 -3.484 1 97.94 105 VAL B CA 1
ATOM 3068 C C . VAL B 1 105 ? 6.945 -32.875 -3.361 1 97.94 105 VAL B C 1
ATOM 3070 O O . VAL B 1 105 ? 7.473 -33.719 -4.09 1 97.94 105 VAL B O 1
ATOM 3073 N N . PRO B 1 106 ? 5.996 -33.219 -2.514 1 98.25 106 PRO B N 1
ATOM 3074 C CA . PRO B 1 106 ? 5.621 -34.625 -2.4 1 98.25 106 PRO B CA 1
ATOM 3075 C C . PRO B 1 106 ? 5.18 -35.25 -3.732 1 98.25 106 PRO B C 1
ATOM 3077 O O . PRO B 1 106 ? 5.566 -36.375 -4.062 1 98.25 106 PRO B O 1
ATOM 3080 N N . LEU B 1 107 ? 4.445 -34.531 -4.535 1 98.44 107 LEU B N 1
ATOM 3081 C CA . LEU B 1 107 ? 3.92 -35.062 -5.777 1 98.44 107 LEU B CA 1
ATOM 3082 C C . LEU B 1 107 ? 5 -35.125 -6.855 1 98.44 107 LEU B C 1
ATOM 3084 O O . LEU B 1 107 ? 4.992 -36 -7.715 1 98.44 107 LEU B O 1
ATOM 3088 N N . ALA B 1 108 ? 5.91 -34.156 -6.828 1 98.69 108 ALA B N 1
ATOM 3089 C CA . ALA B 1 108 ? 7.074 -34.25 -7.703 1 98.69 108 ALA B CA 1
ATOM 3090 C C . ALA B 1 108 ? 7.879 -35.531 -7.398 1 98.69 108 ALA B C 1
ATOM 3092 O O . ALA B 1 108 ? 8.234 -36.281 -8.312 1 98.69 108 ALA B O 1
ATOM 3093 N N . LYS B 1 109 ? 8.102 -35.75 -6.102 1 98.5 109 LYS B N 1
ATOM 3094 C CA . LYS B 1 109 ? 8.852 -36.938 -5.676 1 98.5 109 LYS B CA 1
ATOM 3095 C C . LYS B 1 109 ? 8.125 -38.219 -6.078 1 98.5 109 LYS B C 1
ATOM 3097 O O . LYS B 1 109 ? 8.75 -39.188 -6.555 1 98.5 109 LYS B O 1
ATOM 3102 N N . GLU B 1 110 ? 6.887 -38.219 -5.859 1 98.5 110 GLU B N 1
ATOM 3103 C CA . GLU B 1 110 ? 6.086 -39.375 -6.176 1 98.5 110 GLU B CA 1
ATOM 3104 C C . GLU B 1 110 ? 6.039 -39.625 -7.684 1 98.5 110 GLU B C 1
ATOM 3106 O O . GLU B 1 110 ? 5.949 -40.781 -8.125 1 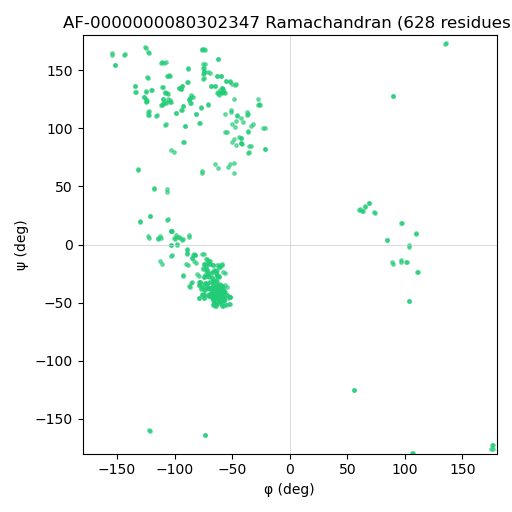98.5 110 GLU B O 1
ATOM 3111 N N . SER B 1 111 ? 6.094 -38.625 -8.469 1 98.69 111 SER B N 1
ATOM 3112 C CA . SER B 1 111 ? 6.016 -38.719 -9.922 1 98.69 111 SER B CA 1
ATOM 3113 C C . SER B 1 111 ? 7.359 -39.156 -10.516 1 98.69 111 SER B C 1
ATOM 3115 O O . SER B 1 111 ? 7.41 -39.719 -11.609 1 98.69 111 SER B O 1
ATOM 3117 N N . ALA B 1 112 ? 8.438 -38.875 -9.852 1 98.62 112 ALA B N 1
ATOM 3118 C CA . ALA B 1 112 ? 9.797 -38.938 -10.375 1 98.62 112 ALA B CA 1
ATOM 3119 C C . ALA B 1 112 ? 10.086 -40.312 -10.953 1 98.62 112 ALA B C 1
ATOM 3121 O O . ALA B 1 112 ? 10.586 -40.438 -12.07 1 98.62 112 ALA B O 1
ATOM 3122 N N . PRO B 1 113 ? 9.688 -41.406 -10.266 1 98.31 113 PRO B N 1
ATOM 3123 C CA . PRO B 1 113 ? 10.023 -42.719 -10.789 1 98.31 113 PRO B CA 1
ATOM 3124 C C . PRO B 1 113 ? 9.312 -43.031 -12.102 1 98.31 113 PRO B C 1
ATOM 3126 O O . PRO B 1 113 ? 9.695 -43.969 -12.805 1 98.31 113 PRO B O 1
ATOM 3129 N N . PHE B 1 114 ? 8.266 -42.312 -12.414 1 98.62 114 PHE B N 1
ATOM 3130 C CA . PHE B 1 114 ? 7.449 -42.625 -13.57 1 98.62 114 PHE B CA 1
ATOM 3131 C C . PHE B 1 114 ? 7.77 -41.688 -14.734 1 98.62 114 PHE B C 1
ATOM 3133 O O . PHE B 1 114 ? 7.293 -41.906 -15.852 1 98.62 114 PHE B O 1
ATOM 3140 N N . LEU B 1 115 ? 8.555 -40.656 -14.484 1 98.69 115 LEU B N 1
ATOM 3141 C CA . LEU B 1 115 ? 8.891 -39.656 -15.508 1 98.69 115 LEU B CA 1
ATOM 3142 C C . LEU B 1 115 ? 9.906 -40.219 -16.5 1 98.69 115 LEU B C 1
ATOM 3144 O O . LEU B 1 115 ? 10.734 -41.062 -16.125 1 98.69 115 LEU B O 1
ATOM 3148 N N . ARG B 1 116 ? 9.82 -39.812 -17.734 1 97.31 116 ARG B N 1
ATOM 3149 C CA . ARG B 1 116 ? 10.75 -40.25 -18.766 1 97.31 116 ARG B CA 1
ATOM 3150 C C . ARG B 1 116 ? 11.461 -39.062 -19.406 1 97.31 116 ARG B C 1
ATOM 3152 O O . ARG B 1 116 ? 11.016 -37.938 -19.281 1 97.31 116 ARG B O 1
ATOM 3159 N N . ALA B 1 117 ? 12.492 -39.375 -20.094 1 97.19 117 ALA B N 1
ATOM 3160 C CA . ALA B 1 117 ? 13.266 -38.375 -20.812 1 97.19 117 ALA B CA 1
ATOM 3161 C C . ALA B 1 117 ? 12.406 -37.625 -21.828 1 97.19 117 ALA B C 1
ATOM 3163 O O . ALA B 1 117 ? 11.625 -38.25 -22.547 1 97.19 117 ALA B O 1
ATOM 3164 N N . GLY B 1 118 ? 12.516 -36.344 -21.766 1 96.44 118 GLY B N 1
ATOM 3165 C CA . GLY B 1 118 ? 11.82 -35.531 -22.75 1 96.44 118 GLY B CA 1
ATOM 3166 C C . GLY B 1 118 ? 10.484 -35 -22.25 1 96.44 118 GLY B C 1
ATOM 3167 O O . GLY B 1 118 ? 9.922 -34.062 -22.844 1 96.44 118 GLY B O 1
ATOM 3168 N N . GLN B 1 119 ? 9.953 -35.531 -21.172 1 98.19 119 GLN B N 1
ATOM 3169 C CA . GLN B 1 119 ? 8.695 -35.062 -20.594 1 98.19 119 GLN B CA 1
ATOM 3170 C C . GLN B 1 119 ? 8.867 -33.719 -19.891 1 98.19 119 GLN B C 1
ATOM 3172 O O . GLN B 1 119 ? 9.984 -33.312 -19.578 1 98.19 119 GLN B O 1
ATOM 3177 N N . LEU B 1 120 ? 7.785 -33.031 -19.812 1 98.62 120 LEU B N 1
ATOM 3178 C CA . LEU B 1 120 ? 7.75 -31.812 -19.016 1 98.62 120 LEU B CA 1
ATOM 3179 C C . LEU B 1 120 ? 6.93 -32 -17.75 1 98.62 120 LEU B C 1
ATOM 3181 O O . LEU B 1 120 ? 5.867 -32.625 -17.781 1 98.62 120 LEU B O 1
ATOM 3185 N N . PHE B 1 121 ? 7.477 -31.625 -16.656 1 98.81 121 PHE B N 1
ATOM 3186 C CA . PHE B 1 121 ? 6.738 -31.516 -15.406 1 98.81 121 PHE B CA 1
ATOM 3187 C C . PHE B 1 121 ? 6.516 -30.047 -15.039 1 98.81 121 PHE B C 1
ATOM 3189 O O . PHE B 1 121 ? 7.426 -29.375 -14.547 1 98.81 121 PHE B O 1
ATOM 3196 N N . ALA B 1 122 ? 5.324 -29.578 -15.258 1 98.81 122 ALA B N 1
ATOM 3197 C CA . ALA B 1 122 ? 4.973 -28.172 -15.023 1 98.81 122 ALA B CA 1
ATOM 3198 C C . ALA B 1 122 ? 4.277 -28 -13.672 1 98.81 122 ALA B C 1
ATOM 3200 O O . ALA B 1 122 ? 3.143 -28.469 -13.492 1 98.81 122 ALA B O 1
ATOM 3201 N N . ASP B 1 123 ? 4.953 -27.328 -12.789 1 98.62 123 ASP B N 1
ATOM 3202 C CA . ASP B 1 123 ? 4.418 -27.031 -11.469 1 98.62 123 ASP B CA 1
ATOM 3203 C C . ASP B 1 123 ? 3.688 -25.688 -11.461 1 98.62 123 ASP B C 1
ATOM 3205 O O . ASP B 1 123 ? 4.32 -24.641 -11.352 1 98.62 123 ASP B O 1
ATOM 3209 N N . LEU B 1 124 ? 2.361 -25.719 -11.5 1 97.75 124 LEU B N 1
ATOM 3210 C CA . LEU B 1 124 ? 1.558 -24.5 -11.484 1 97.75 124 LEU B CA 1
ATOM 3211 C C . LEU B 1 124 ? 0.955 -24.266 -10.102 1 97.75 124 LEU B C 1
ATOM 3213 O O . LEU B 1 124 ? 0.026 -23.469 -9.953 1 97.75 124 LEU B O 1
ATOM 3217 N N . ASN B 1 125 ? 1.476 -25.062 -9.141 1 95.06 125 ASN B N 1
ATOM 3218 C CA . ASN B 1 125 ? 1.039 -24.859 -7.762 1 95.06 125 ASN B CA 1
ATOM 3219 C C . ASN B 1 125 ? 1.424 -23.469 -7.25 1 95.06 125 ASN B C 1
ATOM 3221 O O . ASN B 1 125 ? 2.473 -22.938 -7.617 1 95.06 125 ASN B O 1
ATOM 3225 N N . SER B 1 126 ? 0.52 -22.906 -6.387 1 90.81 126 SER B N 1
ATOM 3226 C CA . SER B 1 126 ? 0.826 -21.625 -5.754 1 90.81 126 SER B CA 1
ATOM 3227 C C . SER B 1 126 ? 1.838 -21.797 -4.625 1 90.81 126 SER B C 1
ATOM 3229 O O . SER B 1 126 ? 1.543 -21.5 -3.467 1 90.81 126 SER B O 1
ATOM 3231 N N . ALA B 1 127 ? 3.057 -22.281 -4.996 1 93.12 127 ALA B N 1
ATOM 3232 C CA . ALA B 1 127 ? 4.121 -22.562 -4.035 1 93.12 127 ALA B CA 1
ATOM 3233 C C . ALA B 1 127 ? 5.23 -21.516 -4.133 1 93.12 127 ALA B C 1
ATOM 3235 O O . ALA B 1 127 ? 5.406 -20.891 -5.172 1 93.12 127 ALA B O 1
ATOM 3236 N N . GLY B 1 128 ? 5.969 -21.375 -3.064 1 93.62 128 GLY B N 1
ATOM 3237 C CA . GLY B 1 128 ? 7.074 -20.438 -3.027 1 93.62 128 GLY B CA 1
ATOM 3238 C C . GLY B 1 128 ? 8.305 -20.922 -3.775 1 93.62 128 GLY B C 1
ATOM 3239 O O . GLY B 1 128 ? 8.367 -22.094 -4.172 1 93.62 128 GLY B O 1
ATOM 3240 N N . PRO B 1 129 ? 9.211 -20.047 -3.986 1 95.75 129 PRO B N 1
ATOM 3241 C CA . PRO B 1 129 ? 10.398 -20.359 -4.789 1 95.75 129 PRO B CA 1
ATOM 3242 C C . PRO B 1 129 ? 11.203 -21.516 -4.215 1 95.75 129 PRO B C 1
ATOM 3244 O O . PRO B 1 129 ? 11.703 -22.359 -4.969 1 95.75 129 PRO B O 1
ATOM 3247 N N . GLN B 1 130 ? 11.336 -21.609 -2.918 1 93.38 130 GLN B N 1
ATOM 3248 C CA . GLN B 1 130 ? 12.102 -22.688 -2.322 1 93.38 130 GLN B CA 1
ATOM 3249 C C . GLN B 1 130 ? 11.43 -24.031 -2.568 1 93.38 130 GLN B C 1
ATOM 3251 O O . GLN B 1 130 ? 12.109 -25.031 -2.854 1 93.38 130 GLN B O 1
ATOM 3256 N N . THR B 1 131 ? 10.156 -24 -2.441 1 95.31 131 THR B N 1
ATOM 3257 C CA . THR B 1 131 ? 9.391 -25.219 -2.727 1 95.31 131 THR B CA 1
ATOM 3258 C C . THR B 1 131 ? 9.578 -25.641 -4.18 1 95.31 131 THR B C 1
ATOM 3260 O O . THR B 1 131 ? 9.758 -26.828 -4.465 1 95.31 131 THR B O 1
ATOM 3263 N N . LYS B 1 132 ? 9.555 -24.688 -5.059 1 97.12 132 LYS B N 1
ATOM 3264 C CA . LYS B 1 132 ? 9.734 -24.969 -6.48 1 97.12 132 LYS B CA 1
ATOM 3265 C C . LYS B 1 132 ? 11.125 -25.547 -6.754 1 97.12 132 LYS B C 1
ATOM 3267 O O . LYS B 1 132 ? 11.281 -26.469 -7.547 1 97.12 132 LYS B O 1
ATOM 3272 N N . VAL B 1 133 ? 12.109 -24.984 -6.129 1 96.25 133 VAL B N 1
ATOM 3273 C CA . VAL B 1 133 ? 13.477 -25.453 -6.289 1 96.25 133 VAL B CA 1
ATOM 3274 C C . VAL B 1 133 ? 13.594 -26.891 -5.785 1 96.25 133 VAL B C 1
ATOM 3276 O O . VAL B 1 133 ? 14.219 -27.734 -6.43 1 96.25 133 VAL B O 1
ATOM 3279 N N . GLU B 1 134 ? 12.969 -27.141 -4.672 1 97.19 134 GLU B N 1
ATOM 3280 C CA . GLU B 1 134 ? 12.992 -28.5 -4.109 1 97.19 134 GLU B CA 1
ATOM 3281 C C . GLU B 1 134 ? 12.281 -29.484 -5.027 1 97.19 134 GLU B C 1
ATOM 3283 O O . GLU B 1 134 ? 12.742 -30.609 -5.215 1 97.19 134 GLU B O 1
ATOM 3288 N N . ALA B 1 135 ? 11.18 -29.094 -5.57 1 98.12 135 ALA B N 1
ATOM 3289 C CA . ALA B 1 135 ? 10.445 -29.953 -6.504 1 98.12 135 ALA B CA 1
ATOM 3290 C C . ALA B 1 135 ? 11.266 -30.234 -7.754 1 98.12 135 ALA B C 1
ATOM 3292 O O . ALA B 1 135 ? 11.297 -31.359 -8.25 1 98.12 135 ALA B O 1
ATOM 3293 N N . ALA B 1 136 ? 11.875 -29.219 -8.258 1 98.06 136 ALA B N 1
ATOM 3294 C CA . ALA B 1 136 ? 12.75 -29.391 -9.414 1 98.06 136 ALA B CA 1
ATOM 3295 C C . ALA B 1 136 ? 13.859 -30.391 -9.117 1 98.06 136 ALA B C 1
ATOM 3297 O O . ALA B 1 136 ? 14.156 -31.266 -9.945 1 98.06 136 ALA B O 1
ATOM 3298 N N . ALA B 1 137 ? 14.438 -30.266 -7.941 1 97.69 137 ALA B N 1
ATOM 3299 C CA . ALA B 1 137 ? 15.508 -31.172 -7.527 1 97.69 137 ALA B CA 1
ATOM 3300 C C . ALA B 1 137 ? 15 -32.594 -7.434 1 97.69 137 ALA B C 1
ATOM 3302 O O . ALA B 1 137 ? 15.727 -33.562 -7.73 1 97.69 137 ALA B O 1
ATOM 3303 N N . ALA B 1 138 ? 13.789 -32.75 -7.027 1 98 138 ALA B N 1
ATOM 3304 C CA . ALA B 1 138 ? 13.195 -34.062 -6.82 1 98 138 ALA B CA 1
ATOM 3305 C C . ALA B 1 138 ? 13.086 -34.844 -8.133 1 98 138 ALA B C 1
ATOM 3307 O O . ALA B 1 138 ? 13.086 -36.062 -8.141 1 98 138 ALA B O 1
ATOM 3308 N N . ILE B 1 139 ? 13.047 -34.188 -9.227 1 97.31 139 ILE B N 1
ATOM 3309 C CA . ILE B 1 139 ? 12.859 -34.938 -10.469 1 97.31 139 ILE B CA 1
ATOM 3310 C C . ILE B 1 139 ? 14.125 -34.844 -11.32 1 97.31 139 ILE B C 1
ATOM 3312 O O . ILE B 1 139 ? 14.141 -35.281 -12.469 1 97.31 139 ILE B O 1
ATOM 3316 N N . ALA B 1 140 ? 15.047 -34.219 -10.531 1 93.88 140 ALA B N 1
ATOM 3317 C CA . ALA B 1 140 ? 16.328 -34.094 -11.227 1 93.88 140 ALA B CA 1
ATOM 3318 C C . ALA B 1 140 ? 16.875 -35.5 -11.594 1 93.88 140 ALA B C 1
ATOM 3320 O O . ALA B 1 140 ? 16.75 -36.438 -10.805 1 93.88 140 ALA B O 1
ATOM 3321 N N . GLY B 1 141 ? 17.312 -35.812 -12.695 1 94.94 141 GLY B N 1
ATOM 3322 C CA . GLY B 1 141 ? 17.891 -37.094 -13.109 1 94.94 141 GLY B CA 1
ATOM 3323 C C . GLY B 1 141 ? 16.953 -37.969 -13.914 1 94.94 141 GLY B C 1
ATOM 3324 O O . GLY B 1 141 ? 17.359 -38.969 -14.477 1 94.94 141 GLY B O 1
ATOM 3325 N N . THR B 1 142 ? 15.688 -37.625 -13.875 1 97.44 142 THR B N 1
ATOM 3326 C CA . THR B 1 142 ? 14.695 -38.438 -14.57 1 97.44 142 THR B CA 1
ATOM 3327 C C . THR B 1 142 ? 14.781 -38.219 -16.078 1 97.44 142 THR B C 1
ATOM 3329 O O . THR B 1 142 ? 14.227 -39 -16.859 1 97.44 142 THR B O 1
ATOM 3332 N N . GLY B 1 143 ? 15.469 -37.094 -16.453 1 97.31 143 GLY B N 1
ATOM 3333 C CA . GLY B 1 143 ? 15.477 -36.688 -17.859 1 97.31 143 GLY B CA 1
ATOM 3334 C C . GLY B 1 143 ? 14.32 -35.781 -18.234 1 97.31 143 GLY B C 1
ATOM 3335 O O . GLY B 1 143 ? 14.32 -35.188 -19.297 1 97.31 143 GLY B O 1
ATOM 3336 N N . ALA B 1 144 ? 13.32 -35.719 -17.406 1 98.19 144 ALA B N 1
ATOM 3337 C CA . ALA B 1 144 ? 12.234 -34.781 -17.609 1 98.19 144 ALA B CA 1
ATOM 3338 C C . ALA B 1 144 ? 12.672 -33.344 -17.266 1 98.19 144 ALA B C 1
ATOM 3340 O O . ALA B 1 144 ? 13.555 -33.156 -16.422 1 98.19 144 ALA B O 1
ATOM 3341 N N . ALA B 1 145 ? 12.109 -32.375 -17.938 1 98.12 145 ALA B N 1
ATOM 3342 C CA . ALA B 1 145 ? 12.406 -30.984 -17.656 1 98.12 145 ALA B CA 1
ATOM 3343 C C . ALA B 1 145 ? 11.352 -30.391 -16.719 1 98.12 145 ALA B C 1
ATOM 3345 O O . ALA B 1 145 ? 10.156 -30.625 -16.891 1 98.12 145 ALA B O 1
ATOM 3346 N N . TYR B 1 146 ? 11.797 -29.672 -15.734 1 98.31 146 TYR B N 1
ATOM 3347 C CA . TYR B 1 146 ? 10.922 -29 -14.773 1 98.31 146 TYR B CA 1
ATOM 3348 C C . TYR B 1 146 ? 10.555 -27.609 -15.25 1 98.31 146 TYR B C 1
ATOM 3350 O O . TYR B 1 146 ? 11.391 -26.891 -15.805 1 98.31 146 TYR B O 1
ATOM 3358 N N . VAL B 1 147 ? 9.281 -27.234 -15.031 1 98.62 147 VAL B N 1
ATOM 3359 C CA . VAL B 1 147 ? 8.797 -25.891 -15.312 1 98.62 147 VAL B CA 1
ATOM 3360 C C . VAL B 1 147 ? 8.203 -25.266 -14.047 1 98.62 147 VAL B C 1
ATOM 3362 O O . VAL B 1 147 ? 7.23 -25.781 -13.5 1 98.62 147 VAL B O 1
ATOM 3365 N N . ASP B 1 148 ? 8.852 -24.219 -13.555 1 98.5 148 ASP B N 1
ATOM 3366 C CA . ASP B 1 148 ? 8.289 -23.344 -12.523 1 98.5 148 ASP B CA 1
ATOM 3367 C C . ASP B 1 148 ? 7.27 -22.375 -13.117 1 98.5 148 ASP B C 1
ATOM 3369 O O . ASP B 1 148 ? 7.641 -21.406 -13.773 1 98.5 148 ASP B O 1
ATOM 3373 N N . GLY B 1 149 ? 6.023 -22.703 -12.852 1 98.19 149 GLY B N 1
ATOM 3374 C CA . GLY B 1 149 ? 4.957 -21.844 -13.359 1 98.19 149 GLY B CA 1
ATOM 3375 C C . GLY B 1 149 ? 4.234 -21.078 -12.266 1 98.19 149 GLY B C 1
ATOM 3376 O O . GLY B 1 149 ? 3.967 -21.625 -11.195 1 98.19 149 GLY B O 1
ATOM 3377 N N . ALA B 1 150 ? 4.008 -19.844 -12.516 1 96.69 150 ALA B N 1
ATOM 3378 C CA . ALA B 1 150 ? 3.26 -18.984 -11.602 1 96.69 150 ALA B CA 1
ATOM 3379 C C . ALA B 1 150 ? 2.057 -18.359 -12.305 1 96.69 150 ALA B C 1
ATOM 3381 O O . ALA B 1 150 ? 2.215 -17.531 -13.203 1 96.69 150 ALA B O 1
ATOM 3382 N N . ILE B 1 151 ? 0.87 -18.781 -11.898 1 95.31 151 ILE B N 1
ATOM 3383 C CA . ILE B 1 151 ? -0.358 -18.188 -12.422 1 95.31 151 ILE B CA 1
ATOM 3384 C C . ILE B 1 151 ? -0.527 -16.766 -11.883 1 95.31 151 ILE B C 1
ATOM 3386 O O . ILE B 1 151 ? -0.568 -16.562 -10.664 1 95.31 151 ILE B O 1
ATOM 3390 N N . MET B 1 152 ? -0.585 -15.797 -12.812 1 91.81 152 MET B N 1
ATOM 3391 C CA . MET B 1 152 ? -0.584 -14.383 -12.445 1 91.81 152 MET B CA 1
ATOM 3392 C C . MET B 1 152 ? -1.97 -13.773 -12.633 1 91.81 152 MET B C 1
ATOM 3394 O O . MET B 1 152 ? -2.113 -12.727 -13.273 1 91.81 152 MET B O 1
ATOM 3398 N N . GLY B 1 153 ? -3.021 -14.352 -12.188 1 85.88 153 GLY B N 1
ATOM 3399 C CA . GLY B 1 153 ? -4.387 -13.859 -12.328 1 85.88 153 GLY B CA 1
ATOM 3400 C C . GLY B 1 153 ? -5.422 -14.836 -11.805 1 85.88 153 GLY B C 1
ATOM 3401 O O . GLY B 1 153 ? -5.078 -15.906 -11.297 1 85.88 153 GLY B O 1
ATOM 3402 N N . THR B 1 154 ? -6.648 -14.438 -12 1 82.94 154 THR B N 1
ATOM 3403 C CA . THR B 1 154 ? -7.773 -15.273 -11.586 1 82.94 154 THR B CA 1
ATOM 3404 C C . THR B 1 154 ? -8.148 -16.25 -12.695 1 82.94 154 THR B C 1
ATOM 3406 O O . THR B 1 154 ? -8.477 -15.852 -13.812 1 82.94 154 THR B O 1
ATOM 3409 N N . VAL B 1 155 ? -8.148 -17.5 -12.297 1 91 155 VAL B N 1
ATOM 3410 C CA . VAL B 1 155 ? -8.312 -18.531 -13.312 1 91 155 VAL B CA 1
ATOM 3411 C C . VAL B 1 155 ? -9.773 -18.578 -13.773 1 91 155 VAL B C 1
ATOM 3413 O O . VAL B 1 155 ? -10.055 -18.578 -14.969 1 91 155 VAL B O 1
ATOM 3416 N N . PRO B 1 156 ? -10.68 -18.484 -12.758 1 86.19 156 PRO B N 1
ATOM 3417 C CA . PRO B 1 156 ? -12.047 -18.422 -13.258 1 86.19 156 PRO B CA 1
ATOM 3418 C C . PRO B 1 156 ? -12.305 -17.172 -14.109 1 86.19 156 PRO B C 1
ATOM 3420 O O . PRO B 1 156 ? -11.922 -16.078 -13.719 1 86.19 156 PRO B O 1
ATOM 3423 N N . GLY B 1 157 ? -12.828 -17.281 -15.195 1 86.06 157 GLY B N 1
ATOM 3424 C CA . GLY B 1 157 ? -13.039 -16.188 -16.141 1 86.06 157 GLY B CA 1
ATOM 3425 C C . GLY B 1 157 ? -12.055 -16.203 -17.281 1 86.06 157 GLY B C 1
ATOM 3426 O O . GLY B 1 157 ? -12.453 -16.188 -18.453 1 86.06 157 GLY B O 1
ATOM 3427 N N . LEU B 1 158 ? -10.742 -16.344 -16.922 1 92.69 158 LEU B N 1
ATOM 3428 C CA . LEU B 1 158 ? -9.719 -16.312 -17.953 1 92.69 158 LEU B CA 1
ATOM 3429 C C . LEU B 1 158 ? -9.391 -17.719 -18.438 1 92.69 158 LEU B C 1
ATOM 3431 O O . LEU B 1 158 ? -8.898 -17.906 -19.547 1 92.69 158 LEU B O 1
ATOM 3435 N N . ALA B 1 159 ? -9.594 -18.75 -17.531 1 96.38 159 ALA B N 1
ATOM 3436 C CA . ALA B 1 159 ? -9.336 -20.156 -17.844 1 96.38 159 ALA B CA 1
ATOM 3437 C C . ALA B 1 159 ? -7.902 -20.359 -18.312 1 96.38 159 ALA B C 1
ATOM 3439 O O . ALA B 1 159 ? -6.957 -19.938 -17.641 1 96.38 159 ALA B O 1
ATOM 3440 N N . HIS B 1 160 ? -7.695 -20.969 -19.5 1 97.5 160 HIS B N 1
ATOM 3441 C CA . HIS B 1 160 ? -6.359 -21.297 -19.969 1 97.5 160 HIS B CA 1
ATOM 3442 C C . HIS B 1 160 ? -5.617 -20.062 -20.453 1 97.5 160 HIS B C 1
ATOM 3444 O O . HIS B 1 160 ? -4.402 -20.109 -20.672 1 97.5 160 HIS B O 1
ATOM 3450 N N . ARG B 1 161 ? -6.309 -18.953 -20.547 1 97.62 161 ARG B N 1
ATOM 3451 C CA . ARG B 1 161 ? -5.688 -17.734 -21.047 1 97.62 161 ARG B CA 1
ATOM 3452 C C . ARG B 1 161 ? -5.184 -16.859 -19.906 1 97.62 161 ARG B C 1
ATOM 3454 O O . ARG B 1 161 ? -4.703 -15.75 -20.125 1 97.62 161 ARG B O 1
ATOM 3461 N N . VAL B 1 162 ? -5.246 -17.328 -18.672 1 96.12 162 VAL B N 1
ATOM 3462 C CA . VAL B 1 162 ? -4.734 -16.578 -17.531 1 96.12 162 VAL B CA 1
ATOM 3463 C C . VAL B 1 162 ? -3.232 -16.344 -17.703 1 96.12 162 VAL B C 1
ATOM 3465 O O . VAL B 1 162 ? -2.49 -17.281 -18.031 1 96.12 162 VAL B O 1
ATOM 3468 N N . PRO B 1 163 ? -2.793 -15.109 -17.531 1 95.5 163 PRO B N 1
ATOM 3469 C CA . PRO B 1 163 ? -1.351 -14.883 -17.641 1 95.5 163 PRO B CA 1
ATOM 3470 C C . PRO B 1 163 ? -0.54 -15.742 -16.672 1 95.5 163 PRO B C 1
ATOM 3472 O O . PRO B 1 163 ? -0.899 -15.859 -15.5 1 95.5 163 PRO B O 1
ATOM 3475 N N . THR B 1 164 ? 0.476 -16.391 -17.219 1 97.5 164 THR B N 1
ATOM 3476 C CA . THR B 1 164 ? 1.308 -17.297 -16.438 1 97.5 164 THR B CA 1
ATOM 3477 C C . THR B 1 164 ? 2.787 -17.062 -16.719 1 97.5 164 THR B C 1
ATOM 3479 O O . THR B 1 164 ? 3.191 -16.969 -17.891 1 97.5 164 THR B O 1
ATOM 3482 N N . LEU B 1 165 ? 3.537 -16.938 -15.68 1 96.88 165 LEU B N 1
ATOM 3483 C CA . LEU B 1 165 ? 4.984 -16.797 -15.789 1 96.88 165 LEU B CA 1
ATOM 3484 C C . LEU B 1 165 ? 5.668 -18.156 -15.672 1 96.88 165 LEU B C 1
ATOM 3486 O O . LEU B 1 165 ? 5.289 -18.969 -14.82 1 96.88 165 LEU B O 1
ATOM 3490 N N . LEU B 1 166 ? 6.656 -18.375 -16.547 1 98.12 166 LEU B N 1
ATOM 3491 C CA . LEU B 1 166 ? 7.375 -19.641 -16.547 1 98.12 166 LEU B CA 1
ATOM 3492 C C . LEU B 1 166 ? 8.875 -19.422 -16.375 1 98.12 166 LEU B C 1
ATOM 3494 O O . LEU B 1 166 ? 9.43 -18.453 -16.906 1 98.12 166 LEU B O 1
ATOM 3498 N N . CYS B 1 167 ? 9.469 -20.344 -15.656 1 96.88 167 CYS B N 1
ATOM 3499 C CA . CYS B 1 167 ? 10.922 -20.422 -15.547 1 96.88 167 CYS B CA 1
ATOM 3500 C C . CYS B 1 167 ? 11.383 -21.875 -15.477 1 96.88 167 CYS B C 1
ATOM 3502 O O . CYS B 1 167 ? 10.578 -22.781 -15.25 1 96.88 167 CYS B O 1
ATOM 3504 N N . GLY B 1 168 ? 12.695 -22.031 -15.742 1 95.06 168 GLY B N 1
ATOM 3505 C CA . GLY B 1 168 ? 13.273 -23.359 -15.672 1 95.06 168 GLY B CA 1
ATOM 3506 C C . GLY B 1 168 ? 13.594 -23.938 -17.031 1 95.06 168 GLY B C 1
ATOM 3507 O O . GLY B 1 168 ? 13.242 -23.359 -18.062 1 95.06 168 GLY B O 1
ATOM 3508 N N . ASP B 1 169 ? 14.086 -25.109 -17.016 1 92.94 169 ASP B N 1
ATOM 3509 C CA . ASP B 1 169 ? 14.648 -25.734 -18.203 1 92.94 169 ASP B CA 1
ATOM 3510 C C . ASP B 1 169 ? 13.555 -26.094 -19.203 1 92.94 169 ASP B C 1
ATOM 3512 O O . ASP B 1 169 ? 13.789 -26.125 -20.422 1 92.94 169 ASP B O 1
ATOM 3516 N N . GLY B 1 170 ? 12.414 -26.312 -18.766 1 97.12 170 GLY B N 1
ATOM 3517 C CA . GLY B 1 170 ? 11.32 -26.719 -19.625 1 97.12 170 GLY B CA 1
ATOM 3518 C C . GLY B 1 170 ? 10.406 -25.578 -20.031 1 97.12 170 GLY B C 1
ATOM 3519 O O . GLY B 1 170 ? 9.453 -25.781 -20.781 1 97.12 170 GLY B O 1
ATOM 3520 N N . ALA B 1 171 ? 10.703 -24.406 -19.562 1 98.31 171 ALA B N 1
ATOM 3521 C CA . ALA B 1 171 ? 9.773 -23.281 -19.688 1 98.31 171 ALA B CA 1
ATOM 3522 C C . ALA B 1 171 ? 9.461 -22.984 -21.141 1 98.31 171 ALA B C 1
ATOM 3524 O O . ALA B 1 171 ? 8.297 -22.906 -21.531 1 98.31 171 ALA B O 1
ATOM 3525 N N . GLN B 1 172 ? 10.484 -22.844 -21.953 1 97.88 172 GLN B N 1
ATOM 3526 C CA . GLN B 1 172 ? 10.273 -22.5 -23.359 1 97.88 172 GLN B CA 1
ATOM 3527 C C . GLN B 1 172 ? 9.523 -23.625 -24.094 1 97.88 172 GLN B C 1
ATOM 3529 O O . GLN B 1 172 ? 8.648 -23.344 -24.906 1 97.88 172 GLN B O 1
ATOM 3534 N N . ARG B 1 173 ? 9.859 -24.828 -23.812 1 97.88 173 ARG B N 1
ATOM 3535 C CA . ARG B 1 173 ? 9.195 -25.969 -24.422 1 97.88 173 ARG B CA 1
ATOM 3536 C C . ARG B 1 173 ? 7.707 -25.984 -24.094 1 97.88 173 ARG B C 1
ATOM 3538 O O . ARG B 1 173 ? 6.875 -26.297 -24.938 1 97.88 173 ARG B O 1
ATOM 3545 N N . LEU B 1 174 ? 7.414 -25.703 -22.828 1 98.5 174 LEU B N 1
ATOM 3546 C CA . LEU B 1 174 ? 6.008 -25.641 -22.438 1 98.5 174 LEU B CA 1
ATOM 3547 C C . LEU B 1 174 ? 5.285 -24.531 -23.188 1 98.5 174 LEU B C 1
ATOM 3549 O O . LEU B 1 174 ? 4.188 -24.75 -23.719 1 98.5 174 LEU B O 1
ATOM 3553 N N . ALA B 1 175 ? 5.938 -23.391 -23.25 1 98.44 175 ALA B N 1
ATOM 3554 C CA . ALA B 1 175 ? 5.359 -22.25 -23.969 1 98.44 175 ALA B CA 1
ATOM 3555 C C . ALA B 1 175 ? 5.117 -22.609 -25.438 1 98.44 175 ALA B C 1
ATOM 3557 O O . ALA B 1 175 ? 4.062 -22.297 -25.984 1 98.44 175 ALA B O 1
ATOM 3558 N N . ASP B 1 176 ? 6.039 -23.25 -26.047 1 97.62 176 ASP B N 1
ATOM 3559 C CA . ASP B 1 176 ? 5.926 -23.641 -27.453 1 97.62 176 ASP B CA 1
ATOM 3560 C C . ASP B 1 176 ? 4.801 -24.656 -27.656 1 97.62 176 ASP B C 1
ATOM 3562 O O . ASP B 1 176 ? 4.113 -24.625 -28.672 1 97.62 176 ASP B O 1
ATOM 3566 N N . ALA B 1 177 ? 4.672 -25.484 -26.734 1 97.5 177 ALA B N 1
ATOM 3567 C CA . ALA B 1 177 ? 3.719 -26.578 -26.859 1 97.5 177 ALA B CA 1
ATOM 3568 C C . ALA B 1 177 ? 2.287 -26.094 -26.656 1 97.5 177 ALA B C 1
ATOM 3570 O O . ALA B 1 177 ? 1.364 -26.562 -27.328 1 97.5 177 ALA B O 1
ATOM 3571 N N . LEU B 1 178 ? 2.107 -25.141 -25.734 1 98.12 178 LEU B N 1
ATOM 3572 C CA . LEU B 1 178 ? 0.743 -24.812 -25.328 1 98.12 178 LEU B CA 1
ATOM 3573 C C . LEU B 1 178 ? 0.345 -23.422 -25.812 1 98.12 178 LEU B C 1
ATOM 3575 O O . LEU B 1 178 ? -0.841 -23.078 -25.844 1 98.12 178 LEU B O 1
ATOM 3579 N N . GLY B 1 179 ? 1.282 -22.609 -26.188 1 97.69 179 GLY B N 1
ATOM 3580 C CA . GLY B 1 179 ? 1.015 -21.297 -26.734 1 97.69 179 GLY B CA 1
ATOM 3581 C C . GLY B 1 179 ? 0.032 -21.312 -27.891 1 97.69 179 GLY B C 1
ATOM 3582 O O . GLY B 1 179 ? -0.879 -20.5 -27.953 1 97.69 179 GLY B O 1
ATOM 3583 N N . PRO B 1 180 ? 0.209 -22.234 -28.828 1 97 180 PRO B N 1
ATOM 3584 C CA . PRO B 1 180 ? -0.674 -22.312 -30 1 97 180 PRO B CA 1
ATOM 3585 C C . PRO B 1 180 ? -2.137 -22.531 -29.609 1 97 180 PRO B C 1
ATOM 3587 O O . PRO B 1 180 ? -3.031 -22.312 -30.438 1 97 180 PRO B O 1
ATOM 3590 N N . TYR B 1 181 ? -2.367 -22.938 -28.469 1 97.44 181 TYR B N 1
ATOM 3591 C CA . TYR B 1 181 ? -3.732 -23.188 -28.016 1 97.44 181 TYR B CA 1
ATOM 3592 C C . TYR B 1 181 ? -4.262 -22 -27.219 1 97.44 181 TYR B C 1
ATOM 3594 O O . TYR B 1 181 ? -5.293 -22.094 -26.547 1 97.44 181 TYR B O 1
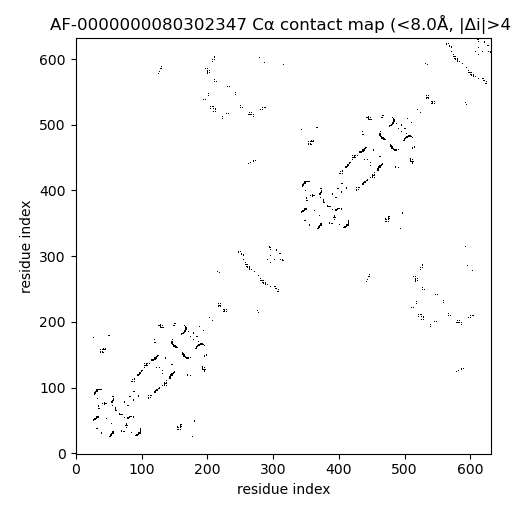ATOM 3602 N N . GLY B 1 182 ? -3.527 -20.922 -27.156 1 97.69 182 GLY B N 1
ATOM 3603 C CA . GLY B 1 182 ? -4.059 -19.672 -26.625 1 97.69 182 GLY B CA 1
ATOM 3604 C C . GLY B 1 182 ? -3.566 -19.375 -25.219 1 97.69 182 GLY B C 1
ATOM 3605 O O . GLY B 1 182 ? -3.955 -18.359 -24.625 1 97.69 182 GLY B O 1
ATOM 3606 N N . MET B 1 183 ? -2.738 -20.234 -24.594 1 97.94 183 MET B N 1
ATOM 3607 C CA . MET B 1 183 ? -2.211 -19.906 -23.266 1 97.94 183 MET B CA 1
ATOM 3608 C C . MET B 1 183 ? -1.3 -18.688 -23.344 1 97.94 183 MET B C 1
ATOM 3610 O O . MET B 1 183 ? -0.506 -18.547 -24.266 1 97.94 183 MET B O 1
ATOM 3614 N N . GLN B 1 184 ? -1.482 -17.766 -22.359 1 97.69 184 GLN B N 1
ATOM 3615 C CA . GLN B 1 184 ? -0.632 -16.594 -22.234 1 97.69 184 GLN B CA 1
ATOM 3616 C C . GLN B 1 184 ? 0.546 -16.859 -21.297 1 97.69 184 GLN B C 1
ATOM 3618 O O . GLN B 1 184 ? 0.482 -16.562 -20.094 1 97.69 184 GLN B O 1
ATOM 3623 N N . LEU B 1 185 ? 1.599 -17.375 -21.953 1 98.06 185 LEU B N 1
ATOM 3624 C CA . LEU B 1 185 ? 2.766 -17.828 -21.219 1 98.06 185 LEU B CA 1
ATOM 3625 C C . LEU B 1 185 ? 3.959 -16.906 -21.453 1 98.06 185 LEU B C 1
ATOM 3627 O O . LEU B 1 185 ? 4.348 -16.672 -22.594 1 98.06 185 LEU B O 1
ATOM 3631 N N . THR B 1 186 ? 4.488 -16.328 -20.375 1 96.44 186 THR B N 1
ATOM 3632 C CA . THR B 1 186 ? 5.699 -15.523 -20.453 1 96.44 186 THR B CA 1
ATOM 3633 C C . THR B 1 186 ? 6.883 -16.25 -19.844 1 96.44 186 THR B C 1
ATOM 3635 O O . THR B 1 186 ? 6.836 -16.641 -18.672 1 96.44 186 THR B O 1
ATOM 3638 N N . VAL B 1 187 ? 7.941 -16.438 -20.641 1 97.31 187 VAL B N 1
ATOM 3639 C CA . VAL B 1 187 ? 9.117 -17.156 -20.156 1 97.31 187 VAL B CA 1
ATOM 3640 C C . VAL B 1 187 ? 10.133 -16.156 -19.594 1 97.31 187 VAL B C 1
ATOM 3642 O O . VAL B 1 187 ? 10.547 -15.227 -20.281 1 97.31 187 VAL B O 1
ATOM 3645 N N . LEU B 1 188 ? 10.406 -16.344 -18.328 1 92.38 188 LEU B N 1
ATOM 3646 C CA . LEU B 1 188 ? 11.469 -15.586 -17.656 1 92.38 188 LEU B CA 1
ATOM 3647 C C . LEU B 1 188 ? 12.773 -16.375 -17.672 1 92.38 188 LEU B C 1
ATOM 3649 O O . LEU B 1 188 ? 12.789 -17.562 -17.344 1 92.38 188 LEU B O 1
ATOM 3653 N N . ASP B 1 189 ? 13.805 -15.68 -18.016 1 89.44 189 ASP B N 1
ATOM 3654 C CA . ASP B 1 189 ? 15.102 -16.344 -17.969 1 89.44 189 ASP B CA 1
ATOM 3655 C C . ASP B 1 189 ? 15.531 -16.641 -16.531 1 89.44 189 ASP B C 1
ATOM 3657 O O . ASP B 1 189 ? 15.289 -15.836 -15.633 1 89.44 189 ASP B O 1
ATOM 3661 N N . GLY B 1 190 ? 16.047 -17.828 -16.344 1 89.31 190 GLY B N 1
ATOM 3662 C CA . GLY B 1 190 ? 16.562 -18.156 -15.023 1 89.31 190 GLY B CA 1
ATOM 3663 C C . GLY B 1 190 ? 16.125 -19.531 -14.547 1 89.31 190 GLY B C 1
ATOM 3664 O O . GLY B 1 190 ? 15.391 -20.234 -15.242 1 89.31 190 GLY B O 1
ATOM 3665 N N . PRO B 1 191 ? 16.672 -19.922 -13.453 1 92.25 191 PRO B N 1
ATOM 3666 C CA . PRO B 1 191 ? 16.359 -21.234 -12.898 1 92.25 191 PRO B CA 1
ATOM 3667 C C . PRO B 1 191 ? 14.977 -21.312 -12.266 1 92.25 191 PRO B C 1
ATOM 3669 O O . PRO B 1 191 ? 14.312 -20.281 -12.102 1 92.25 191 PRO B O 1
ATOM 3672 N N . ALA B 1 192 ? 14.555 -22.562 -11.984 1 95.06 192 ALA B N 1
ATOM 3673 C CA . ALA B 1 192 ? 13.32 -22.766 -11.227 1 95.06 192 ALA B CA 1
ATOM 3674 C C . ALA B 1 192 ? 13.328 -21.953 -9.938 1 95.06 192 ALA B C 1
ATOM 3676 O O . ALA B 1 192 ? 14.359 -21.844 -9.273 1 95.06 192 ALA B O 1
ATOM 3677 N N . GLY B 1 193 ? 12.211 -21.406 -9.625 1 94.94 193 GLY B N 1
ATOM 3678 C CA . GLY B 1 193 ? 12.078 -20.578 -8.445 1 94.94 193 GLY B CA 1
ATOM 3679 C C . GLY B 1 193 ? 11.852 -19.109 -8.773 1 94.94 193 GLY B C 1
ATOM 3680 O O . GLY B 1 193 ? 11.219 -18.391 -8 1 94.94 193 GLY B O 1
ATOM 3681 N N . ARG B 1 194 ? 12.234 -18.672 -9.898 1 93.88 194 ARG B N 1
ATOM 3682 C CA . ARG B 1 194 ? 12.188 -17.25 -10.234 1 93.88 194 ARG B CA 1
ATOM 3683 C C . ARG B 1 194 ? 10.766 -16.812 -10.555 1 93.88 194 ARG B C 1
ATOM 3685 O O . ARG B 1 194 ? 10.336 -15.727 -10.156 1 93.88 194 ARG B O 1
ATOM 3692 N N . ALA B 1 195 ? 10.039 -17.609 -11.32 1 95.94 195 ALA B N 1
ATOM 3693 C CA . ALA B 1 195 ? 8.656 -17.266 -11.633 1 95.94 195 ALA B CA 1
ATOM 3694 C C . ALA B 1 195 ? 7.805 -17.203 -10.367 1 95.94 195 ALA B C 1
ATOM 3696 O O . ALA B 1 195 ? 7.051 -16.25 -10.172 1 95.94 195 ALA B O 1
ATOM 3697 N N . SER B 1 196 ? 7.973 -18.188 -9.562 1 96.31 196 SER B N 1
ATOM 3698 C CA . SER B 1 196 ? 7.234 -18.219 -8.305 1 96.31 196 SER B CA 1
ATOM 3699 C C . SER B 1 196 ? 7.641 -17.078 -7.391 1 96.31 196 SER B C 1
ATOM 3701 O O . SER B 1 196 ? 6.801 -16.5 -6.691 1 96.31 196 SER B O 1
ATOM 3703 N N . ALA B 1 197 ? 8.922 -16.734 -7.406 1 95.25 197 ALA B N 1
ATOM 3704 C CA . ALA B 1 197 ? 9.383 -15.586 -6.633 1 95.25 197 ALA B CA 1
ATOM 3705 C C . ALA B 1 197 ? 8.703 -14.305 -7.109 1 95.25 197 ALA B C 1
ATOM 3707 O O . ALA B 1 197 ? 8.281 -13.477 -6.297 1 95.25 197 ALA B O 1
ATOM 3708 N N . SER B 1 198 ? 8.625 -14.18 -8.391 1 94.81 198 SER B N 1
ATOM 3709 C CA . SER B 1 198 ? 7.984 -12.992 -8.961 1 94.81 198 SER B CA 1
ATOM 3710 C C . SER B 1 198 ? 6.551 -12.859 -8.461 1 94.81 198 SER B C 1
ATOM 3712 O O . SER B 1 198 ? 6.133 -11.773 -8.047 1 94.81 198 SER B O 1
ATOM 3714 N N . LYS B 1 199 ? 5.844 -13.891 -8.477 1 94.75 199 LYS B N 1
ATOM 3715 C CA . LYS B 1 199 ? 4.457 -13.867 -8.016 1 94.75 199 LYS B CA 1
ATOM 3716 C C . LYS B 1 199 ? 4.375 -13.555 -6.527 1 94.75 199 LYS B C 1
ATOM 3718 O O . LYS B 1 199 ? 3.574 -12.719 -6.105 1 94.75 199 LYS B O 1
ATOM 3723 N N . MET B 1 200 ? 5.156 -14.305 -5.742 1 95.5 200 MET B N 1
ATOM 3724 C CA . MET B 1 200 ? 5.105 -14.125 -4.293 1 95.5 200 MET B CA 1
ATOM 3725 C C . MET B 1 200 ? 5.473 -12.695 -3.908 1 95.5 200 MET B C 1
ATOM 3727 O O . MET B 1 200 ? 4.773 -12.07 -3.111 1 95.5 200 MET B O 1
ATOM 3731 N N . LEU B 1 201 ? 6.52 -12.234 -4.5 1 96.69 201 LEU B N 1
ATOM 3732 C CA . LEU B 1 201 ? 7.023 -10.922 -4.109 1 96.69 201 LEU B CA 1
ATOM 3733 C C . LEU B 1 201 ? 6.098 -9.812 -4.602 1 96.69 201 LEU B C 1
ATOM 3735 O O . LEU B 1 201 ? 5.945 -8.789 -3.936 1 96.69 201 LEU B O 1
ATOM 3739 N N . ARG B 1 202 ? 5.477 -10.023 -5.77 1 96.69 202 ARG B N 1
ATOM 3740 C CA . ARG B 1 202 ? 4.453 -9.086 -6.242 1 96.69 202 ARG B CA 1
ATOM 3741 C C . ARG B 1 202 ? 3.293 -9 -5.258 1 96.69 202 ARG B C 1
ATOM 3743 O O . ARG B 1 202 ? 2.699 -7.938 -5.082 1 96.69 202 ARG B O 1
ATOM 3750 N N . SER B 1 203 ? 3.031 -10.102 -4.648 1 96.94 203 SER B N 1
ATOM 3751 C CA . SER B 1 203 ? 1.902 -10.195 -3.727 1 96.94 203 SER B CA 1
ATOM 3752 C C . SER B 1 203 ? 2.139 -9.359 -2.473 1 96.94 203 SER B C 1
ATOM 3754 O O . SER B 1 203 ? 1.188 -8.953 -1.804 1 96.94 203 SER B O 1
ATOM 3756 N N . ILE B 1 204 ? 3.443 -9.102 -2.139 1 98.19 204 ILE B N 1
ATOM 3757 C CA . ILE B 1 204 ? 3.729 -8.195 -1.034 1 98.19 204 ILE B CA 1
ATOM 3758 C C . ILE B 1 204 ? 2.98 -6.879 -1.242 1 98.19 204 ILE B C 1
ATOM 3760 O O . ILE B 1 204 ? 2.217 -6.445 -0.375 1 98.19 204 ILE B O 1
ATOM 3764 N N . PHE B 1 205 ? 3.168 -6.336 -2.449 1 98.56 205 PHE B N 1
ATOM 3765 C CA . PHE B 1 205 ? 2.566 -5.035 -2.729 1 98.56 205 PHE B CA 1
ATOM 3766 C C . PHE B 1 205 ? 1.083 -5.184 -3.041 1 98.56 205 PHE B C 1
ATOM 3768 O O . PHE B 1 205 ? 0.252 -4.461 -2.484 1 98.56 205 PHE B O 1
ATOM 3775 N N . MET B 1 206 ? 0.683 -6.098 -3.842 1 97.81 206 MET B N 1
ATOM 3776 C CA . MET B 1 206 ? -0.671 -6.148 -4.387 1 97.81 206 MET B CA 1
ATOM 3777 C C . MET B 1 206 ? -1.677 -6.539 -3.309 1 97.81 206 MET B C 1
ATOM 3779 O O . MET B 1 206 ? -2.818 -6.074 -3.32 1 97.81 206 MET B O 1
ATOM 3783 N N . LYS B 1 207 ? -1.299 -7.43 -2.42 1 98.06 207 LYS B N 1
ATOM 3784 C CA . LYS B 1 207 ? -2.197 -7.738 -1.311 1 98.06 207 LYS B CA 1
ATOM 3785 C C . LYS B 1 207 ? -2.127 -6.66 -0.231 1 98.06 207 LYS B C 1
ATOM 3787 O O . LYS B 1 207 ? -3.141 -6.328 0.385 1 98.06 207 LYS B O 1
ATOM 3792 N N . GLY B 1 208 ? -0.94 -6.117 -0.053 1 98.75 208 GLY B N 1
ATOM 3793 C CA . GLY B 1 208 ? -0.761 -5.07 0.94 1 98.75 208 GLY B CA 1
ATOM 3794 C C . GLY B 1 208 ? -1.521 -3.799 0.611 1 98.75 208 GLY B C 1
ATOM 3795 O O . GLY B 1 208 ? -2.117 -3.178 1.494 1 98.75 208 GLY B O 1
ATOM 3796 N N . VAL B 1 209 ? -1.519 -3.408 -0.67 1 98.75 209 VAL B N 1
ATOM 3797 C CA . VAL B 1 209 ? -2.166 -2.16 -1.062 1 98.75 209 VAL B CA 1
ATOM 3798 C C . VAL B 1 209 ? -3.674 -2.271 -0.849 1 98.75 209 VAL B C 1
ATOM 3800 O O . VAL B 1 209 ? -4.328 -1.29 -0.492 1 98.75 209 VAL B O 1
ATOM 3803 N N . VAL B 1 210 ? -4.238 -3.438 -0.973 1 98.5 210 VAL B N 1
ATOM 3804 C CA . VAL B 1 210 ? -5.66 -3.67 -0.746 1 98.5 210 VAL B CA 1
ATOM 3805 C C . VAL B 1 210 ? -5.996 -3.428 0.724 1 98.5 210 VAL B C 1
ATOM 3807 O O . VAL B 1 210 ? -6.965 -2.734 1.04 1 98.5 210 VAL B O 1
ATOM 3810 N N . THR B 1 211 ? -5.164 -3.986 1.601 1 98.62 211 THR B N 1
ATOM 3811 C CA . THR B 1 211 ? -5.441 -3.844 3.025 1 98.62 211 THR B CA 1
ATOM 3812 C C . THR B 1 211 ? -5.227 -2.4 3.475 1 98.62 211 THR B C 1
ATOM 3814 O O . THR B 1 211 ? -5.941 -1.904 4.348 1 98.62 211 THR B O 1
ATOM 3817 N N . LEU B 1 212 ? -4.281 -1.687 2.861 1 98.69 212 LEU B N 1
ATOM 3818 C CA . LEU B 1 212 ? -4.094 -0.268 3.145 1 98.69 212 LEU B CA 1
ATOM 3819 C C . LEU B 1 212 ? -5.305 0.542 2.701 1 98.69 212 LEU B C 1
ATOM 3821 O O . LEU B 1 212 ? -5.781 1.409 3.438 1 98.69 212 LEU B O 1
ATOM 3825 N N . LEU B 1 213 ? -5.773 0.259 1.488 1 98.62 213 LEU B N 1
ATOM 3826 C CA . LEU B 1 213 ? -6.949 0.947 0.968 1 98.62 213 LEU B CA 1
ATOM 3827 C C . LEU B 1 213 ? -8.156 0.729 1.878 1 98.62 213 LEU B C 1
ATOM 3829 O O . LEU B 1 213 ? -8.852 1.683 2.229 1 98.62 213 LEU B O 1
ATOM 3833 N N . LEU B 1 214 ? -8.328 -0.478 2.281 1 97.94 214 LEU B N 1
ATOM 3834 C CA . LEU B 1 214 ? -9.492 -0.809 3.102 1 97.94 214 LEU B CA 1
ATOM 3835 C C . LEU B 1 214 ? -9.391 -0.148 4.473 1 97.94 214 LEU B C 1
ATOM 3837 O O . LEU B 1 214 ? -10.375 0.397 4.973 1 97.94 214 LEU B O 1
ATOM 3841 N N . GLU B 1 215 ? -8.203 -0.171 5.059 1 98 215 GLU B N 1
ATOM 3842 C CA . GLU B 1 215 ? -8.039 0.523 6.332 1 98 215 GLU B CA 1
ATOM 3843 C C . GLU B 1 215 ? -8.305 2.02 6.184 1 98 215 GLU B C 1
ATOM 3845 O O . GLU B 1 215 ? -8.945 2.629 7.043 1 98 215 GLU B O 1
ATOM 3850 N N . THR B 1 216 ? -7.875 2.574 5.07 1 98.19 216 THR B N 1
ATOM 3851 C CA . THR B 1 216 ? -8.039 4 4.805 1 98.19 216 THR B CA 1
ATOM 3852 C C . THR B 1 216 ? -9.508 4.352 4.633 1 98.19 216 THR B C 1
ATOM 3854 O O . THR B 1 216 ? -10.016 5.273 5.281 1 98.19 216 THR B O 1
ATOM 3857 N N . VAL B 1 217 ? -10.266 3.607 3.846 1 97.62 217 VAL B N 1
ATOM 3858 C CA . VAL B 1 217 ? -11.633 4.008 3.521 1 97.62 217 VAL B CA 1
ATOM 3859 C C . VAL B 1 217 ? -12.562 3.68 4.691 1 97.62 217 VAL B C 1
ATOM 3861 O O . VAL B 1 217 ? -13.531 4.395 4.938 1 97.62 217 VAL B O 1
ATOM 3864 N N . LEU B 1 218 ? -12.242 2.598 5.422 1 96.12 218 LEU B N 1
ATOM 3865 C CA . LEU B 1 218 ? -13.039 2.305 6.609 1 96.12 218 LEU B CA 1
ATOM 3866 C C . LEU B 1 218 ? -12.844 3.385 7.672 1 96.12 218 LEU B C 1
ATOM 3868 O O . LEU B 1 218 ? -13.82 3.84 8.281 1 96.12 218 LEU B O 1
ATOM 3872 N N . ALA B 1 219 ? -11.609 3.818 7.855 1 96.19 219 ALA B N 1
ATOM 3873 C CA . ALA B 1 219 ? -11.344 4.938 8.75 1 96.19 219 ALA B CA 1
ATOM 3874 C C . ALA B 1 219 ? -12 6.219 8.242 1 96.19 219 ALA B C 1
ATOM 3876 O O . ALA B 1 219 ? -12.609 6.961 9.016 1 96.19 219 ALA B O 1
ATOM 3877 N N . GLY B 1 220 ? -11.836 6.457 6.918 1 96.12 220 GLY B N 1
ATOM 3878 C CA . GLY B 1 220 ? -12.438 7.633 6.312 1 96.12 220 GLY B CA 1
ATOM 3879 C C . GLY B 1 220 ? -13.945 7.676 6.473 1 96.12 220 GLY B C 1
ATOM 3880 O O . GLY B 1 220 ? -14.523 8.75 6.66 1 96.12 220 GLY B O 1
ATOM 3881 N N . HIS B 1 221 ? -14.539 6.52 6.414 1 95.31 221 HIS B N 1
ATOM 3882 C CA . HIS B 1 221 ? -15.992 6.434 6.543 1 95.31 221 HIS B CA 1
ATOM 3883 C C . HIS B 1 221 ? -16.453 6.922 7.91 1 95.31 221 HIS B C 1
ATOM 3885 O O . HIS B 1 221 ? -17.5 7.566 8.023 1 95.31 221 HIS B O 1
ATOM 3891 N N . ALA B 1 222 ? -15.688 6.668 8.914 1 90.75 222 ALA B N 1
ATOM 3892 C CA . ALA B 1 222 ? -16.016 7.113 10.266 1 90.75 222 ALA B CA 1
ATOM 3893 C C . ALA B 1 222 ? -16.031 8.633 10.359 1 90.75 222 ALA B C 1
ATOM 3895 O O . ALA B 1 222 ? -16.703 9.203 11.219 1 90.75 222 ALA B O 1
ATOM 3896 N N . TYR B 1 223 ? -15.336 9.289 9.422 1 88.75 223 TYR B N 1
ATOM 3897 C CA . TYR B 1 223 ? -15.234 10.75 9.445 1 88.75 223 TYR B CA 1
ATOM 3898 C C . TYR B 1 223 ? -15.93 11.367 8.242 1 88.75 223 TYR B C 1
ATOM 3900 O O . TYR B 1 223 ? -15.844 12.57 8.016 1 88.75 223 TYR B O 1
ATOM 3908 N N . GLY B 1 224 ? -16.609 10.492 7.426 1 91.5 224 GLY B N 1
ATOM 3909 C CA . GLY B 1 224 ? -17.25 10.969 6.211 1 91.5 224 GLY B CA 1
ATOM 3910 C C . GLY B 1 224 ? -16.266 11.477 5.176 1 91.5 224 GLY B C 1
ATOM 3911 O O . GLY B 1 224 ? -16.531 12.445 4.469 1 91.5 224 GLY B O 1
ATOM 3912 N N . LEU B 1 225 ? -15.07 10.867 5.121 1 95.12 225 LEU B N 1
ATOM 3913 C CA . LEU B 1 225 ? -13.992 11.406 4.297 1 95.12 225 LEU B CA 1
ATOM 3914 C C . LEU B 1 225 ? -13.5 10.359 3.297 1 95.12 225 LEU B C 1
ATOM 3916 O O . LEU B 1 225 ? -12.492 10.57 2.621 1 95.12 225 LEU B O 1
ATOM 3920 N N . GLU B 1 226 ? -14.172 9.18 3.176 1 96.69 226 GLU B N 1
ATOM 3921 C CA . GLU B 1 226 ? -13.625 8.078 2.393 1 96.69 226 GLU B CA 1
ATOM 3922 C C . GLU B 1 226 ? -13.398 8.492 0.94 1 96.69 226 GLU B C 1
ATOM 3924 O O . GLU B 1 226 ? -12.383 8.141 0.343 1 96.69 226 GLU B O 1
ATOM 3929 N N . ASP B 1 227 ? -14.32 9.273 0.348 1 96.31 227 ASP B N 1
ATOM 3930 C CA . ASP B 1 227 ? -14.172 9.688 -1.044 1 96.31 227 ASP B CA 1
ATOM 3931 C C . ASP B 1 227 ? -13.086 10.75 -1.188 1 96.31 227 ASP B C 1
ATOM 3933 O O . ASP B 1 227 ? -12.281 10.703 -2.123 1 96.31 227 ASP B O 1
ATOM 3937 N N . ASP B 1 228 ? -13.016 11.688 -0.221 1 93 228 ASP B N 1
ATOM 3938 C CA . ASP B 1 228 ? -11.984 12.727 -0.228 1 93 228 ASP B CA 1
ATOM 3939 C C . ASP B 1 228 ? -10.586 12.117 -0.161 1 93 228 ASP B C 1
ATOM 3941 O O . ASP B 1 228 ? -9.672 12.578 -0.846 1 93 228 ASP B O 1
ATOM 3945 N N . LEU B 1 229 ? -10.469 11.141 0.636 1 96.06 229 LEU B N 1
ATOM 3946 C CA . LEU B 1 229 ? -9.18 10.477 0.807 1 96.06 229 LEU B CA 1
ATOM 3947 C C . LEU B 1 229 ? -8.742 9.797 -0.486 1 96.06 229 LEU B C 1
ATOM 3949 O O . LEU B 1 229 ? -7.602 9.953 -0.919 1 96.06 229 LEU B O 1
ATOM 3953 N N . LEU B 1 230 ? -9.68 9.094 -1.133 1 97.31 230 LEU B N 1
ATOM 3954 C CA . LEU B 1 230 ? -9.352 8.398 -2.375 1 97.31 230 LEU B CA 1
ATOM 3955 C C . LEU B 1 230 ? -8.992 9.398 -3.473 1 97.31 230 LEU B C 1
ATOM 3957 O O . LEU B 1 230 ? -8.086 9.156 -4.27 1 97.31 230 LEU B O 1
ATOM 3961 N N . ASP B 1 231 ? -9.711 10.484 -3.484 1 94.56 231 ASP B N 1
ATOM 3962 C CA . ASP B 1 231 ? -9.414 11.516 -4.465 1 94.56 231 ASP B CA 1
ATOM 3963 C C . ASP B 1 231 ? -8.016 12.094 -4.254 1 94.56 231 ASP B C 1
ATOM 3965 O O . ASP B 1 231 ? -7.273 12.305 -5.215 1 94.56 231 ASP B O 1
ATOM 3969 N N . SER B 1 232 ? -7.73 12.344 -3.068 1 93.38 232 SER B N 1
ATOM 3970 C CA . SER B 1 232 ? -6.418 12.883 -2.732 1 93.38 232 SER B CA 1
ATOM 3971 C C . SER B 1 232 ? -5.309 11.906 -3.117 1 93.38 232 SER B C 1
ATOM 3973 O O . SER B 1 232 ? -4.293 12.312 -3.688 1 93.38 232 SER B O 1
ATOM 3975 N N . ILE B 1 233 ? -5.473 10.633 -2.834 1 96.38 233 ILE B N 1
ATOM 3976 C CA . ILE B 1 233 ? -4.508 9.594 -3.174 1 96.38 233 ILE B CA 1
ATOM 3977 C C . ILE B 1 233 ? -4.375 9.492 -4.691 1 96.38 233 ILE B C 1
ATOM 3979 O O . ILE B 1 233 ? -3.264 9.398 -5.219 1 96.38 233 ILE B O 1
ATOM 3983 N N . ALA B 1 234 ? -5.527 9.562 -5.359 1 96.25 234 ALA B N 1
ATOM 3984 C CA . ALA B 1 234 ? -5.535 9.516 -6.816 1 96.25 234 ALA B CA 1
ATOM 3985 C C . ALA B 1 234 ? -4.707 10.648 -7.41 1 96.25 234 ALA B C 1
ATOM 3987 O O . ALA B 1 234 ? -3.988 10.453 -8.391 1 96.25 234 ALA B O 1
ATOM 3988 N N . GLU B 1 235 ? -4.781 11.812 -6.805 1 92.38 235 GLU B N 1
ATOM 3989 C CA . GLU B 1 235 ? -4.023 12.969 -7.277 1 92.38 235 GLU B CA 1
ATOM 3990 C C . GLU B 1 235 ? -2.521 12.719 -7.184 1 92.38 235 GLU B C 1
ATOM 3992 O O . GLU B 1 235 ? -1.767 13.094 -8.086 1 92.38 235 GLU B O 1
ATOM 3997 N N . THR B 1 236 ? -2.127 12.102 -6.168 1 92.5 236 THR B N 1
ATOM 3998 C CA . THR B 1 236 ? -0.713 11.789 -5.992 1 92.5 236 THR B CA 1
ATOM 3999 C C . THR B 1 236 ? -0.226 10.852 -7.086 1 92.5 236 THR B C 1
ATOM 4001 O O . THR B 1 236 ? 0.821 11.086 -7.695 1 92.5 236 THR B O 1
ATOM 4004 N N . PHE B 1 237 ? -0.982 9.836 -7.418 1 94.19 237 PHE B N 1
ATOM 4005 C CA . PHE B 1 237 ? -0.553 8.82 -8.375 1 94.19 237 PHE B CA 1
ATOM 4006 C C . PHE B 1 237 ? -0.78 9.289 -9.805 1 94.19 237 PHE B C 1
ATOM 4008 O O . PHE B 1 237 ? -0.282 8.68 -10.75 1 94.19 237 PHE B O 1
ATOM 4015 N N . ALA B 1 238 ? -1.485 10.438 -9.984 1 92.25 238 ALA B N 1
ATOM 4016 C CA . ALA B 1 238 ? -1.688 11.023 -11.305 1 92.25 238 ALA B CA 1
ATOM 4017 C C . ALA B 1 238 ? -0.558 11.984 -11.656 1 92.25 238 ALA B C 1
ATOM 4019 O O . ALA B 1 238 ? -0.502 12.508 -12.766 1 92.25 238 ALA B O 1
ATOM 4020 N N . ALA B 1 239 ? 0.339 12.203 -10.742 1 90.81 239 ALA B N 1
ATOM 4021 C CA . ALA B 1 239 ? 1.385 13.211 -10.922 1 90.81 239 ALA B CA 1
ATOM 4022 C C . ALA B 1 239 ? 2.379 12.781 -12 1 90.81 239 ALA B C 1
ATOM 4024 O O . ALA B 1 239 ? 3.162 13.594 -12.492 1 90.81 239 ALA B O 1
ATOM 4025 N N . GLY B 1 240 ? 2.438 11.484 -12.398 1 92.56 240 GLY B N 1
ATOM 4026 C CA . GLY B 1 240 ? 3.322 10.922 -13.414 1 92.56 240 GLY B CA 1
ATOM 4027 C C . GLY B 1 240 ? 3.193 9.422 -13.547 1 92.56 240 GLY B C 1
ATOM 4028 O O . GLY B 1 240 ? 2.289 8.812 -12.969 1 92.56 240 GLY B O 1
ATOM 4029 N N . PRO B 1 241 ? 4.137 8.883 -14.383 1 94.38 241 PRO B N 1
ATOM 4030 C CA . PRO B 1 241 ? 4.152 7.426 -14.469 1 94.38 241 PRO B CA 1
ATOM 4031 C C . PRO B 1 241 ? 4.41 6.754 -13.117 1 94.38 241 PRO B C 1
ATOM 4033 O O . PRO B 1 241 ? 5.184 7.27 -12.312 1 94.38 241 PRO B O 1
ATOM 4036 N N . PHE B 1 242 ? 3.811 5.68 -12.922 1 96.12 242 PHE B N 1
ATOM 4037 C CA . PHE B 1 242 ? 3.854 4.992 -11.633 1 96.12 242 PHE B CA 1
ATOM 4038 C C . PHE B 1 242 ? 5.293 4.809 -11.164 1 96.12 242 PHE B C 1
ATOM 4040 O O . PHE B 1 242 ? 5.605 5.031 -9.992 1 96.12 242 PHE B O 1
ATOM 4047 N N . ARG B 1 243 ? 6.176 4.383 -12.039 1 96.06 243 ARG B N 1
ATOM 4048 C CA . ARG B 1 243 ? 7.559 4.109 -11.664 1 96.06 243 ARG B CA 1
ATOM 4049 C C . ARG B 1 243 ? 8.234 5.359 -11.102 1 96.06 243 ARG B C 1
ATOM 4051 O O . ARG B 1 243 ? 9.031 5.273 -10.164 1 96.06 243 ARG B O 1
ATOM 4058 N N . GLU B 1 244 ? 7.922 6.461 -11.727 1 96.31 244 GLU B N 1
ATOM 4059 C CA . GLU B 1 244 ? 8.5 7.719 -11.273 1 96.31 244 GLU B CA 1
ATOM 4060 C C . GLU B 1 244 ? 7.938 8.125 -9.914 1 96.31 244 GLU B C 1
ATOM 4062 O O . GLU B 1 244 ? 8.68 8.555 -9.023 1 96.31 244 GLU B O 1
ATOM 4067 N N . VAL B 1 245 ? 6.629 8 -9.773 1 96.88 245 VAL B N 1
ATOM 4068 C CA . VAL B 1 245 ? 5.98 8.312 -8.5 1 96.88 245 VAL B CA 1
ATOM 4069 C C . VAL B 1 245 ? 6.516 7.398 -7.406 1 96.88 245 VAL B C 1
ATOM 4071 O O . VAL B 1 245 ? 6.898 7.863 -6.328 1 96.88 245 VAL B O 1
ATOM 4074 N N . ALA B 1 246 ? 6.613 6.07 -7.727 1 98 246 ALA B N 1
ATOM 4075 C CA . ALA B 1 246 ? 7.117 5.086 -6.773 1 98 246 ALA B CA 1
ATOM 4076 C C . ALA B 1 246 ? 8.555 5.398 -6.371 1 98 246 ALA B C 1
ATOM 4078 O O . ALA B 1 246 ? 8.906 5.316 -5.191 1 98 246 ALA B O 1
ATOM 4079 N N . ASN B 1 247 ? 9.391 5.766 -7.375 1 98 247 ASN B N 1
ATOM 4080 C CA . ASN B 1 247 ? 10.773 6.133 -7.086 1 98 247 ASN B CA 1
ATOM 4081 C C . ASN B 1 247 ? 10.852 7.293 -6.098 1 98 247 ASN B C 1
ATOM 4083 O O . ASN B 1 247 ? 11.594 7.223 -5.113 1 98 247 ASN B O 1
ATOM 4087 N N . GLY B 1 248 ? 10.102 8.32 -6.336 1 96.56 248 GLY B N 1
ATOM 4088 C CA . GLY B 1 248 ? 10.086 9.469 -5.441 1 96.56 248 GLY B CA 1
ATOM 4089 C C . GLY B 1 248 ? 9.625 9.117 -4.035 1 96.56 248 GLY B C 1
ATOM 4090 O O . GLY B 1 248 ? 10.219 9.562 -3.055 1 96.56 248 GLY B O 1
ATOM 4091 N N . LEU B 1 249 ? 8.602 8.352 -3.938 1 97.12 249 LEU B N 1
ATOM 4092 C CA . LEU B 1 249 ? 8.062 7.926 -2.648 1 97.12 249 LEU B CA 1
ATOM 4093 C C . LEU B 1 249 ? 9.109 7.148 -1.857 1 97.12 249 LEU B C 1
ATOM 4095 O O . LEU B 1 249 ? 9.328 7.418 -0.674 1 97.12 249 LEU B O 1
ATOM 4099 N N . MET B 1 250 ? 9.781 6.207 -2.516 1 98.06 250 MET B N 1
ATOM 4100 C CA . MET B 1 250 ? 10.742 5.352 -1.83 1 98.06 250 MET B CA 1
ATOM 4101 C C . MET B 1 250 ? 11.969 6.152 -1.396 1 98.06 250 MET B C 1
ATOM 4103 O O . MET B 1 250 ? 12.406 6.047 -0.249 1 98.06 250 MET B O 1
ATOM 4107 N N . THR B 1 251 ? 12.492 7.008 -2.291 1 97.5 251 THR B N 1
ATOM 4108 C CA . THR B 1 251 ? 13.734 7.715 -2.016 1 97.5 251 THR B CA 1
ATOM 4109 C C . THR B 1 251 ? 13.539 8.75 -0.912 1 97.5 251 THR B C 1
ATOM 4111 O O . THR B 1 251 ? 14.391 8.898 -0.037 1 97.5 251 THR B O 1
ATOM 4114 N N . ARG B 1 252 ? 12.398 9.398 -0.895 1 94.69 252 ARG B N 1
ATOM 4115 C CA . ARG B 1 252 ? 12.086 10.32 0.194 1 94.69 252 ARG B CA 1
ATOM 4116 C C . ARG B 1 252 ? 11.75 9.562 1.473 1 94.69 252 ARG B C 1
ATOM 4118 O O . ARG B 1 252 ? 12.039 10.031 2.574 1 94.69 252 ARG B O 1
ATOM 4125 N N . GLY B 1 253 ? 11.148 8.422 1.26 1 95.88 253 GLY B N 1
ATOM 4126 C CA . GLY B 1 253 ? 10.695 7.613 2.383 1 95.88 253 GLY B CA 1
ATOM 4127 C C . GLY B 1 253 ? 11.836 7.164 3.285 1 95.88 253 GLY B C 1
ATOM 4128 O O . GLY B 1 253 ? 11.719 7.23 4.512 1 95.88 253 GLY B O 1
ATOM 4129 N N . VAL B 1 254 ? 12.961 6.77 2.697 1 96.81 254 VAL B N 1
ATOM 4130 C CA . VAL B 1 254 ? 14.055 6.242 3.51 1 96.81 254 VAL B CA 1
ATOM 4131 C C . VAL B 1 254 ? 14.734 7.383 4.262 1 96.81 254 VAL B C 1
ATOM 4133 O O . VAL B 1 254 ? 15.305 7.176 5.336 1 96.81 254 VAL B O 1
ATOM 4136 N N . ILE B 1 255 ? 14.68 8.594 3.736 1 95.5 255 ILE B N 1
ATOM 4137 C CA . ILE B 1 255 ? 15.305 9.758 4.359 1 95.5 255 ILE B CA 1
ATOM 4138 C C . ILE B 1 255 ? 14.453 10.234 5.535 1 95.5 255 ILE B C 1
ATOM 4140 O O . ILE B 1 255 ? 14.977 10.547 6.602 1 95.5 255 ILE B O 1
ATOM 4144 N N . HIS B 1 256 ? 13.133 10.18 5.387 1 93.31 256 HIS B N 1
ATOM 4145 C CA . HIS B 1 256 ? 12.234 10.797 6.359 1 93.31 256 HIS B CA 1
ATOM 4146 C C . HIS B 1 256 ? 11.555 9.742 7.23 1 93.31 256 HIS B C 1
ATOM 4148 O O . HIS B 1 256 ? 10.508 10.008 7.828 1 93.31 256 HIS B O 1
ATOM 4154 N N . ALA B 1 257 ? 12.156 8.586 7.309 1 96.69 257 ALA B N 1
ATOM 4155 C CA . ALA B 1 257 ? 11.531 7.43 7.949 1 96.69 257 ALA B CA 1
ATOM 4156 C C . ALA B 1 257 ? 11.203 7.723 9.414 1 96.69 257 ALA B C 1
ATOM 4158 O O . ALA B 1 257 ? 10.102 7.426 9.883 1 96.69 257 ALA B O 1
ATOM 4159 N N . GLU B 1 258 ? 12.094 8.352 10.148 1 94.81 258 GLU B N 1
ATOM 4160 C CA . GLU B 1 258 ? 11.883 8.609 11.57 1 94.81 258 GLU B CA 1
ATOM 4161 C C . GLU B 1 258 ? 10.719 9.562 11.797 1 94.81 258 GLU B C 1
ATOM 4163 O O . GLU B 1 258 ? 9.82 9.281 12.594 1 94.81 258 GLU B O 1
ATOM 4168 N N . ARG B 1 259 ? 10.711 10.664 11.133 1 88.5 259 ARG B N 1
ATOM 4169 C CA . ARG B 1 259 ? 9.641 11.641 11.258 1 88.5 259 ARG B CA 1
ATOM 4170 C C . ARG B 1 259 ? 8.297 11.031 10.875 1 88.5 259 ARG B C 1
ATOM 4172 O O . ARG B 1 259 ? 7.281 11.297 11.523 1 88.5 259 ARG B O 1
ATOM 4179 N N . ARG B 1 260 ? 8.273 10.266 9.844 1 93.31 260 ARG B N 1
ATOM 4180 C CA . ARG B 1 260 ? 7.043 9.633 9.375 1 93.31 260 ARG B CA 1
ATOM 4181 C C . ARG B 1 260 ? 6.543 8.602 10.383 1 93.31 260 ARG B C 1
ATOM 4183 O O . ARG B 1 260 ? 5.332 8.414 10.539 1 93.31 260 ARG B O 1
ATOM 4190 N N . ALA B 1 261 ? 7.539 7.914 11.055 1 96.12 261 ALA B N 1
ATOM 4191 C CA . ALA B 1 261 ? 7.137 6.984 12.102 1 96.12 261 ALA B CA 1
ATOM 4192 C C . ALA B 1 261 ? 6.398 7.711 13.227 1 96.12 261 ALA B C 1
ATOM 4194 O O . ALA B 1 261 ? 5.391 7.215 13.734 1 96.12 261 ALA B O 1
ATOM 4195 N N . HIS B 1 262 ? 6.828 8.891 13.547 1 89.62 262 HIS B N 1
ATOM 4196 C CA . HIS B 1 262 ? 6.164 9.688 14.57 1 89.62 262 HIS B CA 1
ATOM 4197 C C . HIS B 1 262 ? 4.777 10.133 14.109 1 89.62 262 HIS B C 1
ATOM 4199 O O . HIS B 1 262 ? 3.836 10.164 14.906 1 89.62 262 HIS B O 1
ATOM 4205 N N . GLU B 1 263 ? 4.676 10.5 12.891 1 89.5 263 GLU B N 1
ATOM 4206 C CA . GLU B 1 263 ? 3.367 10.836 12.328 1 89.5 263 GLU B CA 1
ATOM 4207 C C . GLU B 1 263 ? 2.408 9.656 12.43 1 89.5 263 GLU B C 1
ATOM 4209 O O . GLU B 1 263 ? 1.217 9.836 12.688 1 89.5 263 GLU B O 1
ATOM 4214 N N . MET B 1 264 ? 2.924 8.453 12.242 1 96.25 264 MET B N 1
ATOM 4215 C CA . MET B 1 264 ? 2.074 7.27 12.297 1 96.25 264 MET B CA 1
ATOM 4216 C C . MET B 1 264 ? 1.553 7.039 13.711 1 96.25 264 MET B C 1
ATOM 4218 O O . MET B 1 264 ? 0.465 6.492 13.898 1 96.25 264 MET B O 1
ATOM 4222 N N . ASP B 1 265 ? 2.346 7.492 14.703 1 94.5 265 ASP B N 1
ATOM 4223 C CA . ASP B 1 265 ? 1.823 7.422 16.062 1 94.5 265 ASP B CA 1
ATOM 4224 C C . ASP B 1 265 ? 0.523 8.211 16.188 1 94.5 265 ASP B C 1
ATOM 4226 O O . ASP B 1 265 ? -0.422 7.754 16.844 1 94.5 265 ASP B O 1
ATOM 4230 N N . GLU B 1 266 ? 0.451 9.375 15.555 1 91.69 266 GLU B N 1
ATOM 4231 C CA . GLU B 1 266 ? -0.761 10.188 15.562 1 91.69 266 GLU B CA 1
ATOM 4232 C C . GLU B 1 266 ? -1.884 9.516 14.781 1 91.69 266 GLU B C 1
ATOM 4234 O O . GLU B 1 266 ? -3.053 9.609 15.156 1 91.69 266 GLU B O 1
ATOM 4239 N N . VAL B 1 267 ? -1.549 8.867 13.703 1 96.44 267 VAL B N 1
ATOM 4240 C CA . VAL B 1 267 ? -2.518 8.133 12.898 1 96.44 267 VAL B CA 1
ATOM 4241 C C . VAL B 1 267 ? -3.143 7.02 13.734 1 96.44 267 VAL B C 1
ATOM 4243 O O . VAL B 1 267 ? -4.367 6.887 13.797 1 96.44 267 VAL B O 1
ATOM 4246 N N . ILE B 1 268 ? -2.275 6.25 14.43 1 97.62 268 ILE B N 1
ATOM 4247 C CA . ILE B 1 268 ? -2.717 5.125 15.242 1 97.62 268 ILE B CA 1
ATOM 4248 C C . ILE B 1 268 ? -3.627 5.629 16.359 1 97.62 268 ILE B C 1
ATOM 4250 O O . ILE B 1 268 ? -4.688 5.051 16.609 1 97.62 268 ILE B O 1
ATOM 4254 N N . ALA B 1 269 ? -3.252 6.75 16.938 1 94.25 269 ALA B N 1
ATOM 4255 C CA . ALA B 1 269 ? -4.09 7.352 17.969 1 94.25 269 ALA B CA 1
ATOM 4256 C C . ALA B 1 269 ? -5.457 7.742 17.422 1 94.25 269 ALA B C 1
ATOM 4258 O O . ALA B 1 269 ? -6.48 7.535 18.078 1 94.25 269 ALA B O 1
ATOM 4259 N N . THR B 1 270 ? -5.473 8.312 16.25 1 94.62 270 THR B N 1
ATOM 4260 C CA . THR B 1 270 ? -6.711 8.719 15.594 1 94.62 270 THR B CA 1
ATOM 4261 C C . THR B 1 270 ? -7.602 7.508 15.32 1 94.62 270 THR B C 1
ATOM 4263 O O . THR B 1 270 ? -8.805 7.547 15.586 1 94.62 270 THR B O 1
ATOM 4266 N N . LEU B 1 271 ? -7.039 6.426 14.844 1 96.62 271 LEU B N 1
ATOM 4267 C CA . LEU B 1 271 ? -7.785 5.211 14.539 1 96.62 271 LEU B CA 1
ATOM 4268 C C . LEU B 1 271 ? -8.352 4.582 15.812 1 96.62 271 LEU B C 1
ATOM 4270 O O . LEU B 1 271 ? -9.508 4.172 15.844 1 96.62 271 LEU B O 1
ATOM 4274 N N . GLN B 1 272 ? -7.535 4.547 16.859 1 95.38 272 GLN B N 1
ATOM 4275 C CA . GLN B 1 272 ? -7.969 3.98 18.141 1 95.38 272 GLN B CA 1
ATOM 4276 C C . GLN B 1 272 ? -9.109 4.793 18.734 1 95.38 272 GLN B C 1
ATOM 4278 O O . GLN B 1 272 ? -10.086 4.227 19.234 1 95.38 272 GLN B O 1
ATOM 4283 N N . ALA B 1 273 ? -8.992 6.113 18.625 1 90.88 273 ALA B N 1
ATOM 4284 C CA . ALA B 1 273 ? -10.055 6.988 19.125 1 90.88 273 ALA B CA 1
ATOM 4285 C C . ALA B 1 273 ? -11.359 6.766 18.359 1 90.88 273 ALA B C 1
ATOM 4287 O O . ALA B 1 273 ? -12.445 6.875 18.938 1 90.88 273 ALA B O 1
ATOM 4288 N N . ALA B 1 274 ? -11.297 6.414 17.109 1 90.62 274 ALA B N 1
ATOM 4289 C CA . ALA B 1 274 ? -12.477 6.203 16.266 1 90.62 274 ALA B CA 1
ATOM 4290 C C . ALA B 1 274 ? -12.953 4.758 16.344 1 90.62 274 ALA B C 1
ATOM 4292 O O . ALA B 1 274 ? -14 4.414 15.789 1 90.62 274 ALA B O 1
ATOM 4293 N N . GLY B 1 275 ? -12.18 3.879 17 1 92.62 275 GLY B N 1
ATOM 4294 C CA . GLY B 1 275 ? -12.539 2.475 17.109 1 92.62 275 GLY B CA 1
ATOM 4295 C C . GLY B 1 275 ? -12.352 1.704 15.82 1 92.62 275 GLY B C 1
ATOM 4296 O O . GLY B 1 275 ? -13.086 0.757 15.547 1 92.62 275 GLY B O 1
ATOM 4297 N N . VAL B 1 276 ? -11.438 2.143 15 1 93.69 276 VAL B N 1
ATOM 4298 C CA . VAL B 1 276 ? -11.172 1.506 13.711 1 93.69 276 VAL B CA 1
ATOM 4299 C C . VAL B 1 276 ? -9.875 0.703 13.789 1 93.69 276 VAL B C 1
ATOM 4301 O O . VAL B 1 276 ? -8.945 1.078 14.508 1 93.69 276 VAL B O 1
ATOM 4304 N N . ASP B 1 277 ? -9.812 -0.366 13.117 1 95.75 277 ASP B N 1
ATOM 4305 C CA . ASP B 1 277 ? -8.648 -1.237 13.078 1 95.75 277 ASP B CA 1
ATOM 4306 C C . ASP B 1 277 ? -7.418 -0.486 12.57 1 95.75 277 ASP B C 1
ATOM 4308 O O . ASP B 1 277 ? -7.516 0.302 11.625 1 95.75 277 ASP B O 1
ATOM 4312 N N . ASP B 1 278 ? -6.305 -0.674 13.258 1 98.12 278 ASP B N 1
ATOM 4313 C CA . ASP B 1 278 ? -5.09 0.063 12.922 1 98.12 278 ASP B CA 1
ATOM 4314 C C . ASP B 1 278 ? -3.949 -0.889 12.57 1 98.12 278 ASP B C 1
ATOM 4316 O O . ASP B 1 278 ? -2.777 -0.554 12.75 1 98.12 278 ASP B O 1
ATOM 4320 N N . THR B 1 279 ? -4.227 -2.129 12.117 1 98.69 279 THR B N 1
ATOM 4321 C CA . THR B 1 279 ? -3.258 -3.189 11.867 1 98.69 279 THR B CA 1
ATOM 4322 C C . THR B 1 279 ? -2.18 -2.719 10.891 1 98.69 279 THR B C 1
ATOM 4324 O O . THR B 1 279 ? -0.986 -2.812 11.188 1 98.69 279 THR B O 1
ATOM 4327 N N . MET B 1 280 ? -2.545 -2.172 9.766 1 98.81 280 MET B N 1
ATOM 4328 C CA . MET B 1 280 ? -1.585 -1.757 8.75 1 98.81 280 MET B CA 1
ATOM 4329 C C . MET B 1 280 ? -0.803 -0.53 9.203 1 98.81 280 MET B C 1
ATOM 4331 O O . MET B 1 280 ? 0.396 -0.418 8.938 1 98.81 280 MET B O 1
ATOM 4335 N N . SER B 1 281 ? -1.483 0.372 9.891 1 98.81 281 SER B N 1
ATOM 4336 C CA . SER B 1 281 ? -0.823 1.579 10.375 1 98.81 281 SER B CA 1
ATOM 4337 C C . SER B 1 281 ? 0.271 1.243 11.383 1 98.81 281 SER B C 1
ATOM 4339 O O . SER B 1 281 ? 1.348 1.842 11.359 1 98.81 281 SER B O 1
ATOM 4341 N N . ARG B 1 282 ? 0.019 0.293 12.273 1 98.81 282 ARG B N 1
ATOM 4342 C CA . ARG B 1 282 ? 1.033 -0.133 13.234 1 98.81 282 ARG B CA 1
ATOM 4343 C C . ARG B 1 282 ? 2.236 -0.745 12.523 1 98.81 282 ARG B C 1
ATOM 4345 O O . ARG B 1 282 ? 3.383 -0.453 12.867 1 98.81 282 ARG B O 1
ATOM 4352 N N . ALA B 1 283 ? 1.98 -1.586 11.531 1 98.88 283 ALA B N 1
ATOM 4353 C CA . ALA B 1 283 ? 3.066 -2.201 10.773 1 98.88 283 ALA B CA 1
ATOM 4354 C C . ALA B 1 283 ? 3.885 -1.146 10.031 1 98.88 283 ALA B C 1
ATOM 4356 O O . ALA B 1 283 ? 5.113 -1.24 9.961 1 98.88 283 ALA B O 1
ATOM 4357 N N . THR B 1 284 ? 3.176 -0.157 9.461 1 98.88 284 THR B N 1
ATOM 4358 C CA . THR B 1 284 ? 3.857 0.933 8.773 1 98.88 284 THR B CA 1
ATOM 4359 C C . THR B 1 284 ? 4.801 1.666 9.727 1 98.88 284 THR B C 1
ATOM 4361 O O . THR B 1 284 ? 5.961 1.916 9.391 1 98.88 284 THR B O 1
ATOM 4364 N N . ARG B 1 285 ? 4.301 1.972 10.914 1 98.69 285 ARG B N 1
ATOM 4365 C CA . ARG B 1 285 ? 5.129 2.629 11.914 1 98.69 285 ARG B CA 1
ATOM 4366 C C . ARG B 1 285 ? 6.367 1.798 12.234 1 98.69 285 ARG B C 1
ATOM 4368 O O . ARG B 1 285 ? 7.484 2.318 12.25 1 98.69 285 ARG B O 1
ATOM 4375 N N . ASP B 1 286 ? 6.176 0.516 12.453 1 98.62 286 ASP B N 1
ATOM 4376 C CA . ASP B 1 286 ? 7.277 -0.375 12.805 1 98.62 286 ASP B CA 1
ATOM 4377 C C . ASP B 1 286 ? 8.297 -0.469 11.672 1 98.62 286 ASP B C 1
ATOM 4379 O O . ASP B 1 286 ? 9.5 -0.444 11.914 1 98.62 286 ASP B O 1
ATOM 4383 N N . LYS B 1 287 ? 7.801 -0.588 10.469 1 98.44 287 LYS B N 1
ATOM 4384 C CA . LYS B 1 287 ? 8.695 -0.671 9.32 1 98.44 287 LYS B CA 1
ATOM 4385 C C . LYS B 1 287 ? 9.484 0.624 9.141 1 98.44 287 LYS B C 1
ATOM 4387 O O . LYS B 1 287 ? 10.664 0.594 8.797 1 98.44 287 LYS B O 1
ATOM 4392 N N . LEU B 1 288 ? 8.836 1.72 9.344 1 98.12 288 LEU B N 1
ATOM 4393 C CA . LEU B 1 288 ? 9.508 3.01 9.234 1 98.12 288 LEU B CA 1
ATOM 4394 C C . LEU B 1 288 ? 10.609 3.141 10.289 1 98.12 288 LEU B C 1
ATOM 4396 O O . LEU B 1 288 ? 11.68 3.674 10.008 1 98.12 288 LEU B O 1
ATOM 4400 N N . LEU B 1 289 ? 10.336 2.668 11.484 1 98 289 LEU B N 1
ATOM 4401 C CA . LEU B 1 289 ? 11.359 2.695 12.523 1 98 289 LEU B CA 1
ATOM 4402 C C . LEU B 1 289 ? 12.547 1.828 12.141 1 98 289 LEU B C 1
ATOM 4404 O O . LEU B 1 289 ? 13.703 2.201 12.391 1 98 289 LEU B O 1
ATOM 4408 N N . GLN B 1 290 ? 12.289 0.699 11.547 1 96.88 290 GLN B N 1
ATOM 4409 C CA . GLN B 1 290 ? 13.359 -0.163 11.055 1 96.88 290 GLN B CA 1
ATOM 4410 C C . GLN B 1 290 ? 14.188 0.54 9.984 1 96.88 290 GLN B C 1
ATOM 4412 O O . GLN B 1 290 ? 15.422 0.451 9.984 1 96.88 290 GLN B O 1
ATOM 4417 N N . LEU B 1 291 ? 13.508 1.219 9.117 1 96.38 291 LEU B N 1
ATOM 4418 C CA . LEU B 1 291 ? 14.195 1.942 8.047 1 96.38 291 LEU B CA 1
ATOM 4419 C C . LEU B 1 291 ? 15.039 3.076 8.617 1 96.38 291 LEU B C 1
ATOM 4421 O O . LEU B 1 291 ? 16.156 3.312 8.156 1 96.38 291 LEU B O 1
ATOM 4425 N N . ALA B 1 292 ? 14.5 3.73 9.617 1 96.44 292 ALA B N 1
ATOM 4426 C CA . ALA B 1 292 ? 15.258 4.793 10.281 1 96.44 292 ALA B CA 1
ATOM 4427 C C . ALA B 1 292 ? 16.531 4.246 10.906 1 96.44 292 ALA B C 1
ATOM 4429 O O . ALA B 1 292 ? 17.594 4.871 10.797 1 96.44 292 ALA B O 1
ATOM 4430 N N . ALA B 1 293 ? 16.469 3.057 11.461 1 96.12 293 ALA B N 1
ATOM 4431 C CA . ALA B 1 293 ? 17.594 2.434 12.148 1 96.12 293 ALA B CA 1
ATOM 4432 C C . ALA B 1 293 ? 18.625 1.907 11.148 1 96.12 293 ALA B C 1
ATOM 4434 O O . ALA B 1 293 ? 19.781 1.714 11.492 1 96.12 293 ALA B O 1
ATOM 4435 N N . ALA B 1 294 ? 18.234 1.679 9.906 1 94.62 294 ALA B N 1
ATOM 4436 C CA . ALA B 1 294 ? 19.109 1.09 8.898 1 94.62 294 ALA B CA 1
ATOM 4437 C C . ALA B 1 294 ? 20.172 2.082 8.445 1 94.62 294 ALA B C 1
ATOM 4439 O O . ALA B 1 294 ? 21.156 1.698 7.816 1 94.62 294 ALA B O 1
ATOM 4440 N N . GLY B 1 295 ? 19.984 3.443 8.672 1 93.94 295 GLY B N 1
ATOM 4441 C CA . GLY B 1 295 ? 21.062 4.406 8.484 1 93.94 295 GLY B CA 1
ATOM 4442 C C . GLY B 1 295 ? 21 5.098 7.133 1 93.94 295 GLY B C 1
ATOM 4443 O O . GLY B 1 295 ? 21.984 5.695 6.695 1 93.94 295 GLY B O 1
ATOM 4444 N N . TYR B 1 296 ? 19.906 5.074 6.469 1 96 296 TYR B N 1
ATOM 4445 C CA . TYR B 1 296 ? 19.766 5.672 5.148 1 96 296 TYR B CA 1
ATOM 4446 C C . TYR B 1 296 ? 20 7.18 5.207 1 96 296 TYR B C 1
ATOM 4448 O O . TYR B 1 296 ? 20.672 7.746 4.352 1 96 296 TYR B O 1
ATOM 4456 N N . LYS B 1 297 ? 19.438 7.824 6.207 1 95.38 297 LYS B N 1
ATOM 4457 C CA . LYS B 1 297 ? 19.562 9.273 6.324 1 95.38 297 LYS B CA 1
ATOM 4458 C C . LYS B 1 297 ? 21.031 9.68 6.426 1 95.38 297 LYS B C 1
ATOM 4460 O O . LYS B 1 297 ? 21.469 10.625 5.754 1 95.38 297 LYS B O 1
ATOM 4465 N N . ALA B 1 298 ? 21.781 8.961 7.215 1 95.44 298 ALA B N 1
ATOM 4466 C CA . ALA B 1 298 ? 23.219 9.234 7.355 1 95.44 298 ALA B CA 1
ATOM 4467 C C . ALA B 1 298 ? 23.953 8.922 6.062 1 95.44 298 ALA B C 1
ATOM 4469 O O . ALA B 1 298 ? 24.797 9.711 5.617 1 95.44 298 ALA B O 1
ATOM 4470 N N . HIS B 1 299 ? 23.656 7.812 5.457 1 95.81 299 HIS B N 1
ATOM 4471 C CA . HIS B 1 299 ? 24.344 7.375 4.246 1 95.81 299 HIS B CA 1
ATOM 4472 C C . HIS B 1 299 ? 24.172 8.383 3.115 1 95.81 299 HIS B C 1
ATOM 4474 O O . HIS B 1 299 ? 25.109 8.672 2.385 1 95.81 299 HIS B O 1
ATOM 4480 N N . PHE B 1 300 ? 22.969 8.922 3.057 1 96.25 300 PHE B N 1
ATOM 4481 C CA . PHE B 1 300 ? 22.672 9.836 1.956 1 96.25 300 PHE B CA 1
ATOM 4482 C C . PHE B 1 300 ? 22.781 11.281 2.408 1 96.25 300 PHE B C 1
ATOM 4484 O O . PHE B 1 300 ? 22.312 12.195 1.708 1 96.25 300 PHE B O 1
ATOM 4491 N N . ARG B 1 301 ? 23.203 11.57 3.625 1 94.69 301 ARG B N 1
ATOM 4492 C CA . ARG B 1 301 ? 23.438 12.906 4.176 1 94.69 301 ARG B CA 1
ATOM 4493 C C . ARG B 1 301 ? 22.141 13.719 4.164 1 94.69 301 ARG B C 1
ATOM 4495 O O . ARG B 1 301 ? 22.156 14.906 3.824 1 94.69 301 ARG B O 1
ATOM 4502 N N . GLY B 1 302 ? 21.047 12.984 4.297 1 93.75 302 GLY B N 1
ATOM 4503 C CA . GLY B 1 302 ? 19.766 13.633 4.461 1 93.75 302 GLY B CA 1
ATOM 4504 C C . GLY B 1 302 ? 19.125 14.023 3.143 1 93.75 302 GLY B C 1
ATOM 4505 O O . GLY B 1 302 ? 18.062 14.648 3.125 1 93.75 302 GLY B O 1
ATOM 4506 N N . VAL B 1 303 ? 19.766 13.664 2.035 1 94.25 303 VAL B N 1
ATOM 4507 C CA . VAL B 1 303 ? 19.25 14.008 0.714 1 94.25 303 VAL B CA 1
ATOM 4508 C C . VAL B 1 303 ? 18.75 12.758 0.006 1 94.25 303 VAL B C 1
ATOM 4510 O O . VAL B 1 303 ? 19.469 11.766 -0.108 1 94.25 303 VAL B O 1
ATOM 4513 N N . PRO B 1 304 ? 17.516 12.797 -0.429 1 95.56 304 PRO B N 1
ATOM 4514 C CA . PRO B 1 304 ? 17.031 11.625 -1.147 1 95.56 304 PRO B CA 1
ATOM 4515 C C . PRO B 1 304 ? 17.875 11.289 -2.377 1 95.56 304 PRO B C 1
ATOM 4517 O O . PRO B 1 304 ? 18.234 12.188 -3.143 1 95.56 304 PRO B O 1
ATOM 4520 N N . PRO B 1 305 ? 18.25 10.039 -2.518 1 96.69 305 PRO B N 1
ATOM 4521 C CA . PRO B 1 305 ? 18.906 9.672 -3.773 1 96.69 305 PRO B CA 1
ATOM 4522 C C . PRO B 1 305 ? 18 9.859 -4.988 1 96.69 305 PRO B C 1
ATOM 4524 O O . PRO B 1 305 ? 16.766 9.945 -4.844 1 96.69 305 PRO B O 1
ATOM 4527 N N . SER B 1 306 ? 18.547 9.961 -6.172 1 96.31 306 SER B N 1
ATOM 4528 C CA . SER B 1 306 ? 17.797 10.188 -7.395 1 96.31 306 SER B CA 1
ATOM 4529 C C . SER B 1 306 ? 17.062 8.922 -7.836 1 96.31 306 SER B C 1
ATOM 4531 O O . SER B 1 306 ? 16.016 8.992 -8.492 1 96.31 306 SER B O 1
ATOM 4533 N N . ASP B 1 307 ? 17.656 7.789 -7.441 1 97.62 307 ASP B N 1
ATOM 4534 C CA . ASP B 1 307 ? 17.156 6.492 -7.887 1 97.62 307 ASP B CA 1
ATOM 4535 C C . ASP B 1 307 ? 17.062 5.512 -6.719 1 97.62 307 ASP B C 1
ATOM 4537 O O . ASP B 1 307 ? 18 5.387 -5.938 1 97.62 307 ASP B O 1
ATOM 4541 N N . PHE B 1 308 ? 15.945 4.781 -6.68 1 97.69 308 PHE B N 1
ATOM 4542 C CA . PHE B 1 308 ? 15.734 3.893 -5.543 1 97.69 308 PHE B CA 1
ATOM 4543 C C . PHE B 1 308 ? 16.766 2.775 -5.523 1 97.69 308 PHE B C 1
ATOM 4545 O O . PHE B 1 308 ? 17.016 2.176 -4.48 1 97.69 308 PHE B O 1
ATOM 4552 N N . HIS B 1 309 ? 17.406 2.441 -6.688 1 97.75 309 HIS B N 1
ATOM 4553 C CA . HIS B 1 309 ? 18.422 1.402 -6.727 1 97.75 309 HIS B CA 1
ATOM 4554 C C . HIS B 1 309 ? 19.562 1.717 -5.766 1 97.75 309 HIS B C 1
ATOM 4556 O O . HIS B 1 309 ? 20.266 0.81 -5.305 1 97.75 309 HIS B O 1
ATOM 4562 N N . GLU B 1 310 ? 19.75 2.988 -5.438 1 97.25 310 GLU B N 1
ATOM 4563 C CA . GLU B 1 310 ? 20.844 3.404 -4.562 1 97.25 310 GLU B CA 1
ATOM 4564 C C . GLU B 1 310 ? 20.594 2.971 -3.121 1 97.25 310 GLU B C 1
ATOM 4566 O O . GLU B 1 310 ? 21.516 2.955 -2.303 1 97.25 310 GLU B O 1
ATOM 4571 N N . ILE B 1 311 ? 19.391 2.611 -2.816 1 96.38 311 ILE B N 1
ATOM 4572 C CA . ILE B 1 311 ? 19.062 2.217 -1.453 1 96.38 311 ILE B CA 1
ATOM 4573 C C . ILE B 1 311 ? 19.672 0.854 -1.146 1 96.38 311 ILE B C 1
ATOM 4575 O O . ILE B 1 311 ? 19.875 0.504 0.021 1 96.38 311 ILE B O 1
ATOM 4579 N N . PHE B 1 312 ? 19.984 0.049 -2.164 1 95.56 312 PHE B N 1
ATOM 4580 C CA . PHE B 1 312 ? 20.5 -1.305 -1.973 1 95.56 312 PHE B CA 1
ATOM 4581 C C . PHE B 1 312 ? 21.938 -1.278 -1.46 1 95.56 312 PHE B C 1
ATOM 4583 O O . PHE B 1 312 ? 22.453 -2.301 -1.015 1 95.56 312 PHE B O 1
ATOM 4590 N N . ALA B 1 313 ? 22.562 -0.145 -1.506 1 90.38 313 ALA B N 1
ATOM 4591 C CA . ALA B 1 313 ? 23.969 -0.002 -1.108 1 90.38 313 ALA B CA 1
ATOM 4592 C C . ALA B 1 313 ? 24.156 -0.36 0.363 1 90.38 313 ALA B C 1
ATOM 4594 O O . ALA B 1 313 ? 25.25 -0.765 0.773 1 90.38 313 ALA B O 1
ATOM 4595 N N . LEU B 1 314 ? 23.156 -0.198 1.199 1 86.31 314 LEU B N 1
ATOM 4596 C CA . LEU B 1 314 ? 23.297 -0.469 2.625 1 86.31 314 LEU B CA 1
ATOM 4597 C C . LEU B 1 314 ? 23.016 -1.937 2.932 1 86.31 314 LEU B C 1
ATOM 4599 O O . LEU B 1 314 ? 23.219 -2.389 4.059 1 86.31 314 LEU B O 1
ATOM 4603 N N . GLY B 1 315 ? 22.859 -2.766 2.033 1 67.12 315 GLY B N 1
ATOM 4604 C CA . GLY B 1 315 ? 22.844 -4.215 2.154 1 67.12 315 GLY B CA 1
ATOM 4605 C C . GLY B 1 315 ? 21.703 -4.727 3.02 1 67.12 315 GLY B C 1
ATOM 4606 O O . GLY B 1 315 ? 21.844 -5.754 3.688 1 67.12 315 GLY B O 1
ATOM 4607 N N . HIS B 1 316 ? 20.547 -4.082 3.141 1 62.53 316 HIS B N 1
ATOM 4608 C CA . HIS B 1 316 ? 19.562 -4.68 4.039 1 62.53 316 HIS B CA 1
ATOM 4609 C C . HIS B 1 316 ? 18.594 -5.57 3.273 1 62.53 316 HIS B C 1
ATOM 4611 O O . HIS B 1 316 ? 18.375 -5.371 2.076 1 62.53 316 HIS B O 1
#

Secondary structure (DSSP, 8-state):
-------------------------PPPPEEEE--SHHHHHHHHHHHHTT---EEEE-TTTTSTTHHHHHHHHHHHHT-EEPSSHHHHHHH-SEEEE-S-GGGHHHHHHHHGGG--TT-EEEE-SS--HHHHHHHHHHTTTSSPEEEEEEE-S-HHHHGGGS-EEEESTTHHHHHHHHGGGT--EEEPSSSTTHHHHHHHHHHHHHHHHHHHHHHHHHHHHHTT-HHHHHHHHHHHHTSS-HHHHHHHHHHHHHHSHHHHHHHHHHHHHHHHHHT---HHHHHHHHHHHHHHHTTHHHHTTT---SSGGGGGGG--/-------------------------PPPPEEEE--SHHHHHHHHHHHHTT---EEEE-TTTTSTTHHHHHHHHHHHHT-EEPSSHHHHHHH-SEEEE-S-GGGHHHHHHHHGGG--TT-EEEE-SS--HHHHHHHHHHTTTSSPEEEEEEE-S-HHHHGGGS-EEEESTTHHHHHHHHGGGT--EEEPSSSTTHHHHHHHHHHHHHHHHHHHHHHHHHHHHHTT-HHHHHHHHHHHHTSS-HHHHHHHHHHHHHHSHHHHHHHHHHHHHHHHHHT---HHHHHHHHHHHHHHHTTHHHHTTT---SSGGGGGGG--

Solvent-accessible surface area (backbone atoms only — not comparable to full-atom values): 32193 Å² total; per-residue (Å²): 136,83,78,74,78,77,79,79,72,78,70,77,76,72,69,71,73,69,71,72,76,69,80,75,73,77,81,67,29,38,20,28,40,25,59,42,75,59,30,33,34,27,48,28,38,33,37,74,52,64,53,82,41,45,32,28,24,42,96,39,52,84,39,85,76,54,14,59,57,38,50,51,42,29,61,75,30,68,36,46,76,38,95,34,69,60,56,33,47,64,68,31,44,31,38,32,36,33,51,58,41,88,45,47,41,60,51,31,46,68,42,27,86,46,45,42,67,76,25,35,42,33,39,48,24,81,35,34,23,67,51,40,37,49,21,44,57,45,28,56,86,36,52,36,28,38,21,24,27,22,72,66,61,61,36,81,92,43,25,36,45,30,43,27,33,20,6,24,84,22,20,64,60,51,37,66,68,42,36,86,47,55,35,38,64,45,74,46,91,56,56,50,18,50,24,20,37,51,52,39,44,42,40,39,35,61,53,31,50,33,52,32,50,49,46,26,37,48,50,20,51,76,71,76,33,32,67,59,43,50,52,53,52,37,52,60,60,64,74,49,58,52,68,59,48,51,35,54,43,40,22,46,40,41,45,44,12,53,64,52,23,56,52,31,51,44,29,43,51,46,28,56,74,70,73,36,80,45,56,56,42,52,29,33,25,53,47,23,45,51,41,39,70,69,40,44,28,68,76,44,71,65,46,55,58,97,47,51,74,63,64,59,76,74,68,113,132,87,77,76,81,78,79,80,76,77,71,79,75,74,71,72,73,70,71,73,77,68,80,75,73,77,82,68,28,36,22,28,39,26,59,44,73,58,32,32,35,27,47,28,38,32,38,74,52,65,53,82,43,44,34,30,25,40,96,41,54,85,38,85,75,53,14,58,57,40,50,50,42,29,61,74,30,67,37,47,78,38,95,34,68,60,57,32,47,62,68,30,44,31,36,33,35,33,51,57,41,87,45,46,41,61,51,31,46,67,43,26,86,46,47,44,67,77,25,35,44,35,38,48,25,82,37,33,22,68,52,40,37,50,21,44,57,46,28,57,86,36,52,35,28,39,19,24,27,21,70,67,62,61,36,80,92,42,25,35,45,29,42,27,32,19,5,23,85,22,19,63,60,50,38,66,69,43,34,86,50,55,34,38,64,45,72,46,89,55,57,49,19,51,23,21,38,51,52,38,46,40,40,39,36,62,52,32,51,32,51,29,50,48,46,28,37,49,49,21,51,78,70,75,34,32,65,61,45,51,51,54,54,38,52,61,60,65,73,48,59,53,68,60,48,51,35,52,44,40,21,46,39,42,45,43,12,53,65,50,24,56,51,32,53,41,31,42,50,44,28,57,76,71,71,37,78,45,57,57,42,52,30,32,25,53,49,24,45,51,41,39,71,71,39,44,28,68,74,45,71,65,46,55,57,97,47,51,77,64,63,59,76,74,69,113

pLDDT: mean 90.69, std 17.43, range [21.95, 98.88]

Nearest PDB structures (foldseek):
  3qsg-assembly1_A-2  TM=7.024E-01  e=4.000E-24  Alicyclobacillus acidocaldarius subsp. acidocaldarius DSM 446
  4ezb-assembly1_A-2  TM=6.980E-01  e=2.385E-21  Sinorhizobium meliloti 1021
  6jiz-assembly1_A  TM=7.566E-01  e=1.344E-14  Stackebrandtia nassauensis DSM 44728
  6smt-assembly3_E  TM=7.121E-01  e=2.130E-14  Mycolicibacterium smegmatis MC2 155
  8whg-assembly4_G  TM=7.580E-01  e=1.693E-12  Streptomyces viridochromogenes

Organism: Piscinibacter sakaiensis (NCBI:txid1547922)

Sequence (632 aa):
MSAGAPSIGEEPTQRTEGHPAGTAARPPVLGFIGLGEAGFHIARGLREAGLPGICAFDRYWNVAPQSELVLARAREAGVELQPSLQALVEHCDIVVSAVSATLSVPLAKESAPFLRAGQLFADLNSAGPQTKVEAAAAIAGTGAAYVDGAIMGTVPGLAHRVPTLLCGDGAQRLADALGPYGMQLTVLDGPAGRASASKMLRSIFMKGVVTLLLETVLAGHAYGLEDDLLDSIAETFAAGPFREVANGLMTRGVIHAERRAHEMDEVIATLQAAGVDDTMSRATRDKLLQLAAAGYKAHFRGVPPSDFHEIFALGHMSAGAPSIGEEPTQRTEGHPAGTAARPPVLGFIGLGEAGFHIARGLREAGLPGICAFDRYWNVAPQSELVLARAREAGVELQPSLQALVEHCDIVVSAVSATLSVPLAKESAPFLRAGQLFADLNSAGPQTKVEAAAAIAGTGAAYVDGAIMGTVPGLAHRVPTLLCGDGAQRLADALGPYGMQLTVLDGPAGRASASKMLRSIFMKGVVTLLLETVLAGHAYGLEDDLLDSIAETFAAGPFREVANGLMTRGVIHAERRAHEMDEVIATLQAAGVDDTMSRATRDKLLQLAAAGYKAHFRGVPPSDFHEIFALGH